Protein AF-0000000084339779 (afdb_homodimer)

Structure (mmCIF, N/CA/C/O backbone):
data_AF-0000000084339779-model_v1
#
loop_
_entity.id
_entity.type
_entity.pdbx_description
1 polymer 'NADPH:quinone reductase'
#
loop_
_atom_site.group_PDB
_atom_site.id
_atom_site.type_symbol
_atom_site.label_atom_id
_atom_site.label_alt_id
_atom_site.label_comp_id
_atom_site.label_asym_id
_atom_site.label_entity_id
_atom_site.label_seq_id
_atom_site.pdbx_PDB_ins_code
_atom_site.Cartn_x
_atom_site.Cartn_y
_atom_site.Cartn_z
_atom_site.occupancy
_atom_site.B_iso_or_equiv
_atom_site.auth_seq_id
_atom_site.auth_comp_id
_atom_site.auth_asym_id
_atom_site.auth_atom_id
_atom_site.pdbx_PDB_model_num
ATOM 1 N N . MET A 1 1 ? -22.578 12.133 -29.375 1 26.45 1 MET A N 1
ATOM 2 C CA . MET A 1 1 ? -22.453 10.891 -28.625 1 26.45 1 MET A CA 1
ATOM 3 C C . MET A 1 1 ? -22.828 11.086 -27.172 1 26.45 1 MET A C 1
ATOM 5 O O . MET A 1 1 ? -22.422 12.062 -26.531 1 26.45 1 MET A O 1
ATOM 9 N N . SER A 1 2 ? -23.781 10.805 -26.453 1 35.97 2 SER A N 1
ATOM 10 C CA . SER A 1 2 ? -24.531 11.031 -25.234 1 35.97 2 SER A CA 1
ATOM 11 C C . SER A 1 2 ? -23.625 11.078 -24.016 1 35.97 2 SER A C 1
ATOM 13 O O . SER A 1 2 ? -22.625 10.352 -23.953 1 35.97 2 SER A O 1
ATOM 15 N N . ASP A 1 3 ? -23.219 12.367 -23.078 1 49.94 3 ASP A N 1
ATOM 16 C CA . ASP A 1 3 ? -22.656 12.93 -21.859 1 49.94 3 ASP A CA 1
ATOM 17 C C . ASP A 1 3 ? -22.766 11.938 -20.703 1 49.94 3 ASP A C 1
ATOM 19 O O . ASP A 1 3 ? -22.719 12.328 -19.531 1 49.94 3 ASP A O 1
ATOM 23 N N . THR A 1 4 ? -23.297 10.727 -20.812 1 67.19 4 THR A N 1
ATOM 24 C CA . THR A 1 4 ? -23.953 9.836 -19.859 1 67.19 4 THR A CA 1
ATOM 25 C C . THR A 1 4 ? -22.953 9.203 -18.906 1 67.19 4 THR A C 1
ATOM 27 O O . THR A 1 4 ? -23.266 8.906 -17.766 1 67.19 4 THR A O 1
ATOM 30 N N . ASN A 1 5 ? -21.672 9.172 -19.219 1 92.19 5 ASN A N 1
ATOM 31 C CA . ASN A 1 5 ? -20.75 8.5 -18.312 1 92.19 5 ASN A CA 1
ATOM 32 C C . ASN A 1 5 ? -19.734 9.484 -17.719 1 92.19 5 ASN A C 1
ATOM 34 O O . ASN A 1 5 ? -18.531 9.227 -17.75 1 92.19 5 ASN A O 1
ATOM 38 N N . THR A 1 6 ? -20.266 10.711 -17.359 1 97.25 6 THR A N 1
ATOM 39 C CA . THR A 1 6 ? -19.391 11.719 -16.75 1 97.25 6 THR A CA 1
ATOM 40 C C . THR A 1 6 ? -19.812 11.992 -15.312 1 97.25 6 THR A C 1
ATOM 42 O O . THR A 1 6 ? -20.906 11.609 -14.891 1 97.25 6 THR A O 1
ATOM 45 N N . MET A 1 7 ? -18.922 12.602 -14.609 1 98 7 MET A N 1
ATOM 46 C CA . MET A 1 7 ? -19.156 12.977 -13.219 1 98 7 MET A CA 1
ATOM 47 C C . MET A 1 7 ? -18.797 14.445 -12.984 1 98 7 MET A C 1
ATOM 49 O O . MET A 1 7 ? -18.016 15.023 -13.75 1 98 7 MET A O 1
ATOM 53 N N . GLN A 1 8 ? -19.406 15.008 -11.945 1 97.88 8 GLN A N 1
ATOM 54 C CA . GLN A 1 8 ? -19.031 16.344 -11.484 1 97.88 8 GLN A CA 1
ATOM 55 C C . GLN A 1 8 ? -17.734 16.297 -10.664 1 97.88 8 GLN A C 1
ATOM 57 O O . GLN A 1 8 ? -17.547 15.383 -9.859 1 97.88 8 GLN A O 1
ATOM 62 N N . VAL A 1 9 ? -16.828 17.219 -10.961 1 98.5 9 VAL A N 1
ATOM 63 C CA . VAL A 1 9 ? -15.625 17.422 -10.172 1 98.5 9 VAL A CA 1
ATOM 64 C C . VAL A 1 9 ? -15.406 18.922 -9.953 1 98.5 9 VAL A C 1
ATOM 66 O O . VAL A 1 9 ? -16.078 19.75 -10.555 1 98.5 9 VAL A O 1
ATOM 69 N N . VAL A 1 10 ? -14.586 19.281 -9.031 1 98.75 10 VAL A N 1
ATOM 70 C CA . VAL A 1 10 ? -14 20.609 -8.945 1 98.75 10 VAL A CA 1
ATOM 71 C C . VAL A 1 10 ? -12.508 20.531 -9.266 1 98.75 10 VAL A C 1
ATOM 73 O O . VAL A 1 10 ? -11.781 19.734 -8.672 1 98.75 10 VAL A O 1
ATOM 76 N N . GLU A 1 11 ? -12.062 21.266 -10.25 1 98.38 11 GLU A N 1
ATOM 77 C CA . GLU A 1 11 ? -10.656 21.234 -10.641 1 98.38 11 GLU A CA 1
ATOM 78 C C . GLU A 1 11 ? -9.977 22.578 -10.391 1 98.38 11 GLU A C 1
ATOM 80 O O . GLU A 1 11 ? -10.617 23.625 -10.492 1 98.38 11 GLU A O 1
ATOM 85 N N . ALA A 1 12 ? -8.727 22.562 -9.914 1 98.69 12 ALA A N 1
ATOM 86 C CA . ALA A 1 12 ? -7.863 23.734 -10 1 98.69 12 ALA A CA 1
ATOM 87 C C . ALA A 1 12 ? -7.391 23.969 -11.43 1 98.69 12 ALA A C 1
ATOM 89 O O . ALA A 1 12 ? -6.551 23.219 -11.945 1 98.69 12 ALA A O 1
ATOM 90 N N . THR A 1 13 ? -7.812 25.031 -12.062 1 98.5 13 THR A N 1
ATOM 91 C CA . THR A 1 13 ? -7.613 25.234 -13.492 1 98.5 13 THR A CA 1
ATOM 92 C C . THR A 1 13 ? -6.203 25.75 -13.773 1 98.5 13 THR A C 1
ATOM 94 O O . THR A 1 13 ? -5.707 25.625 -14.898 1 98.5 13 THR A O 1
ATOM 97 N N . ARG A 1 14 ? -5.609 26.359 -12.836 1 98.44 14 ARG A N 1
ATOM 98 C CA . ARG A 1 14 ? -4.254 26.891 -12.844 1 98.44 14 ARG A CA 1
ATOM 99 C C . ARG A 1 14 ? -3.75 27.109 -11.422 1 98.44 14 ARG A C 1
ATOM 101 O O . ARG A 1 14 ? -4.508 26.969 -10.461 1 98.44 14 ARG A O 1
ATOM 108 N N . ILE A 1 15 ? -2.455 27.359 -11.32 1 98.5 15 ILE A N 1
ATOM 109 C CA . ILE A 1 15 ? -1.889 27.734 -10.031 1 98.5 15 ILE A CA 1
ATOM 110 C C . ILE A 1 15 ? -2.494 29.062 -9.562 1 98.5 15 ILE A C 1
ATOM 112 O O . ILE A 1 15 ? -2.582 30.016 -10.328 1 98.5 15 ILE A O 1
ATOM 116 N N . GLY A 1 16 ? -2.998 29.109 -8.367 1 98.38 16 GLY A N 1
ATOM 117 C CA . GLY A 1 16 ? -3.602 30.328 -7.867 1 98.38 16 GLY A CA 1
ATOM 118 C C . GLY A 1 16 ? -4.305 30.156 -6.535 1 98.38 16 GLY A C 1
ATOM 119 O O . GLY A 1 16 ? -4.035 29.188 -5.812 1 98.38 16 GLY A O 1
ATOM 120 N N . GLY A 1 17 ? -5.125 31.188 -6.191 1 98.31 17 GLY A N 1
ATOM 121 C CA . GLY A 1 17 ? -5.922 31.125 -4.977 1 98.31 17 GLY A CA 1
ATOM 122 C C . GLY A 1 17 ? -7.176 30.297 -5.121 1 98.31 17 GLY A C 1
ATOM 123 O O . GLY A 1 17 ? -7.32 29.547 -6.094 1 98.31 17 GLY A O 1
ATOM 124 N N . PRO A 1 18 ? -8.047 30.312 -4.105 1 98.56 18 PRO A N 1
ATOM 125 C CA . PRO A 1 18 ? -9.258 29.5 -4.125 1 98.56 18 PRO A CA 1
ATOM 126 C C . PRO A 1 18 ? -10.133 29.766 -5.348 1 98.56 18 PRO A C 1
ATOM 128 O O . PRO A 1 18 ? -10.922 28.906 -5.75 1 98.56 18 PRO A O 1
ATOM 131 N N . GLU A 1 19 ? -9.977 30.906 -5.984 1 98 19 GLU A N 1
ATOM 132 C CA . GLU A 1 19 ? -10.805 31.312 -7.113 1 98 19 GLU A CA 1
ATOM 133 C C . GLU A 1 19 ? -10.555 30.422 -8.328 1 98 19 GLU A C 1
ATOM 135 O O . GLU A 1 19 ? -11.359 30.391 -9.258 1 98 19 GLU A O 1
ATOM 140 N N . VAL A 1 20 ? -9.477 29.688 -8.375 1 98.69 20 VAL A N 1
ATOM 141 C CA . VAL A 1 20 ? -9.133 28.891 -9.547 1 98.69 20 VAL A CA 1
ATOM 142 C C . VAL A 1 20 ? -9.875 27.562 -9.508 1 98.69 20 VAL A C 1
ATOM 144 O O . VAL A 1 20 ? -9.836 26.797 -10.469 1 98.69 20 VAL A O 1
ATOM 147 N N . LEU A 1 21 ? -10.477 27.219 -8.305 1 98.81 21 LEU A N 1
ATOM 148 C CA . LEU A 1 21 ? -11.281 26.016 -8.172 1 98.81 21 LEU A CA 1
ATOM 149 C C . LEU A 1 21 ? -12.625 26.188 -8.875 1 98.81 21 LEU A C 1
ATOM 151 O O . LEU A 1 21 ? -13.453 27.016 -8.461 1 98.81 21 LEU A O 1
ATOM 155 N N . ARG A 1 22 ? -12.828 25.391 -9.93 1 98.56 22 ARG A N 1
ATOM 156 C CA . ARG A 1 22 ? -14.016 25.547 -10.766 1 98.56 22 ARG A CA 1
ATOM 157 C C . ARG A 1 22 ? -14.688 24.203 -11.031 1 98.56 22 ARG A C 1
ATOM 159 O O . ARG A 1 22 ? -14.008 23.188 -11.211 1 98.56 22 ARG A O 1
ATOM 166 N N . PRO A 1 23 ? -15.992 24.234 -11.062 1 98.19 23 PRO A N 1
ATOM 167 C CA . PRO A 1 23 ? -16.688 22.984 -11.445 1 98.19 23 PRO A CA 1
ATOM 168 C C . PRO A 1 23 ? -16.344 22.547 -12.867 1 98.19 23 PRO A C 1
ATOM 170 O O . PRO A 1 23 ? -16.141 23.391 -13.75 1 98.19 23 PRO A O 1
ATOM 173 N N . ALA A 1 24 ? -16.266 21.297 -13.039 1 97.94 24 ALA A N 1
ATOM 174 C CA . ALA A 1 24 ? -16.031 20.672 -14.344 1 97.94 24 ALA A CA 1
ATOM 175 C C . ALA A 1 24 ? -16.656 19.281 -14.406 1 97.94 24 ALA A C 1
ATOM 177 O O . ALA A 1 24 ? -17.219 18.797 -13.422 1 97.94 24 ALA A O 1
ATOM 178 N N . ARG A 1 25 ? -16.703 18.781 -15.578 1 97.38 25 ARG A N 1
ATOM 179 C CA . ARG A 1 25 ? -17.125 17.406 -15.781 1 97.38 25 ARG A CA 1
ATOM 180 C C . ARG A 1 25 ? -15.969 16.547 -16.312 1 97.38 25 ARG A C 1
ATOM 182 O O . ARG A 1 25 ? -15.195 17 -17.156 1 97.38 25 ARG A O 1
ATOM 189 N N . ARG A 1 26 ? -15.812 15.383 -15.805 1 97.38 26 ARG A N 1
ATOM 190 C CA . ARG A 1 26 ? -14.828 14.398 -16.25 1 97.38 26 ARG A CA 1
ATOM 191 C C . ARG A 1 26 ? -15.461 13.023 -16.422 1 97.38 26 ARG A C 1
ATOM 193 O O . ARG A 1 26 ? -16.516 12.75 -15.852 1 97.38 26 ARG A O 1
ATOM 200 N N . PRO A 1 27 ? -14.891 12.195 -17.297 1 97.31 27 PRO A N 1
ATOM 201 C CA . PRO A 1 27 ? -15.398 10.828 -17.375 1 97.31 27 PRO A CA 1
ATOM 202 C C . PRO A 1 27 ? -15.336 10.094 -16.031 1 97.31 27 PRO A C 1
ATOM 204 O O . PRO A 1 27 ? -14.383 10.289 -15.266 1 97.31 27 PRO A O 1
ATOM 207 N N . ILE A 1 28 ? -16.375 9.328 -15.719 1 98.38 28 ILE A N 1
ATOM 208 C CA . ILE A 1 28 ? -16.328 8.453 -14.547 1 98.38 28 ILE A CA 1
ATOM 209 C C . ILE A 1 28 ? -15.258 7.383 -14.75 1 98.38 28 ILE A C 1
ATOM 211 O O . ILE A 1 28 ? -15.273 6.664 -15.758 1 98.38 28 ILE A O 1
ATOM 215 N N . PRO A 1 29 ? -14.273 7.324 -13.852 1 97.62 29 PRO A N 1
ATOM 216 C CA . PRO A 1 29 ? -13.242 6.305 -14.047 1 97.62 29 PRO A CA 1
ATOM 217 C C . PRO A 1 29 ? -13.781 4.883 -13.898 1 97.62 29 PRO A C 1
ATOM 219 O O . PRO A 1 29 ? -14.75 4.66 -13.172 1 97.62 29 PRO A O 1
ATOM 222 N N . GLN A 1 30 ? -13.203 3.967 -14.609 1 97.62 30 GLN A N 1
ATOM 223 C CA . GLN A 1 30 ? -13.445 2.539 -14.438 1 97.62 30 GLN A CA 1
ATOM 224 C C . GLN A 1 30 ? -12.344 1.891 -13.602 1 97.62 30 GLN A C 1
ATOM 226 O O . GLN A 1 30 ? -11.156 2.131 -13.836 1 97.62 30 GLN A O 1
ATOM 231 N N . PRO A 1 31 ? -12.75 1.15 -12.648 1 98.38 31 PRO A N 1
ATOM 232 C CA . PRO A 1 31 ? -11.695 0.53 -11.844 1 98.38 31 PRO A CA 1
ATOM 233 C C . PRO A 1 31 ? -10.875 -0.497 -12.625 1 98.38 31 PRO A C 1
ATOM 235 O O . PRO A 1 31 ? -11.445 -1.387 -13.258 1 98.38 31 PRO A O 1
ATOM 238 N N . ALA A 1 32 ? -9.594 -0.352 -12.609 1 97.81 32 ALA A N 1
ATOM 239 C CA . ALA A 1 32 ? -8.664 -1.341 -13.148 1 97.81 32 ALA A CA 1
ATOM 240 C C . ALA A 1 32 ? -8.57 -2.562 -12.234 1 97.81 32 ALA A C 1
ATOM 242 O O . ALA A 1 32 ? -9.133 -2.568 -11.141 1 97.81 32 ALA A O 1
ATOM 243 N N . PRO A 1 33 ? -7.91 -3.682 -12.727 1 98 33 PRO A N 1
ATOM 244 C CA . PRO A 1 33 ? -7.676 -4.785 -11.789 1 98 33 PRO A CA 1
ATOM 245 C C . PRO A 1 33 ? -7.09 -4.316 -10.461 1 98 33 PRO A C 1
ATOM 247 O O . PRO A 1 33 ? -6.242 -3.424 -10.43 1 98 33 PRO A O 1
ATOM 250 N N . THR A 1 34 ? -7.602 -4.863 -9.328 1 98.38 34 THR A N 1
ATOM 251 C CA . THR A 1 34 ? -7.203 -4.645 -7.941 1 98.38 34 THR A CA 1
ATOM 252 C C . THR A 1 34 ? -7.738 -3.307 -7.43 1 98.38 34 THR A C 1
ATOM 254 O O . THR A 1 34 ? -7.57 -2.975 -6.254 1 98.38 34 THR A O 1
ATOM 257 N N . GLU A 1 35 ? -8.477 -2.557 -8.273 1 98.75 35 GLU A N 1
ATOM 258 C CA . GLU A 1 35 ? -9 -1.258 -7.863 1 98.75 35 GLU A CA 1
ATOM 259 C C . GLU A 1 35 ? -10.484 -1.339 -7.539 1 98.75 35 GLU A C 1
ATOM 261 O O . GLU A 1 35 ? -11.164 -2.289 -7.938 1 98.75 35 GLU A O 1
ATOM 266 N N . VAL A 1 36 ? -10.969 -0.378 -6.777 1 98.94 36 VAL A N 1
ATOM 267 C CA . VAL A 1 36 ? -12.398 -0.192 -6.52 1 98.94 36 VAL A CA 1
ATOM 268 C C . VAL A 1 36 ? -12.828 1.201 -6.973 1 98.94 36 VAL A C 1
ATOM 270 O O . VAL A 1 36 ? -12.031 2.145 -6.941 1 98.94 36 VAL A O 1
ATOM 273 N N . LEU A 1 37 ? -14.031 1.271 -7.43 1 98.88 37 LEU A N 1
ATOM 274 C CA . LEU A 1 37 ? -14.68 2.555 -7.684 1 98.88 37 LEU A CA 1
ATOM 275 C C . LEU A 1 37 ? -15.547 2.967 -6.504 1 98.88 37 LEU A C 1
ATOM 277 O O . LEU A 1 37 ? -16.438 2.221 -6.094 1 98.88 37 LEU A O 1
ATOM 281 N N . VAL A 1 38 ? -15.297 4.078 -5.984 1 98.94 38 VAL A N 1
ATOM 282 C CA . VAL A 1 38 ? -16.016 4.566 -4.809 1 98.94 38 VAL A CA 1
ATOM 283 C C . VAL A 1 38 ? -16.844 5.789 -5.18 1 98.94 38 VAL A C 1
ATOM 285 O O . VAL A 1 38 ? -16.328 6.738 -5.777 1 98.94 38 VAL A O 1
ATOM 288 N N . ARG A 1 39 ? -18.125 5.688 -4.992 1 98.94 39 ARG A N 1
ATOM 289 C CA . ARG A 1 39 ? -18.953 6.898 -4.992 1 98.94 39 ARG A CA 1
ATOM 290 C C . ARG A 1 39 ? -18.688 7.738 -3.748 1 98.94 39 ARG A C 1
ATOM 292 O O . ARG A 1 39 ? -19.047 7.352 -2.639 1 98.94 39 ARG A O 1
ATOM 299 N N . VAL A 1 40 ? -18.078 8.891 -3.945 1 98.94 40 VAL A N 1
ATOM 300 C CA . VAL A 1 40 ? -17.625 9.719 -2.838 1 98.94 40 VAL A CA 1
ATOM 301 C C . VAL A 1 40 ? -18.828 10.398 -2.174 1 98.94 40 VAL A C 1
ATOM 303 O O . VAL A 1 40 ? -19.641 11.023 -2.85 1 98.94 40 VAL A O 1
ATOM 306 N N . ARG A 1 41 ? -18.906 10.203 -0.888 1 98.94 41 ARG A N 1
ATOM 307 C CA . ARG A 1 41 ? -19.938 10.859 -0.103 1 98.94 41 ARG A CA 1
ATOM 308 C C . ARG A 1 41 ? -19.375 12.055 0.663 1 98.94 41 ARG A C 1
ATOM 310 O O . ARG A 1 41 ? -20.094 13.016 0.939 1 98.94 41 ARG A O 1
ATOM 317 N N . ALA A 1 42 ? -18.156 11.977 1.022 1 98.94 42 ALA A N 1
ATOM 318 C CA . ALA A 1 42 ? -17.453 13.047 1.727 1 98.94 42 ALA A CA 1
ATOM 319 C C . ALA A 1 42 ? -15.984 13.086 1.348 1 98.94 42 ALA A C 1
ATOM 321 O O . ALA A 1 42 ? -15.383 12.047 1.053 1 98.94 42 ALA A O 1
ATOM 322 N N . ALA A 1 43 ? -15.375 14.227 1.281 1 98.94 43 ALA A N 1
ATOM 323 C CA . ALA A 1 43 ? -13.953 14.461 1.046 1 98.94 43 ALA A CA 1
ATOM 324 C C . ALA A 1 43 ? -13.398 15.492 2.021 1 98.94 43 ALA A C 1
ATOM 326 O O . ALA A 1 43 ? -13.977 16.562 2.189 1 98.94 43 ALA A O 1
ATOM 327 N N . ALA A 1 44 ? -12.297 15.18 2.652 1 98.88 44 ALA A N 1
ATOM 328 C CA . ALA A 1 44 ? -11.734 16.125 3.613 1 98.88 44 ALA A CA 1
ATOM 329 C C . ALA A 1 44 ? -10.664 16.984 2.967 1 98.88 44 ALA A C 1
ATOM 331 O O . ALA A 1 44 ? -10.07 16.609 1.958 1 98.88 44 ALA A O 1
ATOM 332 N N . ILE A 1 45 ? -10.5 18.109 3.514 1 98.62 45 ILE A N 1
ATOM 333 C CA . ILE A 1 45 ? -9.547 19.094 3.021 1 98.62 45 ILE A CA 1
ATOM 334 C C . ILE A 1 45 ? -8.297 19.078 3.9 1 98.62 45 ILE A C 1
ATOM 336 O O . ILE A 1 45 ? -8.391 19.016 5.129 1 98.62 45 ILE A O 1
ATOM 340 N N . ASN A 1 46 ? -7.152 19.125 3.273 1 98.44 46 ASN A N 1
ATOM 341 C CA . ASN A 1 46 ? -5.863 19.156 3.953 1 98.44 46 ASN A CA 1
ATOM 342 C C . ASN A 1 46 ? -4.977 20.281 3.438 1 98.44 46 ASN A C 1
ATOM 344 O O . ASN A 1 46 ? -5.188 20.781 2.334 1 98.44 46 ASN A O 1
ATOM 348 N N . PRO A 1 47 ? -3.949 20.656 4.227 1 97.88 47 PRO A N 1
ATOM 349 C CA . PRO A 1 47 ? -3.018 21.688 3.77 1 97.88 47 PRO A CA 1
ATOM 350 C C . PRO A 1 47 ? -2.395 21.375 2.412 1 97.88 47 PRO A C 1
ATOM 352 O O . PRO A 1 47 ? -2.172 22.266 1.601 1 97.88 47 PRO A O 1
ATOM 355 N N . VAL A 1 48 ? -2.121 20.125 2.119 1 97.88 48 VAL A N 1
ATOM 356 C CA . VAL A 1 48 ? -1.495 19.734 0.861 1 97.88 48 VAL A CA 1
ATOM 357 C C . VAL A 1 48 ? -2.402 20.109 -0.308 1 97.88 48 VAL A C 1
ATOM 359 O O . VAL A 1 48 ? -1.923 20.359 -1.415 1 97.88 48 VAL A O 1
ATOM 362 N N . ASP A 1 49 ? -3.734 20.172 -0.086 1 98.44 49 ASP A N 1
ATOM 363 C CA . ASP A 1 49 ? -4.656 20.578 -1.142 1 98.44 49 ASP A CA 1
ATOM 364 C C . ASP A 1 49 ? -4.402 22.031 -1.572 1 98.44 49 ASP A C 1
ATOM 366 O O . ASP A 1 49 ? -4.156 22.297 -2.75 1 98.44 49 ASP A O 1
ATOM 370 N N . TRP A 1 50 ? -4.441 22.922 -0.6 1 98.19 50 TRP A N 1
ATOM 371 C CA . TRP A 1 50 ? -4.305 24.328 -0.994 1 98.19 50 TRP A CA 1
ATOM 372 C C . TRP A 1 50 ? -2.85 24.672 -1.299 1 98.19 50 TRP A C 1
ATOM 374 O O . TRP A 1 50 ? -2.568 25.547 -2.107 1 98.19 50 TRP A O 1
ATOM 384 N N . LYS A 1 51 ? -1.874 23.938 -0.657 1 97.62 51 LYS A N 1
ATOM 385 C CA . LYS A 1 51 ? -0.481 24.141 -1.049 1 97.62 51 LYS A CA 1
ATOM 386 C C . LYS A 1 51 ? -0.256 23.734 -2.502 1 97.62 51 LYS A C 1
ATOM 388 O O . LYS A 1 51 ? 0.405 24.453 -3.258 1 97.62 51 LYS A O 1
ATOM 393 N N . THR A 1 52 ? -0.795 22.594 -2.928 1 98.31 52 THR A N 1
ATOM 394 C CA . THR A 1 52 ? -0.679 22.125 -4.305 1 98.31 52 THR A CA 1
ATOM 395 C C . THR A 1 52 ? -1.369 23.094 -5.262 1 98.31 52 THR A C 1
ATOM 397 O O . THR A 1 52 ? -0.804 23.469 -6.293 1 98.31 52 THR A O 1
ATOM 400 N N . ARG A 1 53 ? -2.537 23.516 -4.895 1 98.38 53 ARG A N 1
ATOM 401 C CA . ARG A 1 53 ? -3.289 24.484 -5.684 1 98.38 53 ARG A CA 1
ATOM 402 C C . ARG A 1 53 ? -2.459 25.734 -5.945 1 98.38 53 ARG A C 1
ATOM 404 O O . ARG A 1 53 ? -2.486 26.297 -7.051 1 98.38 53 ARG A O 1
ATOM 411 N N . SER A 1 54 ? -1.725 26.156 -5.004 1 98.12 54 SER A N 1
ATOM 412 C CA . SER A 1 54 ? -0.971 27.406 -5.07 1 98.12 54 SER A CA 1
ATOM 413 C C . SER A 1 54 ? 0.404 27.188 -5.691 1 98.12 54 SER A C 1
ATOM 415 O O . SER A 1 54 ? 1.222 28.109 -5.738 1 98.12 54 SER A O 1
ATOM 417 N N . GLY A 1 55 ? 0.713 26.016 -6.078 1 97.81 55 GLY A N 1
ATOM 418 C CA . GLY A 1 55 ? 1.915 25.781 -6.863 1 97.81 55 GLY A CA 1
ATOM 419 C C . GLY A 1 55 ? 3.014 25.078 -6.078 1 97.81 55 GLY A C 1
ATOM 420 O O . GLY A 1 55 ? 4.09 24.812 -6.617 1 97.81 55 GLY A O 1
ATOM 421 N N . SER A 1 56 ? 2.805 24.812 -4.883 1 96.75 56 SER A N 1
ATOM 422 C CA . SER A 1 56 ? 3.736 24.062 -4.051 1 96.75 56 SER A CA 1
ATOM 423 C C . SER A 1 56 ? 3.201 22.656 -3.752 1 96.75 56 SER A C 1
ATOM 425 O O . SER A 1 56 ? 2.586 22.031 -4.613 1 96.75 56 SER A O 1
ATOM 427 N N . GLY A 1 57 ? 3.547 22.109 -2.566 1 95.69 57 GLY A N 1
ATOM 428 C CA . GLY A 1 57 ? 3.061 20.781 -2.248 1 95.69 57 GLY A CA 1
ATOM 429 C C . GLY A 1 57 ? 3.406 19.75 -3.309 1 95.69 57 GLY A C 1
ATOM 430 O O . GLY A 1 57 ? 4.578 19.562 -3.633 1 95.69 57 GLY A O 1
ATOM 431 N N . MET A 1 58 ? 2.305 19.234 -3.918 1 97.31 58 MET A N 1
ATOM 432 C CA . MET A 1 58 ? 2.516 18.141 -4.867 1 97.31 58 MET A CA 1
ATOM 433 C C . MET A 1 58 ? 2.377 18.641 -6.301 1 97.31 58 MET A C 1
ATOM 435 O O . MET A 1 58 ? 2.289 17.828 -7.234 1 97.31 58 MET A O 1
ATOM 439 N N . ALA A 1 59 ? 2.336 19.938 -6.523 1 97.56 59 ALA A N 1
ATOM 440 C CA . ALA A 1 59 ? 2.166 20.516 -7.863 1 97.56 59 ALA A CA 1
ATOM 441 C C . ALA A 1 59 ? 3.238 19.984 -8.82 1 97.56 59 ALA A C 1
ATOM 443 O O . ALA A 1 59 ? 2.951 19.688 -9.977 1 97.56 59 ALA A O 1
ATOM 444 N N . GLY A 1 60 ? 4.438 19.938 -8.297 1 96.19 60 GLY A N 1
ATOM 445 C CA . GLY A 1 60 ? 5.527 19.422 -9.117 1 96.19 60 GLY A CA 1
ATOM 446 C C . GLY A 1 60 ? 5.332 17.984 -9.531 1 96.19 60 GLY A C 1
ATOM 447 O O . GLY A 1 60 ? 5.738 17.578 -10.625 1 96.19 60 GLY A O 1
ATOM 448 N N . VAL A 1 61 ? 4.785 17.203 -8.711 1 96.94 61 VAL A N 1
ATOM 449 C CA . VAL A 1 61 ? 4.531 15.781 -8.969 1 96.94 61 VAL A CA 1
ATOM 450 C C . VAL A 1 61 ? 3.387 15.633 -9.969 1 96.94 61 VAL A C 1
ATOM 452 O O . VAL A 1 61 ? 3.424 14.766 -10.844 1 96.94 61 VAL A O 1
ATOM 455 N N . LEU A 1 62 ? 2.373 16.484 -9.852 1 97.19 62 LEU A N 1
ATOM 456 C CA . LEU A 1 62 ? 1.159 16.391 -10.648 1 97.19 62 LEU A CA 1
ATOM 457 C C . LEU A 1 62 ? 1.4 16.906 -12.07 1 97.19 62 LEU A C 1
ATOM 459 O O . LEU A 1 62 ? 0.652 16.562 -12.992 1 97.19 62 LEU A O 1
ATOM 463 N N . GLY A 1 63 ? 2.428 17.656 -12.289 1 96.75 63 GLY A N 1
ATOM 464 C CA . GLY A 1 63 ? 2.609 18.297 -13.586 1 96.75 63 GLY A CA 1
ATOM 465 C C . GLY A 1 63 ? 1.72 19.5 -13.781 1 96.75 63 GLY A C 1
ATOM 466 O O . GLY A 1 63 ? 1.305 20.141 -12.805 1 96.75 63 GLY A O 1
ATOM 467 N N . PRO A 1 64 ? 1.43 19.844 -14.938 1 97.06 64 PRO A N 1
ATOM 468 C CA . PRO A 1 64 ? 0.671 21.078 -15.195 1 97.06 64 PRO A CA 1
ATOM 469 C C . PRO A 1 64 ? -0.815 20.922 -14.875 1 97.06 64 PRO A C 1
ATOM 471 O O . PRO A 1 64 ? -1.381 19.844 -15.047 1 97.06 64 PRO A O 1
ATOM 474 N N . ALA A 1 65 ? -1.415 21.953 -14.391 1 97.25 65 ALA A N 1
ATOM 475 C CA . ALA A 1 65 ? -2.867 22.016 -14.234 1 97.25 65 ALA A CA 1
ATOM 476 C C . ALA A 1 65 ? -3.568 21.844 -15.578 1 97.25 65 ALA A C 1
ATOM 478 O O . ALA A 1 65 ? -2.955 22.031 -16.641 1 97.25 65 ALA A O 1
ATOM 479 N N . PRO A 1 66 ? -4.848 21.516 -15.562 1 98 66 PRO A N 1
ATOM 480 C CA . PRO A 1 66 ? -5.727 21.469 -14.383 1 98 66 PRO A CA 1
ATOM 481 C C . PRO A 1 66 ? -5.559 20.203 -13.562 1 98 66 PRO A C 1
ATOM 483 O O . PRO A 1 66 ? -5.156 19.156 -14.102 1 98 66 PRO A O 1
ATOM 486 N N . TRP A 1 67 ? -5.871 20.281 -12.234 1 98.06 67 TRP A N 1
ATOM 487 C CA . TRP A 1 67 ? -5.848 19.156 -11.297 1 98.06 67 TRP A CA 1
ATOM 488 C C . TRP A 1 67 ? -7.207 18.984 -10.625 1 98.06 67 TRP A C 1
ATOM 490 O O . TRP A 1 67 ? -7.883 19.969 -10.32 1 98.06 67 TRP A O 1
ATOM 500 N N . VAL A 1 68 ? -7.602 17.766 -10.406 1 98.56 68 VAL A N 1
ATOM 501 C CA . VAL A 1 68 ? -8.625 17.5 -9.406 1 98.56 68 VAL A CA 1
ATOM 502 C C . VAL A 1 68 ? -7.973 17.094 -8.086 1 98.56 68 VAL A C 1
ATOM 504 O O . VAL A 1 68 ? -7.469 15.977 -7.957 1 98.56 68 VAL A O 1
ATOM 507 N N . LEU A 1 69 ? -7.992 17.953 -7.129 1 98.44 69 LEU A N 1
ATOM 508 C CA . LEU A 1 69 ? -7.312 17.75 -5.855 1 98.44 69 LEU A CA 1
ATOM 509 C C . LEU A 1 69 ? -8.141 16.875 -4.922 1 98.44 69 LEU A C 1
ATOM 511 O O . LEU A 1 69 ? -9.047 16.172 -5.371 1 98.44 69 LEU A O 1
ATOM 515 N N . GLY A 1 70 ? -7.719 16.828 -3.68 1 98.56 70 GLY A N 1
ATOM 516 C CA . GLY A 1 70 ? -8.375 16.031 -2.662 1 98.56 70 GLY A CA 1
ATOM 517 C C . GLY A 1 70 ? -7.809 14.617 -2.566 1 98.56 70 GLY A C 1
ATOM 518 O O . GLY A 1 70 ? -7.824 13.867 -3.547 1 98.56 70 GLY A O 1
ATOM 519 N N . TRP A 1 71 ? -7.398 14.242 -1.389 1 98.81 71 TRP A N 1
ATOM 520 C CA . TRP A 1 71 ? -6.777 12.938 -1.224 1 98.81 71 TRP A CA 1
ATOM 521 C C . TRP A 1 71 ? -7.457 12.148 -0.109 1 98.81 71 TRP A C 1
ATOM 523 O O . TRP A 1 71 ? -7.105 10.992 0.15 1 98.81 71 TRP A O 1
ATOM 533 N N . ASP A 1 72 ? -8.438 12.727 0.543 1 98.75 72 ASP A N 1
ATOM 534 C CA . ASP A 1 72 ? -9.258 12.07 1.559 1 98.75 72 ASP A CA 1
ATOM 535 C C . ASP A 1 72 ? -10.672 11.812 1.044 1 98.75 72 ASP A C 1
ATOM 537 O O . ASP A 1 72 ? -11.406 12.758 0.743 1 98.75 72 ASP A O 1
ATOM 541 N N . VAL A 1 73 ? -11.031 10.562 1.079 1 98.94 73 VAL A N 1
ATOM 542 C CA . VAL A 1 73 ? -12.398 10.312 0.625 1 98.94 73 VAL A CA 1
ATOM 543 C C . VAL A 1 73 ? -13.055 9.258 1.516 1 98.94 73 VAL A C 1
ATOM 545 O O . VAL A 1 73 ? -12.367 8.422 2.111 1 98.94 73 VAL A O 1
ATOM 548 N N . ALA A 1 74 ? -14.328 9.32 1.674 1 98.94 74 ALA A N 1
ATOM 549 C CA . ALA A 1 74 ? -15.211 8.305 2.24 1 98.94 74 ALA A CA 1
ATOM 550 C C . ALA A 1 74 ? -16.469 8.141 1.393 1 98.94 74 ALA A C 1
ATOM 552 O O . ALA A 1 74 ? -17 9.125 0.874 1 98.94 74 ALA A O 1
ATOM 553 N N . GLY A 1 75 ? -16.875 6.984 1.245 1 98.88 75 GLY A N 1
ATOM 554 C CA . GLY A 1 75 ? -18.062 6.742 0.444 1 98.88 75 GLY A CA 1
ATOM 555 C C . GLY A 1 75 ? -18.406 5.27 0.322 1 98.88 75 GLY A C 1
ATOM 556 O O . GLY A 1 75 ? -18.234 4.504 1.272 1 98.88 75 GLY A O 1
ATOM 557 N N . GLU A 1 76 ? -19.016 4.992 -0.8 1 98.88 76 GLU A N 1
ATOM 558 C CA . GLU A 1 76 ? -19.516 3.645 -1.023 1 98.88 76 GLU A CA 1
ATOM 559 C C . GLU A 1 76 ? -18.906 3.018 -2.27 1 98.88 76 GLU A C 1
ATOM 561 O O . GLU A 1 76 ? -18.812 3.66 -3.318 1 98.88 76 GLU A O 1
ATOM 566 N N . VAL A 1 77 ? -18.438 1.748 -2.117 1 98.94 77 VAL A N 1
ATOM 567 C CA . VAL A 1 77 ? -17.953 1.014 -3.281 1 98.94 77 VAL A CA 1
ATOM 568 C C . VAL A 1 77 ? -19.109 0.743 -4.238 1 98.94 77 VAL A C 1
ATOM 570 O O . VAL A 1 77 ? -20.141 0.184 -3.842 1 98.94 77 VAL A O 1
ATOM 573 N N . VAL A 1 78 ? -18.938 1.117 -5.52 1 98.88 78 VAL A N 1
ATOM 574 C CA . VAL A 1 78 ? -20.047 0.941 -6.461 1 98.88 78 VAL A CA 1
ATOM 575 C C . VAL A 1 78 ? -19.609 0.022 -7.602 1 98.88 78 VAL A C 1
ATOM 577 O O . VAL A 1 78 ? -20.438 -0.455 -8.375 1 98.88 78 VAL A O 1
ATOM 580 N N . ALA A 1 79 ? -18.359 -0.256 -7.711 1 98.88 79 ALA A N 1
ATOM 581 C CA . ALA A 1 79 ? -17.812 -1.241 -8.641 1 98.88 79 ALA A CA 1
ATOM 582 C C . ALA A 1 79 ? -16.453 -1.758 -8.148 1 98.88 79 ALA A C 1
ATOM 584 O O . ALA A 1 79 ? -15.734 -1.052 -7.438 1 98.88 79 ALA A O 1
ATOM 585 N N . VAL A 1 80 ? -16.156 -2.969 -8.477 1 98.69 80 VAL A N 1
ATOM 586 C CA . VAL A 1 80 ? -14.867 -3.568 -8.117 1 98.69 80 VAL A CA 1
ATOM 587 C C . VAL A 1 80 ? -14.172 -4.094 -9.367 1 98.69 80 VAL A C 1
ATOM 589 O O . VAL A 1 80 ? -14.828 -4.621 -10.273 1 98.69 80 VAL A O 1
ATOM 592 N N . GLY A 1 81 ? -12.867 -3.82 -9.438 1 98.5 81 GLY A N 1
ATOM 593 C CA . GLY A 1 81 ? -12.078 -4.379 -10.523 1 98.5 81 GLY A CA 1
ATOM 594 C C . GLY A 1 81 ? -11.734 -5.844 -10.32 1 98.5 81 GLY A C 1
ATOM 595 O O . GLY A 1 81 ? -11.953 -6.391 -9.242 1 98.5 81 GLY A O 1
ATOM 596 N N . PHE A 1 82 ? -11.219 -6.426 -11.367 1 97.44 82 PHE A N 1
ATOM 597 C CA . PHE A 1 82 ? -10.828 -7.832 -11.328 1 97.44 82 PHE A CA 1
ATOM 598 C C . PHE A 1 82 ? -9.867 -8.102 -10.172 1 97.44 82 PHE A C 1
ATOM 600 O O . PHE A 1 82 ? -8.914 -7.352 -9.969 1 97.44 82 PHE A O 1
ATOM 607 N N . GLY A 1 83 ? -10.156 -9.133 -9.375 1 98 83 GLY A N 1
ATOM 608 C CA . GLY A 1 83 ? -9.211 -9.609 -8.375 1 98 83 GLY A CA 1
ATOM 609 C C . GLY A 1 83 ? -9.492 -9.07 -6.984 1 98 83 GLY A C 1
ATOM 610 O O . GLY A 1 83 ? -8.922 -9.555 -6.004 1 98 83 GLY A O 1
ATOM 611 N N . VAL A 1 84 ? -10.352 -8.047 -6.918 1 98.5 84 VAL A N 1
ATOM 612 C CA . VAL A 1 84 ? -10.617 -7.438 -5.621 1 98.5 84 VAL A CA 1
ATOM 613 C C . VAL A 1 84 ? -11.391 -8.414 -4.738 1 98.5 84 VAL A C 1
ATOM 615 O O . VAL A 1 84 ? -12.414 -8.969 -5.164 1 98.5 84 VAL A O 1
ATOM 618 N N . THR A 1 85 ? -10.891 -8.641 -3.551 1 97.62 85 THR A N 1
ATOM 619 C CA . THR A 1 85 ? -11.57 -9.531 -2.615 1 97.62 85 THR A CA 1
ATOM 620 C C . THR A 1 85 ? -11.836 -8.828 -1.291 1 97.62 85 THR A C 1
ATOM 622 O O . THR A 1 85 ? -12.617 -9.312 -0.468 1 97.62 85 THR A O 1
ATOM 625 N N . ARG A 1 86 ? -11.273 -7.684 -1.124 1 97.5 86 ARG A N 1
ATOM 626 C CA . ARG A 1 86 ? -11.336 -6.992 0.16 1 97.5 86 ARG A CA 1
ATOM 627 C C . ARG A 1 86 ? -12.68 -6.301 0.349 1 97.5 86 ARG A C 1
ATOM 629 O O . ARG A 1 86 ? -13.117 -6.082 1.479 1 97.5 86 ARG A O 1
ATOM 636 N N . PHE A 1 87 ? -13.266 -5.918 -0.754 1 98.56 87 PHE A N 1
ATOM 637 C CA . PHE A 1 87 ? -14.5 -5.137 -0.705 1 98.56 87 PHE A CA 1
ATOM 638 C C . PHE A 1 87 ? -15.516 -5.66 -1.715 1 98.56 87 PHE A C 1
ATOM 640 O O . PHE A 1 87 ? -15.148 -6.336 -2.678 1 98.56 87 PHE A O 1
ATOM 647 N N . ALA A 1 88 ? -16.75 -5.379 -1.468 1 98.31 88 ALA A N 1
ATOM 648 C CA . ALA A 1 88 ? -17.859 -5.641 -2.381 1 98.31 88 ALA A CA 1
ATOM 649 C C . ALA A 1 88 ? -18.672 -4.375 -2.623 1 98.31 88 ALA A C 1
ATOM 651 O O . ALA A 1 88 ? -18.578 -3.41 -1.858 1 98.31 88 ALA A O 1
ATOM 652 N N . VAL A 1 89 ? -19.391 -4.387 -3.732 1 98.75 89 VAL A N 1
ATOM 653 C CA . VAL A 1 89 ? -20.312 -3.289 -4.004 1 98.75 89 VAL A CA 1
ATOM 654 C C . VAL A 1 89 ? -21.25 -3.094 -2.814 1 98.75 89 VAL A C 1
ATOM 656 O O . VAL A 1 89 ? -21.797 -4.062 -2.275 1 98.75 89 VAL A O 1
ATOM 659 N N . GLY A 1 90 ? -21.359 -1.863 -2.346 1 98.81 90 GLY A N 1
ATOM 660 C CA . GLY A 1 90 ? -22.219 -1.555 -1.206 1 98.81 90 GLY A CA 1
ATOM 661 C C . GLY A 1 90 ? -21.422 -1.271 0.061 1 98.81 90 GLY A C 1
ATOM 662 O O . GLY A 1 90 ? -21.953 -0.662 0.997 1 98.81 90 GLY A O 1
ATOM 663 N N . ASP A 1 91 ? -20.203 -1.749 0.106 1 98.81 91 ASP A N 1
ATOM 664 C CA . ASP A 1 91 ? -19.359 -1.515 1.283 1 98.81 91 ASP A CA 1
ATOM 665 C C . ASP A 1 91 ? -19.062 -0.028 1.452 1 98.81 91 ASP A C 1
ATOM 667 O O . ASP A 1 91 ? -18.781 0.668 0.474 1 98.81 91 ASP A O 1
ATOM 671 N N . ARG A 1 92 ? -19.094 0.51 2.699 1 98.94 92 ARG A N 1
ATOM 672 C CA . ARG A 1 92 ? -18.641 1.855 3.033 1 98.94 92 ARG A CA 1
ATOM 673 C C . ARG A 1 92 ? -17.141 1.868 3.33 1 98.94 92 ARG A C 1
ATOM 675 O O . ARG A 1 92 ? -16.672 1.132 4.199 1 98.94 92 ARG A O 1
ATOM 682 N N . VAL A 1 93 ? -16.438 2.682 2.568 1 98.94 93 VAL A N 1
ATOM 683 C CA . VAL A 1 93 ? -14.984 2.67 2.721 1 98.94 93 VAL A CA 1
ATOM 684 C C . VAL A 1 93 ? -14.469 4.102 2.867 1 98.94 93 VAL A C 1
ATOM 686 O O . VAL A 1 93 ? -15.148 5.055 2.477 1 98.94 93 VAL A O 1
ATOM 689 N N . LEU A 1 94 ? -13.383 4.32 3.508 1 99 94 LEU A N 1
ATOM 690 C CA . LEU A 1 94 ? -12.57 5.535 3.541 1 99 94 LEU A CA 1
ATOM 691 C C . LEU A 1 94 ? -11.172 5.273 2.996 1 99 94 LEU A C 1
ATOM 693 O O . LEU A 1 94 ? -10.68 4.141 3.049 1 99 94 LEU A O 1
ATOM 697 N N . GLY A 1 95 ? -10.555 6.273 2.402 1 98.94 95 GLY A N 1
ATOM 698 C CA . GLY A 1 95 ? -9.227 6.023 1.863 1 98.94 95 GLY A CA 1
ATOM 699 C C . GLY A 1 95 ? -8.484 7.289 1.492 1 98.94 95 GLY A C 1
ATOM 700 O O . GLY A 1 95 ? -9.031 8.391 1.589 1 98.94 95 GLY A O 1
ATOM 701 N N . MET A 1 96 ? -7.203 7.156 1.199 1 98.94 96 MET A N 1
ATOM 702 C CA . MET A 1 96 ? -6.281 8.156 0.667 1 98.94 96 MET A CA 1
ATOM 703 C C . MET A 1 96 ? -5.723 7.711 -0.683 1 98.94 96 MET A C 1
ATOM 705 O O . MET A 1 96 ? -4.578 7.262 -0.77 1 98.94 96 MET A O 1
ATOM 709 N N . PRO A 1 97 ? -6.496 7.934 -1.728 1 98.69 97 PRO A N 1
ATOM 710 C CA . PRO A 1 97 ? -6.137 7.355 -3.023 1 98.69 97 PRO A CA 1
ATOM 711 C C . PRO A 1 97 ? -4.945 8.062 -3.672 1 98.69 97 PRO A C 1
ATOM 713 O O . PRO A 1 97 ? -4.867 9.289 -3.654 1 98.69 97 PRO A O 1
ATOM 716 N N . HIS A 1 98 ? -3.969 7.336 -4.203 1 98.12 98 HIS A N 1
ATOM 717 C CA . HIS A 1 98 ? -2.996 7.652 -5.242 1 98.12 98 HIS A CA 1
ATOM 718 C C . HIS A 1 98 ? -1.955 8.648 -4.742 1 98.12 98 HIS A C 1
ATOM 720 O O . HIS A 1 98 ? -0.989 8.945 -5.445 1 98.12 98 HIS A O 1
ATOM 726 N N . PHE A 1 99 ? -2.066 9.172 -3.447 1 98.56 99 PHE A N 1
ATOM 727 C CA . PHE A 1 99 ? -1.102 10.156 -2.967 1 98.56 99 PHE A CA 1
ATOM 728 C C . PHE A 1 99 ? 0.323 9.641 -3.145 1 98.56 99 PHE A C 1
ATOM 730 O O . PHE A 1 99 ? 0.62 8.492 -2.824 1 98.56 99 PHE A O 1
ATOM 737 N N . PRO A 1 100 ? 1.26 10.438 -3.678 1 97.62 100 PRO A N 1
ATOM 738 C CA . PRO A 1 100 ? 1.162 11.883 -3.893 1 97.62 100 PRO A CA 1
ATOM 739 C C . PRO A 1 100 ? 0.729 12.242 -5.312 1 97.62 100 PRO A C 1
ATOM 741 O O . PRO A 1 100 ? 0.795 13.406 -5.703 1 97.62 100 PRO A O 1
ATOM 744 N N . ARG A 1 101 ? 0.271 11.312 -6.152 1 97.31 101 ARG A N 1
ATOM 745 C CA . ARG A 1 101 ? -0.251 11.609 -7.48 1 97.31 101 ARG A CA 1
ATOM 746 C C . ARG A 1 101 ? -1.698 12.086 -7.406 1 97.31 101 ARG A C 1
ATOM 748 O O . ARG A 1 101 ? -2.268 12.188 -6.316 1 97.31 101 ARG A O 1
ATOM 755 N N . GLU A 1 102 ? -2.25 12.484 -8.523 1 96.88 102 GLU A N 1
ATOM 756 C CA . GLU A 1 102 ? -3.613 13.008 -8.547 1 96.88 102 GLU A CA 1
ATOM 757 C C . GLU A 1 102 ? -4.621 11.938 -8.133 1 96.88 102 GLU A C 1
ATOM 759 O O . GLU A 1 102 ? -4.652 10.852 -8.711 1 96.88 102 GLU A O 1
ATOM 764 N N . ALA A 1 103 ? -5.414 12.227 -7.129 1 93.75 103 ALA A N 1
ATOM 765 C CA . ALA A 1 103 ? -6.398 11.289 -6.598 1 93.75 103 ALA A CA 1
ATOM 766 C C . ALA A 1 103 ? -7.797 11.602 -7.121 1 93.75 103 ALA A C 1
ATOM 768 O O . ALA A 1 103 ? -8.57 10.688 -7.422 1 93.75 103 ALA A O 1
ATOM 769 N N . GLY A 1 104 ? -8.078 12.961 -7.117 1 97.31 104 GLY A N 1
ATOM 770 C CA . GLY A 1 104 ? -9.383 13.383 -7.602 1 97.31 104 GLY A CA 1
ATOM 771 C C . GLY A 1 104 ? -10.469 13.289 -6.547 1 97.31 104 GLY A C 1
ATOM 772 O O . GLY A 1 104 ? -11.625 13.008 -6.859 1 97.31 104 GLY A O 1
ATOM 773 N N . GLY A 1 105 ? -10.148 13.477 -5.348 1 98.38 105 GLY A N 1
ATOM 774 C CA . GLY A 1 105 ? -11.094 13.367 -4.254 1 98.38 105 GLY A CA 1
ATOM 775 C C . GLY A 1 105 ? -12.211 14.398 -4.32 1 98.38 105 GLY A C 1
ATOM 776 O O . GLY A 1 105 ? -13.273 14.203 -3.738 1 98.38 105 GLY A O 1
ATOM 777 N N . TYR A 1 106 ? -11.914 15.547 -4.98 1 98.75 106 TYR A N 1
ATOM 778 C CA . TYR A 1 106 ? -12.953 16.547 -5.215 1 98.75 106 TYR A CA 1
ATOM 779 C C . TYR A 1 106 ? -13.812 16.172 -6.41 1 98.75 106 TYR A C 1
ATOM 781 O O . TYR A 1 106 ? -13.984 16.969 -7.34 1 98.75 106 TYR A O 1
ATOM 789 N N . GLY A 1 107 ? -14.297 15.016 -6.465 1 98.62 107 GLY A N 1
ATOM 790 C CA . GLY A 1 107 ? -15.164 14.469 -7.504 1 98.62 107 GLY A CA 1
ATOM 791 C C . GLY A 1 107 ? -16.141 13.43 -6.98 1 98.62 107 GLY A C 1
ATOM 792 O O . GLY A 1 107 ? -15.969 12.914 -5.875 1 98.62 107 GLY A O 1
ATOM 793 N N . GLU A 1 108 ? -17.141 13.117 -7.77 1 98.75 108 GLU A N 1
ATOM 794 C CA . GLU A 1 108 ? -18.234 12.242 -7.344 1 98.75 108 GLU A CA 1
ATOM 795 C C . GLU A 1 108 ? -17.75 10.797 -7.219 1 98.75 108 GLU A C 1
ATOM 797 O O . GLU A 1 108 ? -18.359 10 -6.496 1 98.75 108 GLU A O 1
ATOM 802 N N . TYR A 1 109 ? -16.688 10.461 -7.996 1 98.81 109 TYR A N 1
ATOM 803 C CA . TYR A 1 109 ? -16.172 9.102 -7.98 1 98.81 109 TYR A CA 1
ATOM 804 C C . TYR A 1 109 ? -14.641 9.109 -7.973 1 98.81 109 TYR A C 1
ATOM 806 O O . TYR A 1 109 ? -14.016 9.977 -8.578 1 98.81 109 TYR A O 1
ATOM 814 N N . VAL A 1 110 ? -14.07 8.164 -7.328 1 98.81 110 VAL A N 1
ATOM 815 C CA . VAL A 1 110 ? -12.633 7.91 -7.402 1 98.81 110 VAL A CA 1
ATOM 816 C C . VAL A 1 110 ? -12.383 6.418 -7.602 1 98.81 110 VAL A C 1
ATOM 818 O O . VAL A 1 110 ? -13.078 5.582 -7.012 1 98.81 110 VAL A O 1
ATOM 821 N N . ALA A 1 111 ? -11.492 6.047 -8.453 1 98.81 111 ALA A N 1
ATOM 822 C CA . ALA A 1 111 ? -10.992 4.68 -8.586 1 98.81 111 ALA A CA 1
ATOM 823 C C . ALA A 1 111 ? -9.555 4.566 -8.102 1 98.81 111 ALA A C 1
ATOM 825 O O . ALA A 1 111 ? -8.703 5.375 -8.477 1 98.81 111 ALA A O 1
ATOM 826 N N . ALA A 1 112 ? -9.289 3.668 -7.238 1 98.81 112 ALA A N 1
ATOM 827 C CA . ALA A 1 112 ? -7.945 3.467 -6.699 1 98.81 112 ALA A CA 1
ATOM 828 C C . ALA A 1 112 ? -7.766 2.037 -6.191 1 98.81 112 ALA A C 1
ATOM 830 O O . ALA A 1 112 ? -8.742 1.302 -6.039 1 98.81 112 ALA A O 1
ATOM 831 N N . PRO A 1 113 ? -6.508 1.587 -5.988 1 98.75 113 PRO A N 1
ATOM 832 C CA . PRO A 1 113 ? -6.246 0.245 -5.465 1 98.75 113 PRO A CA 1
ATOM 833 C C . PRO A 1 113 ? -6.973 -0.027 -4.148 1 98.75 113 PRO A C 1
ATOM 835 O O . PRO A 1 113 ? -7.062 0.859 -3.297 1 98.75 113 PRO A O 1
ATOM 838 N N . SER A 1 114 ? -7.469 -1.246 -4.016 1 98.88 114 SER A N 1
ATOM 839 C CA . SER A 1 114 ? -8.266 -1.607 -2.846 1 98.88 114 SER A CA 1
ATOM 840 C C . SER A 1 114 ? -7.465 -1.433 -1.56 1 98.88 114 SER A C 1
ATOM 842 O O . SER A 1 114 ? -8.023 -1.078 -0.519 1 98.88 114 SER A O 1
ATOM 844 N N . LEU A 1 115 ? -6.094 -1.545 -1.654 1 98.75 115 LEU A N 1
ATOM 845 C CA . LEU A 1 115 ? -5.246 -1.477 -0.471 1 98.75 115 LEU A CA 1
ATOM 846 C C . LEU A 1 115 ? -4.914 -0.03 -0.121 1 98.75 115 LEU A C 1
ATOM 848 O O . LEU A 1 115 ? -4 0.23 0.667 1 98.75 115 LEU A O 1
ATOM 852 N N . GLN A 1 116 ? -5.684 0.881 -0.666 1 98.88 116 GLN A N 1
ATOM 853 C CA . GLN A 1 116 ? -5.582 2.277 -0.256 1 98.88 116 GLN A CA 1
ATOM 854 C C . GLN A 1 116 ? -6.844 2.729 0.476 1 98.88 116 GLN A C 1
ATOM 856 O O . GLN A 1 116 ? -7.043 3.926 0.696 1 98.88 116 GLN A O 1
ATOM 861 N N . PHE A 1 117 ? -7.664 1.731 0.795 1 98.94 117 PHE A N 1
ATOM 862 C CA . PHE A 1 117 ? -8.922 1.97 1.497 1 98.94 117 PHE A CA 1
ATOM 863 C C . PHE A 1 117 ? -9.039 1.062 2.715 1 98.94 117 PHE A C 1
ATOM 865 O O . PHE A 1 117 ? -8.273 0.107 2.861 1 98.94 117 PHE A O 1
ATOM 872 N N . ALA A 1 118 ? -9.953 1.374 3.562 1 98.94 118 ALA A N 1
ATOM 873 C CA . ALA A 1 118 ? -10.422 0.551 4.676 1 98.94 118 ALA A CA 1
ATOM 874 C C . ALA A 1 118 ? -11.93 0.672 4.855 1 98.94 118 ALA A C 1
ATOM 876 O O . ALA A 1 118 ? -12.539 1.654 4.422 1 98.94 118 ALA A O 1
ATOM 877 N N . ARG A 1 119 ? -12.539 -0.286 5.465 1 98.88 119 ARG A N 1
ATOM 878 C CA . ARG A 1 119 ? -13.977 -0.256 5.734 1 98.88 119 ARG A CA 1
ATOM 879 C C . ARG A 1 119 ? -14.305 0.733 6.848 1 98.88 119 ARG A C 1
ATOM 881 O O . ARG A 1 119 ? -13.586 0.812 7.848 1 98.88 119 ARG A O 1
ATOM 888 N N . ILE A 1 120 ? -15.297 1.486 6.637 1 98.88 120 ILE A N 1
ATOM 889 C CA . ILE A 1 120 ? -15.773 2.395 7.672 1 98.88 120 ILE A CA 1
ATOM 890 C C . ILE A 1 120 ? -16.516 1.604 8.742 1 98.88 120 ILE A C 1
ATOM 892 O O . ILE A 1 120 ? -17.438 0.837 8.43 1 98.88 120 ILE A O 1
ATOM 896 N N . PRO A 1 121 ? -16.141 1.799 10 1 98.38 121 PRO A N 1
ATOM 897 C CA . PRO A 1 121 ? -16.859 1.085 11.055 1 98.38 121 PRO A CA 1
ATOM 898 C C . PRO A 1 121 ? -18.328 1.489 11.148 1 98.38 121 PRO A C 1
ATOM 900 O O . PRO A 1 121 ? -18.688 2.602 10.75 1 98.38 121 PRO A O 1
ATOM 903 N N . ASP A 1 122 ? -19.094 0.56 11.734 1 96.75 122 ASP A N 1
ATOM 904 C CA . ASP A 1 122 ? -20.5 0.86 11.984 1 96.75 122 ASP A CA 1
ATOM 905 C C . ASP A 1 122 ? -20.641 2.076 12.898 1 96.75 122 ASP A C 1
ATOM 907 O O . ASP A 1 122 ? -19.875 2.238 13.852 1 96.75 122 ASP A O 1
ATOM 911 N N . GLY A 1 123 ? -21.516 2.9 12.562 1 96.44 123 GLY A N 1
ATOM 912 C CA . GLY A 1 123 ? -21.812 4.035 13.422 1 96.44 123 GLY A CA 1
ATOM 913 C C . GLY A 1 123 ? -20.984 5.27 13.094 1 96.44 123 GLY A C 1
ATOM 914 O O . GLY A 1 123 ? -21.266 6.355 13.609 1 96.44 123 GLY A O 1
ATOM 915 N N . VAL A 1 124 ? -19.984 5.129 12.289 1 98.06 124 VAL A N 1
ATOM 916 C CA . VAL A 1 124 ? -19.172 6.27 11.898 1 98.06 124 VAL A CA 1
ATOM 917 C C . VAL A 1 124 ? -19.734 6.898 10.633 1 98.06 124 VAL A C 1
ATOM 919 O O . VAL A 1 124 ? -19.953 6.207 9.633 1 98.06 124 VAL A O 1
ATOM 922 N N . ASP A 1 125 ? -19.984 8.148 10.695 1 98.06 125 ASP A N 1
ATOM 923 C CA . ASP A 1 125 ? -20.547 8.805 9.523 1 98.06 125 ASP A CA 1
ATOM 924 C C . ASP A 1 125 ? -19.453 9.102 8.492 1 98.06 125 ASP A C 1
ATOM 926 O O . ASP A 1 125 ? -18.266 9 8.789 1 98.06 125 ASP A O 1
ATOM 930 N N . ASP A 1 126 ? -19.875 9.445 7.285 1 98.69 126 ASP A N 1
ATOM 931 C CA . ASP A 1 126 ? -18.953 9.625 6.168 1 98.69 126 ASP A CA 1
ATOM 932 C C . ASP A 1 126 ? -18.047 10.828 6.387 1 98.69 126 ASP A C 1
ATOM 934 O O . ASP A 1 126 ? -16.891 10.836 5.965 1 98.69 126 ASP A O 1
ATOM 938 N N . ALA A 1 127 ? -18.547 11.891 6.984 1 98.81 127 ALA A N 1
ATOM 939 C CA . ALA A 1 127 ? -17.75 13.086 7.207 1 98.81 127 ALA A CA 1
ATOM 940 C C . ALA A 1 127 ? -16.578 12.797 8.133 1 98.81 127 ALA A C 1
ATOM 942 O O . ALA A 1 127 ? -15.43 13.125 7.82 1 98.81 127 ALA A O 1
ATOM 943 N N . ALA A 1 128 ? -16.891 12.156 9.25 1 98.75 128 ALA A N 1
ATOM 944 C CA . ALA A 1 128 ? -15.82 11.758 10.164 1 98.75 128 ALA A CA 1
ATOM 945 C C . ALA A 1 128 ? -14.852 10.789 9.484 1 98.75 128 ALA A C 1
ATOM 947 O O . ALA A 1 128 ? -13.633 10.922 9.641 1 98.75 128 ALA A O 1
ATOM 948 N N . ALA A 1 129 ? -15.383 9.859 8.742 1 98.94 129 ALA A N 1
ATOM 949 C CA . ALA A 1 129 ? -14.555 8.875 8.047 1 98.94 129 ALA A CA 1
ATOM 950 C C . ALA A 1 129 ? -13.602 9.555 7.074 1 98.94 129 ALA A C 1
ATOM 952 O O . ALA A 1 129 ? -12.406 9.25 7.055 1 98.94 129 ALA A O 1
ATOM 953 N N . ALA A 1 130 ? -14.07 10.492 6.316 1 98.94 130 ALA A N 1
ATOM 954 C CA . ALA A 1 130 ? -13.258 11.18 5.312 1 98.94 130 ALA A CA 1
ATOM 955 C C . ALA A 1 130 ? -12.133 11.977 5.969 1 98.94 130 ALA A C 1
ATOM 957 O O . ALA A 1 130 ? -11.086 12.195 5.367 1 98.94 130 ALA A O 1
ATOM 958 N N . GLY A 1 131 ? -12.383 12.398 7.172 1 98.88 131 GLY A N 1
ATOM 959 C CA . GLY A 1 131 ? -11.422 13.25 7.863 1 98.88 131 GLY A CA 1
ATOM 960 C C . GLY A 1 131 ? -10.234 12.492 8.414 1 98.88 131 GLY A C 1
ATOM 961 O O . GLY A 1 131 ? -9.281 13.094 8.914 1 98.88 131 GLY A O 1
ATOM 962 N N . LEU A 1 132 ? -10.133 11.211 8.227 1 98.94 132 LEU A N 1
ATOM 963 C CA . LEU A 1 132 ? -9.18 10.367 8.945 1 98.94 132 LEU A CA 1
ATOM 964 C C . LEU A 1 132 ? -7.961 10.07 8.078 1 98.94 132 LEU A C 1
ATOM 966 O O . LEU A 1 132 ? -6.824 10.18 8.531 1 98.94 132 LEU A O 1
ATOM 970 N N . PRO A 1 133 ? -8.07 9.68 6.785 1 98.94 133 PRO A N 1
ATOM 971 C CA . PRO A 1 133 ? -7.016 8.93 6.098 1 98.94 133 PRO A CA 1
ATOM 972 C C . PRO A 1 133 ? -5.691 9.688 6.047 1 98.94 133 PRO A C 1
ATOM 974 O O . PRO A 1 133 ? -4.699 9.242 6.629 1 98.94 133 PRO A O 1
ATOM 977 N N . LEU A 1 134 ? -5.66 10.836 5.441 1 98.88 134 LEU A N 1
ATOM 978 C CA . LEU A 1 134 ? -4.387 11.508 5.234 1 98.88 134 LEU A CA 1
ATOM 979 C C . LEU A 1 134 ? -3.791 11.969 6.562 1 98.88 134 LEU A C 1
ATOM 981 O O . LEU A 1 134 ? -2.631 11.688 6.859 1 98.88 134 LEU A O 1
ATOM 985 N N . ALA A 1 135 ? -4.535 12.672 7.371 1 98.88 135 ALA A N 1
ATOM 986 C CA . ALA A 1 135 ? -4.047 13.18 8.656 1 98.88 135 ALA A CA 1
ATOM 987 C C . ALA A 1 135 ? -3.695 12.039 9.602 1 98.88 135 ALA A C 1
ATOM 989 O O . ALA A 1 135 ? -2.654 12.07 10.258 1 98.88 135 ALA A O 1
ATOM 990 N N . GLY A 1 136 ? -4.578 11.062 9.68 1 98.94 136 GLY A N 1
ATOM 991 C CA . GLY A 1 136 ? -4.328 9.914 10.531 1 98.94 136 GLY A CA 1
ATOM 992 C C . GLY A 1 136 ? -3.09 9.133 10.133 1 98.94 136 GLY A C 1
ATOM 993 O O . GLY A 1 136 ? -2.271 8.773 10.984 1 98.94 136 GLY A O 1
ATOM 994 N N . LEU A 1 137 ? -2.967 8.844 8.836 1 98.94 137 LEU A N 1
ATOM 995 C CA . LEU A 1 137 ? -1.793 8.133 8.344 1 98.94 137 LEU A CA 1
ATOM 996 C C . LEU A 1 137 ? -0.528 8.961 8.547 1 98.94 137 LEU A C 1
ATOM 998 O O . LEU A 1 137 ? 0.544 8.406 8.805 1 98.94 137 LEU A O 1
ATOM 1002 N N . THR A 1 138 ? -0.63 10.273 8.352 1 98.88 138 THR A N 1
ATOM 1003 C CA . THR A 1 138 ? 0.515 11.133 8.633 1 98.88 138 THR A CA 1
ATOM 1004 C C . THR A 1 138 ? 0.998 10.945 10.07 1 98.88 138 THR A C 1
ATOM 1006 O O . THR A 1 138 ? 2.189 10.734 10.305 1 98.88 138 THR A O 1
ATOM 1009 N N . ALA A 1 139 ? 0.094 11.016 11.031 1 98.94 139 ALA A N 1
ATOM 1010 C CA . ALA A 1 139 ? 0.451 10.844 12.438 1 98.94 139 ALA A CA 1
ATOM 1011 C C . ALA A 1 139 ? 1.002 9.445 12.695 1 98.94 139 ALA A C 1
ATOM 1013 O O . ALA A 1 139 ? 2.066 9.289 13.297 1 98.94 139 ALA A O 1
ATOM 1014 N N . LEU A 1 140 ? 0.301 8.461 12.203 1 98.88 140 LEU A N 1
ATOM 1015 C CA . LEU A 1 140 ? 0.67 7.066 12.438 1 98.88 140 LEU A CA 1
ATOM 1016 C C . LEU A 1 140 ? 2.057 6.773 11.875 1 98.88 140 LEU A C 1
ATOM 1018 O O . LEU A 1 140 ? 2.912 6.227 12.57 1 98.88 140 LEU A O 1
ATOM 1022 N N . GLN A 1 141 ? 2.256 7.109 10.625 1 98.81 141 GLN A N 1
ATOM 1023 C CA . GLN A 1 141 ? 3.523 6.812 9.969 1 98.81 141 GLN A CA 1
ATOM 1024 C C . GLN A 1 141 ? 4.664 7.629 10.57 1 98.81 141 GLN A C 1
ATOM 1026 O O . GLN A 1 141 ? 5.801 7.16 10.641 1 98.81 141 GLN A O 1
ATOM 1031 N N . SER A 1 142 ? 4.398 8.844 11.008 1 98.81 142 SER A N 1
ATOM 1032 C CA . SER A 1 142 ? 5.398 9.656 11.688 1 98.81 142 SER A CA 1
ATOM 1033 C C . SER A 1 142 ? 5.855 9 12.984 1 98.81 142 SER A C 1
ATOM 1035 O O . SER A 1 142 ? 7.055 8.914 13.258 1 98.81 142 SER A O 1
ATOM 1037 N N . PHE A 1 143 ? 4.91 8.539 13.781 1 98.81 143 PHE A N 1
ATOM 1038 C CA . PHE A 1 143 ? 5.25 7.914 15.055 1 98.81 143 PHE A CA 1
ATOM 1039 C C . PHE A 1 143 ? 5.973 6.594 14.836 1 98.81 143 PHE A C 1
ATOM 1041 O O . PHE A 1 143 ? 6.875 6.238 15.602 1 98.81 143 PHE A O 1
ATOM 1048 N N . ARG A 1 144 ? 5.566 5.844 13.797 1 98.31 144 ARG A N 1
ATOM 1049 C CA . ARG A 1 144 ? 6.301 4.633 13.453 1 98.31 144 ARG A CA 1
ATOM 1050 C C . ARG A 1 144 ? 7.746 4.953 13.078 1 98.31 144 ARG A C 1
ATOM 1052 O O . ARG A 1 144 ? 8.672 4.305 13.57 1 98.31 144 ARG A O 1
ATOM 1059 N N . ALA A 1 145 ? 7.926 5.953 12.266 1 98.12 145 ALA A N 1
ATOM 1060 C CA . ALA A 1 145 ? 9.258 6.355 11.828 1 98.12 145 ALA A CA 1
ATOM 1061 C C . ALA A 1 145 ? 10.102 6.836 13 1 98.12 145 ALA A C 1
ATOM 1063 O O . ALA A 1 145 ? 11.312 6.605 13.039 1 98.12 145 ALA A O 1
ATOM 1064 N N . ALA A 1 146 ? 9.43 7.492 13.922 1 98.38 146 ALA A N 1
ATOM 1065 C CA . ALA A 1 146 ? 10.125 8.062 15.07 1 98.38 146 ALA A CA 1
ATOM 1066 C C . ALA A 1 146 ? 10.414 6.988 16.125 1 98.38 146 ALA A C 1
ATOM 1068 O O . ALA A 1 146 ? 11.211 7.203 17.031 1 98.38 146 ALA A O 1
ATOM 1069 N N . GLY A 1 147 ? 9.766 5.82 16.016 1 98.12 147 GLY A N 1
ATOM 1070 C CA . GLY A 1 147 ? 9.953 4.75 16.984 1 98.12 147 GLY A CA 1
ATOM 1071 C C . GLY A 1 147 ? 9.289 5.031 18.328 1 98.12 147 GLY A C 1
ATOM 1072 O O . GLY A 1 147 ? 9.906 4.84 19.375 1 98.12 147 GLY A O 1
ATOM 1073 N N . LEU A 1 148 ? 8.062 5.531 18.25 1 98.62 148 LEU A N 1
ATOM 1074 C CA . LEU A 1 148 ? 7.328 5.863 19.469 1 98.62 148 LEU A CA 1
ATOM 1075 C C . LEU A 1 148 ? 7.129 4.629 20.344 1 98.62 148 LEU A C 1
ATOM 1077 O O . LEU A 1 148 ? 6.676 3.59 19.859 1 98.62 148 LEU A O 1
ATOM 1081 N N . GLU A 1 149 ? 7.414 4.711 21.578 1 98.31 149 GLU A N 1
ATOM 1082 C CA . GLU A 1 149 ? 7.246 3.656 22.578 1 98.31 149 GLU A CA 1
ATOM 1083 C C . GLU A 1 149 ? 6.484 4.164 23.797 1 98.31 149 GLU A C 1
ATOM 1085 O O . GLU A 1 149 ? 6.406 5.371 24.031 1 98.31 149 GLU A O 1
ATOM 1090 N N . LYS A 1 150 ? 5.957 3.23 24.516 1 98.38 150 LYS A N 1
ATOM 1091 C CA . LYS A 1 150 ? 5.258 3.537 25.766 1 98.38 150 LYS A CA 1
ATOM 1092 C C . LYS A 1 150 ? 6.156 4.305 26.734 1 98.38 150 LYS A C 1
ATOM 1094 O O . LYS A 1 150 ? 7.344 3.99 26.859 1 98.38 150 LYS A O 1
ATOM 1099 N N . GLY A 1 151 ? 5.59 5.32 27.328 1 98.44 151 GLY A N 1
ATOM 1100 C CA . GLY A 1 151 ? 6.293 6.039 28.391 1 98.44 151 GLY A CA 1
ATOM 1101 C C . GLY A 1 151 ? 7.07 7.234 27.875 1 98.44 151 GLY A C 1
ATOM 1102 O O . GLY A 1 151 ? 7.496 8.086 28.656 1 98.44 151 GLY A O 1
ATOM 1103 N N . GLN A 1 152 ? 7.301 7.367 26.594 1 98.75 152 GLN A N 1
ATOM 1104 C CA . GLN A 1 152 ? 8.055 8.477 26.016 1 98.75 152 GLN A CA 1
ATOM 1105 C C . GLN A 1 152 ? 7.27 9.781 26.109 1 98.75 152 GLN A C 1
ATOM 1107 O O . GLN A 1 152 ? 6.039 9.773 26.109 1 98.75 152 GLN A O 1
ATOM 1112 N N . ARG A 1 153 ? 7.973 10.852 26.203 1 98.75 153 ARG A N 1
ATOM 1113 C CA . ARG A 1 153 ? 7.395 12.195 26.156 1 98.75 153 ARG A CA 1
ATOM 1114 C C . ARG A 1 153 ? 7.285 12.695 24.719 1 98.75 153 ARG A C 1
ATOM 1116 O O . ARG A 1 153 ? 8.281 12.758 24.016 1 98.75 153 ARG A O 1
ATOM 1123 N N . VAL A 1 154 ? 6.105 13.023 24.359 1 98.94 154 VAL A N 1
ATOM 1124 C CA . VAL A 1 154 ? 5.836 13.445 22.984 1 98.94 154 VAL A CA 1
ATOM 1125 C C . VAL A 1 154 ? 5.23 14.844 22.984 1 98.94 154 VAL A C 1
ATOM 1127 O O . VAL A 1 154 ? 4.242 15.102 23.672 1 98.94 154 VAL A O 1
ATOM 1130 N N . LEU A 1 155 ? 5.852 15.75 22.266 1 98.88 155 LEU A N 1
ATOM 1131 C CA . LEU A 1 155 ? 5.301 17.078 22.047 1 98.88 155 LEU A CA 1
ATOM 1132 C C . LEU A 1 155 ? 4.637 17.172 20.672 1 98.88 155 LEU A C 1
ATOM 1134 O O . LEU A 1 155 ? 5.285 16.938 19.641 1 98.88 155 LEU A O 1
ATOM 1138 N N . VAL A 1 156 ? 3.365 17.469 20.641 1 98.88 156 VAL A N 1
ATOM 1139 C CA . VAL A 1 156 ? 2.598 17.641 19.422 1 98.88 156 VAL A CA 1
ATOM 1140 C C . VAL A 1 156 ? 2.268 19.125 19.219 1 98.88 156 VAL A C 1
ATOM 1142 O O . VAL A 1 156 ? 1.475 19.688 19.984 1 98.88 156 VAL A O 1
ATOM 1145 N N . HIS A 1 157 ? 2.893 19.719 18.234 1 98.38 157 HIS A N 1
ATOM 1146 C CA . HIS A 1 157 ? 2.543 21.094 17.922 1 98.38 157 HIS A CA 1
ATOM 1147 C C . HIS A 1 157 ? 1.214 21.156 17.172 1 98.38 157 HIS A C 1
ATOM 1149 O O . HIS A 1 157 ? 0.86 20.234 16.438 1 98.38 157 HIS A O 1
ATOM 1155 N N . ALA A 1 158 ? 0.539 22.406 17.281 1 98 158 ALA A N 1
ATOM 1156 C CA . ALA A 1 158 ? -0.784 22.562 16.672 1 98 158 ALA A CA 1
ATOM 1157 C C . ALA A 1 158 ? -1.67 21.359 16.984 1 98 158 ALA A C 1
ATOM 1159 O O . ALA A 1 158 ? -2.254 20.766 16.078 1 98 158 ALA A O 1
ATOM 1160 N N . ALA A 1 159 ? -1.813 21.062 18.312 1 98.62 159 ALA A N 1
ATOM 1161 C CA . ALA A 1 159 ? -2.393 19.812 18.797 1 98.62 159 ALA A CA 1
ATOM 1162 C C . ALA A 1 159 ? -3.885 19.75 18.484 1 98.62 159 ALA A C 1
ATOM 1164 O O . ALA A 1 159 ? -4.477 18.656 18.484 1 98.62 159 ALA A O 1
ATOM 1165 N N . ALA A 1 160 ? -4.484 20.859 18.219 1 98.5 160 ALA A N 1
ATOM 1166 C CA . ALA A 1 160 ? -5.918 20.891 17.953 1 98.5 160 ALA A CA 1
ATOM 1167 C C . ALA A 1 160 ? -6.191 20.797 16.453 1 98.5 160 ALA A C 1
ATOM 1169 O O . ALA A 1 160 ? -7.344 20.688 16.031 1 98.5 160 ALA A O 1
ATOM 1170 N N . GLY A 1 161 ? -5.156 20.844 15.641 1 98.19 161 GLY A N 1
ATOM 1171 C CA . GLY A 1 161 ? -5.316 20.891 14.195 1 98.19 161 GLY A CA 1
ATOM 1172 C C . GLY A 1 161 ? -5.633 19.547 13.586 1 98.19 161 GLY A C 1
ATOM 1173 O O . GLY A 1 161 ? -5.996 18.609 14.297 1 98.19 161 GLY A O 1
ATOM 1174 N N . GLY A 1 162 ? -5.547 19.469 12.25 1 98.19 162 GLY A N 1
ATOM 1175 C CA . GLY A 1 162 ? -5.914 18.281 11.5 1 98.19 162 GLY A CA 1
ATOM 1176 C C . GLY A 1 162 ? -5.105 17.062 11.891 1 98.19 162 GLY A C 1
ATOM 1177 O O . GLY A 1 162 ? -5.656 16.078 12.375 1 98.19 162 GLY A O 1
ATOM 1178 N N . VAL A 1 163 ? -3.799 17.141 11.719 1 98.75 163 VAL A N 1
ATOM 1179 C CA . VAL A 1 163 ? -2.91 16.047 12.086 1 98.75 163 VAL A CA 1
ATOM 1180 C C . VAL A 1 163 ? -2.768 15.977 13.609 1 98.75 163 VAL A C 1
ATOM 1182 O O . VAL A 1 163 ? -2.779 14.891 14.195 1 98.75 163 VAL A O 1
ATOM 1185 N N . GLY A 1 164 ? -2.73 17.141 14.273 1 98.81 164 GLY A N 1
ATOM 1186 C CA . GLY A 1 164 ? -2.455 17.234 15.695 1 98.81 164 GLY A CA 1
ATOM 1187 C C . GLY A 1 164 ? -3.482 16.516 16.547 1 98.81 164 GLY A C 1
ATOM 1188 O O . GLY A 1 164 ? -3.123 15.766 17.469 1 98.81 164 GLY A O 1
ATOM 1189 N N . HIS A 1 165 ? -4.762 16.734 16.266 1 98.88 165 HIS A N 1
ATOM 1190 C CA . HIS A 1 165 ? -5.785 16.156 17.141 1 98.88 165 HIS A CA 1
ATOM 1191 C C . HIS A 1 165 ? -5.793 14.641 17.062 1 98.88 165 HIS A C 1
ATOM 1193 O O . HIS A 1 165 ? -6.168 13.969 18.016 1 98.88 165 HIS A O 1
ATOM 1199 N N . LEU A 1 166 ? -5.383 14.109 15.938 1 98.94 166 LEU A N 1
ATOM 1200 C CA . LEU A 1 166 ? -5.262 12.664 15.805 1 98.94 166 LEU A CA 1
ATOM 1201 C C . LEU A 1 166 ? -3.965 12.172 16.438 1 98.94 166 LEU A C 1
ATOM 1203 O O . LEU A 1 166 ? -3.945 11.117 17.078 1 98.94 166 LEU A O 1
ATOM 1207 N N . ALA A 1 167 ? -2.896 12.922 16.281 1 98.94 167 ALA A N 1
ATOM 1208 C CA . ALA A 1 167 ? -1.593 12.555 16.828 1 98.94 167 ALA A CA 1
ATOM 1209 C C . ALA A 1 167 ? -1.646 12.461 18.344 1 98.94 167 ALA A C 1
ATOM 1211 O O . ALA A 1 167 ? -1.066 11.547 18.938 1 98.94 167 ALA A O 1
ATOM 1212 N N . VAL A 1 168 ? -2.336 13.406 19 1 98.94 168 VAL A N 1
ATOM 1213 C CA . VAL A 1 168 ? -2.482 13.391 20.453 1 98.94 168 VAL A CA 1
ATOM 1214 C C . VAL A 1 168 ? -3.123 12.07 20.875 1 98.94 168 VAL A C 1
ATOM 1216 O O . VAL A 1 168 ? -2.611 11.391 21.766 1 98.94 168 VAL A O 1
ATOM 1219 N N . GLN A 1 169 ? -4.172 11.711 20.234 1 98.94 169 GLN A N 1
ATOM 1220 C CA . GLN A 1 169 ? -4.914 10.508 20.594 1 98.94 169 GLN A CA 1
ATOM 1221 C C . GLN A 1 169 ? -4.082 9.258 20.344 1 98.94 169 GLN A C 1
ATOM 1223 O O . GLN A 1 169 ? -4.055 8.352 21.188 1 98.94 169 GLN A O 1
ATOM 1228 N N . LEU A 1 170 ? -3.377 9.188 19.203 1 98.94 170 LEU A N 1
ATOM 1229 C CA . LEU A 1 170 ? -2.576 8.016 18.844 1 98.94 170 LEU A CA 1
ATOM 1230 C C . LEU A 1 170 ? -1.406 7.852 19.812 1 98.94 170 LEU A C 1
ATOM 1232 O O . LEU A 1 170 ? -1.095 6.734 20.234 1 98.94 170 LEU A O 1
ATOM 1236 N N . ALA A 1 171 ? -0.737 8.969 20.094 1 98.88 171 ALA A N 1
ATOM 1237 C CA . ALA A 1 171 ? 0.367 8.914 21.047 1 98.88 171 ALA A CA 1
ATOM 1238 C C . ALA A 1 171 ? -0.115 8.453 22.422 1 98.88 171 ALA A C 1
ATOM 1240 O O . ALA A 1 171 ? 0.542 7.641 23.078 1 98.88 171 ALA A O 1
ATOM 1241 N N . LYS A 1 172 ? -1.268 8.992 22.828 1 98.69 172 LYS A N 1
ATOM 1242 C CA . LYS A 1 172 ? -1.836 8.602 24.125 1 98.69 172 LYS A CA 1
ATOM 1243 C C . LYS A 1 172 ? -2.188 7.117 24.141 1 98.69 172 LYS A C 1
ATOM 1245 O O . LYS A 1 172 ? -1.892 6.414 25.094 1 98.69 172 LYS A O 1
ATOM 1250 N N . ALA A 1 173 ? -2.807 6.648 23.094 1 98.19 173 ALA A N 1
ATOM 1251 C CA . ALA A 1 173 ? -3.188 5.246 22.969 1 98.19 173 ALA A CA 1
ATOM 1252 C C . ALA A 1 173 ? -1.967 4.336 23.062 1 98.19 173 ALA A C 1
ATOM 1254 O O . ALA A 1 173 ? -2.07 3.189 23.516 1 98.19 173 ALA A O 1
ATOM 1255 N N . ARG A 1 174 ? -0.799 4.82 22.656 1 97.75 174 ARG A N 1
ATOM 1256 C CA . ARG A 1 174 ? 0.442 4.055 22.703 1 97.75 174 ARG A CA 1
ATOM 1257 C C . ARG A 1 174 ? 1.079 4.129 24.094 1 97.75 174 ARG A C 1
ATOM 1259 O O . ARG A 1 174 ? 2.09 3.473 24.344 1 97.75 174 ARG A O 1
ATOM 1266 N N . GLY A 1 175 ? 0.556 4.98 24.938 1 98.5 175 GLY A N 1
ATOM 1267 C CA . GLY A 1 175 ? 1.018 5.051 26.312 1 98.5 175 GLY A CA 1
ATOM 1268 C C . GLY A 1 175 ? 2.039 6.148 26.547 1 98.5 175 GLY A C 1
ATOM 1269 O O . GLY A 1 175 ? 2.77 6.121 27.531 1 98.5 175 GLY A O 1
ATOM 1270 N N . ALA A 1 176 ? 2.113 7.082 25.672 1 98.75 176 ALA A N 1
ATOM 1271 C CA . ALA A 1 176 ? 3.07 8.18 25.797 1 98.75 176 ALA A CA 1
ATOM 1272 C C . ALA A 1 176 ? 2.561 9.242 26.766 1 98.75 176 ALA A C 1
ATOM 1274 O O . ALA A 1 176 ? 1.37 9.273 27.094 1 98.75 176 ALA A O 1
ATOM 1275 N N . TYR A 1 177 ? 3.5 10 27.391 1 98.81 177 TYR A N 1
ATOM 1276 C CA . TYR A 1 177 ? 3.172 11.281 28.016 1 98.81 177 TYR A CA 1
ATOM 1277 C C . TYR A 1 177 ? 3.072 12.383 26.969 1 98.81 177 TYR A C 1
ATOM 1279 O O . TYR A 1 177 ? 4.082 12.797 26.391 1 98.81 177 TYR A O 1
ATOM 1287 N N . VAL A 1 178 ? 1.876 12.914 26.734 1 98.94 178 VAL A N 1
ATOM 1288 C CA . VAL A 1 178 ? 1.628 13.758 25.562 1 98.94 178 VAL A CA 1
ATOM 1289 C C . VAL A 1 178 ? 1.503 15.219 26 1 98.94 178 VAL A C 1
ATOM 1291 O O . VAL A 1 178 ? 0.69 15.547 26.859 1 98.94 178 VAL A O 1
ATOM 1294 N N . ILE A 1 179 ? 2.307 16.047 25.406 1 98.88 179 ILE A N 1
ATOM 1295 C CA . ILE A 1 179 ? 2.252 17.5 25.562 1 98.88 179 ILE A CA 1
ATOM 1296 C C . ILE A 1 179 ? 1.74 18.125 24.266 1 98.88 179 ILE A C 1
ATOM 1298 O O . ILE A 1 179 ? 2.299 17.891 23.188 1 98.88 179 ILE A O 1
ATOM 1302 N N . GLY A 1 180 ? 0.658 18.859 24.328 1 98.62 180 GLY A N 1
ATOM 1303 C CA . GLY A 1 180 ? 0.126 19.531 23.172 1 98.62 180 GLY A CA 1
ATOM 1304 C C . GLY A 1 180 ? 0.233 21.047 23.25 1 98.62 180 GLY A C 1
ATOM 1305 O O . GLY A 1 180 ? 0.028 21.625 24.328 1 98.62 180 GLY A O 1
ATOM 1306 N N . THR A 1 181 ? 0.656 21.656 22.172 1 98.38 181 THR A N 1
ATOM 1307 C CA . THR A 1 181 ? 0.553 23.109 22.141 1 98.38 181 THR A CA 1
ATOM 1308 C C . THR A 1 181 ? -0.711 23.531 21.391 1 98.38 181 THR A C 1
ATOM 1310 O O . THR A 1 181 ? -1.086 22.938 20.391 1 98.38 181 THR A O 1
ATOM 1313 N N . ALA A 1 182 ? -1.398 24.5 21.891 1 97.5 182 ALA A N 1
ATOM 1314 C CA . ALA A 1 182 ? -2.602 25.078 21.297 1 97.5 182 ALA A CA 1
ATOM 1315 C C . ALA A 1 182 ? -2.918 26.438 21.938 1 97.5 182 ALA A C 1
ATOM 1317 O O . ALA A 1 182 ? -2.365 26.781 22.984 1 97.5 182 ALA A O 1
ATOM 1318 N N . SER A 1 183 ? -3.746 27.219 21.234 1 96.38 183 SER A N 1
ATOM 1319 C CA . SER A 1 183 ? -4.246 28.438 21.875 1 96.38 183 SER A CA 1
ATOM 1320 C C . SER A 1 183 ? -5.113 28.109 23.094 1 96.38 183 SER A C 1
ATOM 1322 O O . SER A 1 183 ? -5.691 27.016 23.172 1 96.38 183 SER A O 1
ATOM 1324 N N . ALA A 1 184 ? -5.203 29.047 23.953 1 96.12 184 ALA A N 1
ATOM 1325 C CA . ALA A 1 184 ? -5.914 28.828 25.219 1 96.12 184 ALA A CA 1
ATOM 1326 C C . ALA A 1 184 ? -7.344 28.359 24.969 1 96.12 184 ALA A C 1
ATOM 1328 O O . ALA A 1 184 ? -7.859 27.5 25.688 1 96.12 184 ALA A O 1
ATOM 1329 N N . ALA A 1 185 ? -7.988 28.875 23.969 1 96.69 185 ALA A N 1
ATOM 1330 C CA . ALA A 1 185 ? -9.383 28.578 23.672 1 96.69 185 ALA A CA 1
ATOM 1331 C C . ALA A 1 185 ? -9.562 27.109 23.297 1 96.69 185 ALA A C 1
ATOM 1333 O O . ALA A 1 185 ? -10.672 26.578 23.344 1 96.69 185 ALA A O 1
ATOM 1334 N N . LYS A 1 186 ? -8.445 26.406 22.953 1 97.94 186 LYS A N 1
ATOM 1335 C CA . LYS A 1 186 ? -8.539 25.031 22.469 1 97.94 186 LYS A CA 1
ATOM 1336 C C . LYS A 1 186 ? -7.961 24.062 23.484 1 97.94 186 LYS A C 1
ATOM 1338 O O . LYS A 1 186 ? -7.844 22.859 23.203 1 97.94 186 LYS A O 1
ATOM 1343 N N . HIS A 1 187 ? -7.586 24.547 24.688 1 98.19 187 HIS A N 1
ATOM 1344 C CA . HIS A 1 187 ? -6.926 23.719 25.688 1 98.19 187 HIS A CA 1
ATOM 1345 C C . HIS A 1 187 ? -7.84 22.578 26.141 1 98.19 187 HIS A C 1
ATOM 1347 O O . HIS A 1 187 ? -7.418 21.422 26.203 1 98.19 187 HIS A O 1
ATOM 1353 N N . ALA A 1 188 ? -9.062 22.891 26.422 1 98.38 188 ALA A N 1
ATOM 1354 C CA . ALA A 1 188 ? -9.992 21.875 26.891 1 98.38 188 ALA A CA 1
ATOM 1355 C C . ALA A 1 188 ? -10.172 20.766 25.859 1 98.38 188 ALA A C 1
ATOM 1357 O O . ALA A 1 188 ? -10.234 19.594 26.203 1 98.38 188 ALA A O 1
ATOM 1358 N N . PHE A 1 189 ? -10.258 21.219 24.609 1 98.5 189 PHE A N 1
ATOM 1359 C CA . PHE A 1 189 ? -10.398 20.266 23.516 1 98.5 189 PHE A CA 1
ATOM 1360 C C . PHE A 1 189 ? -9.203 19.312 23.469 1 98.5 189 PHE A C 1
ATOM 1362 O O . PHE A 1 189 ? -9.375 18.094 23.422 1 98.5 189 PHE A O 1
ATOM 1369 N N . VAL A 1 190 ? -7.992 19.812 23.578 1 98.81 190 VAL A N 1
ATOM 1370 C CA . VAL A 1 190 ? -6.766 19.031 23.484 1 98.81 190 VAL A CA 1
ATOM 1371 C C . VAL A 1 190 ? -6.652 18.109 24.703 1 98.81 190 VAL A C 1
ATOM 1373 O O . VAL A 1 190 ? -6.215 16.969 24.578 1 98.81 190 VAL A O 1
ATOM 1376 N N . GLU A 1 191 ? -7.082 18.625 25.875 1 98.69 191 GLU A N 1
ATOM 1377 C CA . GLU A 1 191 ? -7.102 17.797 27.078 1 98.69 191 GLU A CA 1
ATOM 1378 C C . GLU A 1 191 ? -8.07 16.625 26.938 1 98.69 191 GLU A C 1
ATOM 1380 O O . GLU A 1 191 ? -7.766 15.5 27.344 1 98.69 191 GLU A O 1
ATOM 1385 N N . GLU A 1 192 ? -9.18 16.922 26.312 1 98.44 192 GLU A N 1
ATOM 1386 C CA . GLU A 1 192 ? -10.188 15.891 26.094 1 98.44 192 GLU A CA 1
ATOM 1387 C C . GLU A 1 192 ? -9.672 14.805 25.156 1 98.44 192 GLU A C 1
ATOM 1389 O O . GLU A 1 192 ? -10.086 13.648 25.25 1 98.44 192 GLU A O 1
ATOM 1394 N N . LEU A 1 193 ? -8.789 15.18 24.297 1 98.69 193 LEU A N 1
ATOM 1395 C CA . LEU A 1 193 ? -8.203 14.219 23.359 1 98.69 193 LEU A CA 1
ATOM 1396 C C . LEU A 1 193 ? -7.25 13.266 24.094 1 98.69 193 LEU A C 1
ATOM 1398 O O . LEU A 1 193 ? -6.879 12.227 23.547 1 98.69 193 LEU A O 1
ATOM 1402 N N . GLY A 1 194 ? -6.742 13.656 25.266 1 98.56 194 GLY A N 1
ATOM 1403 C CA . GLY A 1 194 ? -5.902 12.773 26.047 1 98.56 194 GLY A CA 1
ATOM 1404 C C . GLY A 1 194 ? -4.555 13.375 26.391 1 98.56 194 GLY A C 1
ATOM 1405 O O . GLY A 1 194 ? -3.721 12.727 27.031 1 98.56 194 GLY A O 1
ATOM 1406 N N . ALA A 1 195 ? -4.309 14.617 26.031 1 98.81 195 ALA A N 1
ATOM 1407 C CA . ALA A 1 195 ? -3.035 15.258 26.359 1 98.81 195 ALA A CA 1
ATOM 1408 C C . ALA A 1 195 ? -2.828 15.328 27.875 1 98.81 195 ALA A C 1
ATOM 1410 O O . ALA A 1 195 ? -3.766 15.617 28.625 1 98.81 195 ALA A O 1
ATOM 1411 N N . ASP A 1 196 ? -1.643 15.055 28.312 1 98.56 196 ASP A N 1
ATOM 1412 C CA . ASP A 1 196 ? -1.301 15.125 29.734 1 98.56 196 ASP A CA 1
ATOM 1413 C C . ASP A 1 196 ? -0.994 16.562 30.141 1 98.56 196 ASP A C 1
ATOM 1415 O O . ASP A 1 196 ? -1.158 16.922 31.312 1 98.56 196 ASP A O 1
ATOM 1419 N N . GLU A 1 197 ? -0.477 17.281 29.25 1 97.94 197 GLU A N 1
ATOM 1420 C CA . GLU A 1 197 ? -0.116 18.688 29.422 1 97.94 197 GLU A CA 1
ATOM 1421 C C . GLU A 1 197 ? -0.462 19.484 28.172 1 97.94 197 GLU A C 1
ATOM 1423 O O . GLU A 1 197 ? -0.267 19.016 27.047 1 97.94 197 GLU A O 1
ATOM 1428 N N . VAL A 1 198 ? -1.031 20.672 28.359 1 98.31 198 VAL A N 1
ATOM 1429 C CA . VAL A 1 198 ? -1.32 21.562 27.234 1 98.31 198 VAL A CA 1
ATOM 1430 C C . VAL A 1 198 ? -0.663 22.922 27.469 1 98.31 198 VAL A C 1
ATOM 1432 O O . VAL A 1 198 ? -0.813 23.516 28.547 1 98.31 198 VAL A O 1
ATOM 1435 N N . ILE A 1 199 ? 0.038 23.344 26.5 1 97.5 199 ILE A N 1
ATOM 1436 C CA . ILE A 1 199 ? 0.803 24.578 26.594 1 97.5 199 ILE A CA 1
ATOM 1437 C C . ILE A 1 199 ? 0.188 25.641 25.688 1 97.5 199 ILE A C 1
ATOM 1439 O O . ILE A 1 199 ? -0.084 25.375 24.516 1 97.5 199 ILE A O 1
ATOM 1443 N N . ASP A 1 200 ? -0.048 26.797 26.234 1 95.44 200 ASP A N 1
ATOM 1444 C CA . ASP A 1 200 ? -0.429 27.953 25.422 1 95.44 200 ASP A CA 1
ATOM 1445 C C . ASP A 1 200 ? 0.8 28.625 24.828 1 95.44 200 ASP A C 1
ATOM 1447 O O . ASP A 1 200 ? 1.444 29.453 25.484 1 95.44 200 ASP A O 1
ATOM 1451 N N . TYR A 1 201 ? 1.01 28.359 23.594 1 88.25 201 TYR A N 1
ATOM 1452 C CA . TYR A 1 201 ? 2.219 28.828 22.938 1 88.25 201 TYR A CA 1
ATOM 1453 C C . TYR A 1 201 ? 2.205 30.344 22.766 1 88.25 201 TYR A C 1
ATOM 1455 O O . TYR A 1 201 ? 3.238 30.953 22.484 1 88.25 201 TYR A O 1
ATOM 1463 N N . ARG A 1 202 ? 1.045 31 22.953 1 88.81 202 ARG A N 1
ATOM 1464 C CA . ARG A 1 202 ? 0.904 32.438 22.812 1 88.81 202 ARG A CA 1
ATOM 1465 C C . ARG A 1 202 ? 1.294 33.156 24.094 1 88.81 202 ARG A C 1
ATOM 1467 O O . ARG A 1 202 ? 1.708 34.312 24.062 1 88.81 202 ARG A O 1
ATOM 1474 N N . GLU A 1 203 ? 1.063 32.531 25.188 1 89.06 203 GLU A N 1
ATOM 1475 C CA . GLU A 1 203 ? 1.347 33.125 26.484 1 89.06 203 GLU A CA 1
ATOM 1476 C C . GLU A 1 203 ? 2.842 33.125 26.781 1 89.06 203 GLU A C 1
ATOM 1478 O O . GLU A 1 203 ? 3.398 34.125 27.234 1 89.06 203 GLU A O 1
ATOM 1483 N N . ARG A 1 204 ? 3.49 31.953 26.688 1 91.56 204 ARG A N 1
ATOM 1484 C CA . ARG A 1 204 ? 4.926 31.766 26.875 1 91.56 204 ARG A CA 1
ATOM 1485 C C . ARG A 1 204 ? 5.504 30.828 25.828 1 91.56 204 ARG A C 1
ATOM 1487 O O . ARG A 1 204 ? 4.852 29.875 25.422 1 91.56 204 ARG A O 1
ATOM 1494 N N . PRO A 1 205 ? 6.758 31.219 25.453 1 94.56 205 PRO A N 1
ATOM 1495 C CA . PRO A 1 205 ? 7.395 30.297 24.516 1 94.56 205 PRO A CA 1
ATOM 1496 C C . PRO A 1 205 ? 7.43 28.859 25.031 1 94.56 205 PRO A C 1
ATOM 1498 O O . PRO A 1 205 ? 7.77 28.625 26.188 1 94.56 205 PRO A O 1
ATOM 1501 N N . PHE A 1 206 ? 7.035 27.906 24.109 1 96.06 206 PHE A N 1
ATOM 1502 C CA . PHE A 1 206 ? 6.91 26.531 24.562 1 96.06 206 PHE A CA 1
ATOM 1503 C C . PHE A 1 206 ? 8.266 25.969 24.969 1 96.06 206 PHE A C 1
ATOM 1505 O O . PHE A 1 206 ? 8.344 25.094 25.844 1 96.06 206 PHE A O 1
ATOM 1512 N N . GLU A 1 207 ? 9.336 26.469 24.297 1 94.75 207 GLU A N 1
ATOM 1513 C CA . GLU A 1 207 ? 10.664 25.938 24.578 1 94.75 207 GLU A CA 1
ATOM 1514 C C . GLU A 1 207 ? 11.141 26.344 25.969 1 94.75 207 GLU A C 1
ATOM 1516 O O . GLU A 1 207 ? 12.133 25.797 26.469 1 94.75 207 GLU A O 1
ATOM 1521 N N . GLU A 1 208 ? 10.508 27.25 26.625 1 95.19 208 GLU A N 1
ATOM 1522 C CA . GLU A 1 208 ? 10.781 27.609 28 1 95.19 208 GLU A CA 1
ATOM 1523 C C . GLU A 1 208 ? 9.969 26.75 28.969 1 95.19 208 GLU A C 1
ATOM 1525 O O . GLU A 1 208 ? 10.219 26.75 30.172 1 95.19 208 GLU A O 1
ATOM 1530 N N . GLN A 1 209 ? 9.031 26.062 28.484 1 94.44 209 GLN A N 1
ATOM 1531 C CA . GLN A 1 209 ? 8.07 25.344 29.328 1 94.44 209 GLN A CA 1
ATOM 1532 C C . GLN A 1 209 ? 8.297 23.828 29.25 1 94.44 209 GLN A C 1
ATOM 1534 O O . GLN A 1 209 ? 7.875 23.094 30.141 1 94.44 209 GLN A O 1
ATOM 1539 N N . VAL A 1 210 ? 8.844 23.375 28.188 1 95.56 210 VAL A N 1
ATOM 1540 C CA . VAL A 1 210 ? 9.008 21.953 27.953 1 95.56 210 VAL A CA 1
ATOM 1541 C C . VAL A 1 210 ? 10.477 21.641 27.672 1 95.56 210 VAL A C 1
ATOM 1543 O O . VAL A 1 210 ? 11.164 22.406 27 1 95.56 210 VAL A O 1
ATOM 1546 N N . ARG A 1 211 ? 10.992 20.531 28.203 1 95.31 211 ARG A N 1
ATOM 1547 C CA . ARG A 1 211 ? 12.352 20.047 27.969 1 95.31 211 ARG A CA 1
ATOM 1548 C C . ARG A 1 211 ? 12.391 18.531 27.969 1 95.31 211 ARG A C 1
ATOM 1550 O O . ARG A 1 211 ? 11.422 17.875 28.359 1 95.31 211 ARG A O 1
ATOM 1557 N N . ASP A 1 212 ? 13.461 18.016 27.469 1 96.75 212 ASP A N 1
ATOM 1558 C CA . ASP A 1 212 ? 13.789 16.594 27.516 1 96.75 212 ASP A CA 1
ATOM 1559 C C . ASP A 1 212 ? 12.688 15.75 26.875 1 96.75 212 ASP A C 1
ATOM 1561 O O . ASP A 1 212 ? 12.242 14.758 27.453 1 96.75 212 ASP A O 1
ATOM 1565 N N . VAL A 1 213 ? 12.195 16.219 25.781 1 98.19 213 VAL A N 1
ATOM 1566 C CA . VAL A 1 213 ? 11.172 15.516 25.016 1 98.19 213 VAL A CA 1
ATOM 1567 C C . VAL A 1 213 ? 11.812 14.422 24.156 1 98.19 213 VAL A C 1
ATOM 1569 O O . VAL A 1 213 ? 12.906 14.617 23.625 1 98.19 213 VAL A O 1
ATOM 1572 N N . ASP A 1 214 ? 11.156 13.258 24.078 1 98.56 214 ASP A N 1
ATOM 1573 C CA . ASP A 1 214 ? 11.68 12.164 23.266 1 98.56 214 ASP A CA 1
ATOM 1574 C C . ASP A 1 214 ? 11.375 12.383 21.797 1 98.56 214 ASP A C 1
ATOM 1576 O O . ASP A 1 214 ? 12.227 12.141 20.938 1 98.56 214 ASP A O 1
ATOM 1580 N N . ILE A 1 215 ? 10.164 12.773 21.438 1 98.81 215 ILE A N 1
ATOM 1581 C CA . ILE A 1 215 ? 9.711 12.969 20.062 1 98.81 215 ILE A CA 1
ATOM 1582 C C . ILE A 1 215 ? 8.922 14.273 19.969 1 98.81 215 ILE A C 1
ATOM 1584 O O . ILE A 1 215 ? 8.031 14.531 20.781 1 98.81 215 ILE A O 1
ATOM 1588 N N . VAL A 1 216 ? 9.281 15.133 19.047 1 98.44 216 VAL A N 1
ATOM 1589 C CA . VAL A 1 216 ? 8.477 16.297 18.688 1 98.44 216 VAL A CA 1
ATOM 1590 C C . VAL A 1 216 ? 7.828 16.062 17.312 1 98.44 216 VAL A C 1
ATOM 1592 O O . VAL A 1 216 ? 8.508 15.703 16.359 1 98.44 216 VAL A O 1
ATOM 1595 N N . LEU A 1 217 ? 6.539 16.141 17.266 1 98.75 217 LEU A N 1
ATOM 1596 C CA . LEU A 1 217 ? 5.816 16.219 15.992 1 98.75 217 LEU A CA 1
ATOM 1597 C C . LEU A 1 217 ? 5.5 17.656 15.633 1 98.75 217 LEU A C 1
ATOM 1599 O O . LEU A 1 217 ? 4.598 18.266 16.203 1 98.75 217 LEU A O 1
ATOM 1603 N N . ASP A 1 218 ? 6.199 18.141 14.672 1 98 218 ASP A N 1
ATOM 1604 C CA . ASP A 1 218 ? 6.059 19.531 14.25 1 98 218 ASP A CA 1
ATOM 1605 C C . ASP A 1 218 ? 5.227 19.641 12.977 1 98 218 ASP A C 1
ATOM 1607 O O . ASP A 1 218 ? 5.691 19.281 11.898 1 98 218 ASP A O 1
ATOM 1611 N N . THR A 1 219 ? 4.039 20.203 13.086 1 96.56 219 THR A N 1
ATOM 1612 C CA . THR A 1 219 ? 3.168 20.422 11.938 1 96.56 219 THR A CA 1
ATOM 1613 C C . THR A 1 219 ? 3.125 21.891 11.555 1 96.56 219 THR A C 1
ATOM 1615 O O . THR A 1 219 ? 2.301 22.312 10.734 1 96.56 219 THR A O 1
ATOM 1618 N N . ILE A 1 220 ? 3.965 22.719 12.141 1 95.44 220 ILE A N 1
ATOM 1619 C CA . ILE A 1 220 ? 3.947 24.156 11.945 1 95.44 220 ILE A CA 1
ATOM 1620 C C . ILE A 1 220 ? 5.078 24.562 11 1 95.44 220 ILE A C 1
ATOM 1622 O O . ILE A 1 220 ? 4.855 25.281 10.023 1 95.44 220 ILE A O 1
ATOM 1626 N N . GLY A 1 221 ? 6.27 24.156 11.258 1 94.56 221 GLY A N 1
ATOM 1627 C CA . GLY A 1 221 ? 7.41 24.469 10.414 1 94.56 221 GLY A CA 1
ATOM 1628 C C . GLY A 1 221 ? 8.039 25.828 10.719 1 94.56 221 GLY A C 1
ATOM 1629 O O . GLY A 1 221 ? 7.855 26.359 11.812 1 94.56 221 GLY A O 1
ATOM 1630 N N . GLY A 1 222 ? 8.875 26.281 9.734 1 93.19 222 GLY A N 1
ATOM 1631 C CA . GLY A 1 222 ? 9.555 27.562 9.906 1 93.19 222 GLY A CA 1
ATOM 1632 C C . GLY A 1 222 ? 10.453 27.594 11.125 1 93.19 222 GLY A C 1
ATOM 1633 O O . GLY A 1 222 ? 11.203 26.656 11.383 1 93.19 222 GLY A O 1
ATOM 1634 N N . THR A 1 223 ? 10.367 28.672 11.875 1 92.81 223 THR A N 1
ATOM 1635 C CA . THR A 1 223 ? 11.219 28.859 13.039 1 92.81 223 THR A CA 1
ATOM 1636 C C . THR A 1 223 ? 10.789 27.938 14.18 1 92.81 223 THR A C 1
ATOM 1638 O O . THR A 1 223 ? 11.578 27.641 15.078 1 92.81 223 THR A O 1
ATOM 1641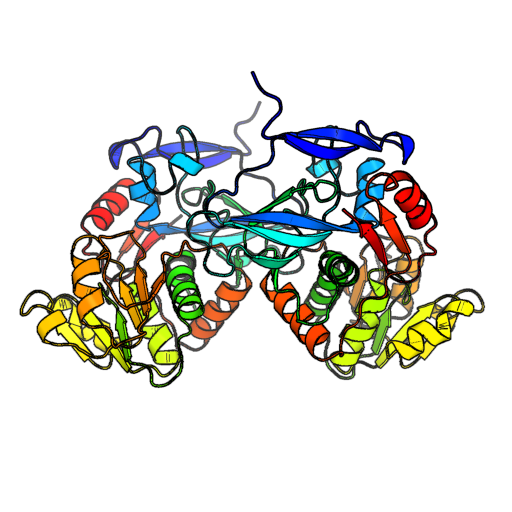 N N . ASN A 1 224 ? 9.555 27.531 14.094 1 94.44 224 ASN A N 1
ATOM 1642 C CA . ASN A 1 224 ? 9.062 26.609 15.102 1 94.44 224 ASN A CA 1
ATOM 1643 C C . ASN A 1 224 ? 9.883 25.312 15.117 1 94.44 224 ASN A C 1
ATOM 1645 O O . ASN A 1 224 ? 10.141 24.75 16.188 1 94.44 224 ASN A O 1
ATOM 1649 N N . THR A 1 225 ? 10.266 24.906 13.945 1 94.44 225 THR A N 1
ATOM 1650 C CA . THR A 1 225 ? 11.062 23.688 13.812 1 94.44 225 THR A CA 1
ATOM 1651 C C . THR A 1 225 ? 12.391 23.828 14.547 1 94.44 225 THR A C 1
ATOM 1653 O O . THR A 1 225 ? 12.789 22.953 15.305 1 94.44 225 THR A O 1
ATOM 1656 N N . ARG A 1 226 ? 13.016 24.938 14.375 1 92.75 226 ARG A N 1
ATOM 1657 C CA . ARG A 1 226 ? 14.289 25.203 15.031 1 92.75 226 ARG A CA 1
ATOM 1658 C C . ARG A 1 226 ? 14.125 25.219 16.547 1 92.75 226 ARG A C 1
ATOM 1660 O O . ARG A 1 226 ? 14.938 24.641 17.266 1 92.75 226 ARG A O 1
ATOM 1667 N N . ARG A 1 227 ? 13.156 25.875 17 1 93.81 227 ARG A N 1
ATOM 1668 C CA . ARG A 1 227 ? 12.883 25.969 18.438 1 93.81 227 ARG A CA 1
ATOM 1669 C C . ARG A 1 227 ? 12.555 24.594 19.016 1 93.81 227 ARG A C 1
ATOM 1671 O O . ARG A 1 227 ? 12.906 24.297 20.156 1 93.81 227 ARG A O 1
ATOM 1678 N N . SER A 1 228 ? 11.898 23.766 18.234 1 95.31 228 SER A N 1
ATOM 1679 C CA . SER A 1 228 ? 11.516 22.422 18.656 1 95.31 228 SER A CA 1
ATOM 1680 C C . SER A 1 228 ? 12.742 21.547 18.906 1 95.31 228 SER A C 1
ATOM 1682 O O . SER A 1 228 ? 12.734 20.688 19.781 1 95.31 228 SER A O 1
ATOM 1684 N N . ALA A 1 229 ? 13.797 21.797 18.156 1 93.81 229 ALA A N 1
ATOM 1685 C CA . ALA A 1 229 ? 15.031 21.031 18.312 1 93.81 229 ALA A CA 1
ATOM 1686 C C . ALA A 1 229 ? 15.641 21.266 19.688 1 93.81 229 ALA A C 1
ATOM 1688 O O . ALA A 1 229 ? 16.312 20.375 20.234 1 93.81 229 ALA A O 1
ATOM 1689 N N . ARG A 1 230 ? 15.359 22.359 20.312 1 92.38 230 ARG A N 1
ATOM 1690 C CA . ARG A 1 230 ? 15.984 22.766 21.562 1 92.38 230 ARG A CA 1
ATOM 1691 C C . ARG A 1 230 ? 15.336 22.062 22.75 1 92.38 230 ARG A C 1
ATOM 1693 O O . ARG A 1 230 ? 15.914 22 23.828 1 92.38 230 ARG A O 1
ATOM 1700 N N . VAL A 1 231 ? 14.195 21.578 22.547 1 95.5 231 VAL A N 1
ATOM 1701 C CA . VAL A 1 231 ? 13.484 21 23.688 1 95.5 231 VAL A CA 1
ATOM 1702 C C . VAL A 1 231 ? 13.695 19.5 23.734 1 95.5 231 VAL A C 1
ATOM 1704 O O . VAL A 1 231 ? 13.328 18.844 24.703 1 95.5 231 VAL A O 1
ATOM 1707 N N . LEU A 1 232 ? 14.266 18.969 22.688 1 96.5 232 LEU A N 1
ATOM 1708 C CA . LEU A 1 232 ? 14.5 17.531 22.609 1 96.5 232 LEU A CA 1
ATOM 1709 C C . LEU A 1 232 ? 15.664 17.109 23.5 1 96.5 232 LEU A C 1
ATOM 1711 O O . LEU A 1 232 ? 16.656 17.844 23.625 1 96.5 232 LEU A O 1
ATOM 1715 N N . ARG A 1 233 ? 15.578 15.961 24.125 1 95.62 233 ARG A N 1
ATOM 1716 C CA . ARG A 1 233 ? 16.734 15.359 24.766 1 95.62 233 ARG A CA 1
ATOM 1717 C C . ARG A 1 233 ? 17.781 14.945 23.734 1 95.62 233 ARG A C 1
ATOM 1719 O O . ARG A 1 233 ? 17.484 14.82 22.547 1 95.62 233 ARG A O 1
ATOM 1726 N N . PRO A 1 234 ? 19.016 14.742 24.312 1 93.31 234 PRO A N 1
ATOM 1727 C CA . PRO A 1 234 ? 20 14.164 23.391 1 93.31 234 PRO A CA 1
ATOM 1728 C C . PRO A 1 234 ? 19.531 12.852 22.766 1 93.31 234 PRO A C 1
ATOM 1730 O O . PRO A 1 234 ? 19.078 11.953 23.484 1 93.31 234 PRO A O 1
ATOM 1733 N N . GLY A 1 235 ? 19.516 12.836 21.469 1 93.12 235 GLY A N 1
ATOM 1734 C CA . GLY A 1 235 ? 19.094 11.641 20.766 1 93.12 235 GLY A CA 1
ATOM 1735 C C . GLY A 1 235 ? 17.609 11.617 20.453 1 93.12 235 GLY A C 1
ATOM 1736 O O . GLY A 1 235 ? 17.109 10.68 19.828 1 93.12 235 GLY A O 1
ATOM 1737 N N . GLY A 1 236 ? 16.891 12.648 20.922 1 96.75 236 GLY A N 1
ATOM 1738 C CA . GLY A 1 236 ? 15.477 12.758 20.594 1 96.75 236 GLY A CA 1
ATOM 1739 C C . GLY A 1 236 ? 15.211 12.906 19.109 1 96.75 236 GLY A C 1
ATOM 1740 O O . GLY A 1 236 ? 16.141 13.055 18.312 1 96.75 236 GLY A O 1
ATOM 1741 N N . VAL A 1 237 ? 13.961 12.75 18.734 1 97.62 237 VAL A N 1
ATOM 1742 C CA . VAL A 1 237 ? 13.594 12.758 17.312 1 97.62 237 VAL A CA 1
ATOM 1743 C C . VAL A 1 237 ? 12.672 13.938 17.031 1 97.62 237 VAL A C 1
ATOM 1745 O O . VAL A 1 237 ? 11.688 14.164 17.734 1 97.62 237 VAL A O 1
ATOM 1748 N N . LEU A 1 238 ? 13.023 14.734 16.031 1 97.44 238 LEU A N 1
ATOM 1749 C CA . LEU A 1 238 ? 12.18 15.797 15.508 1 97.44 238 LEU A CA 1
ATOM 1750 C C . LEU A 1 238 ? 11.516 15.367 14.203 1 97.44 238 LEU A C 1
ATOM 1752 O O . LEU A 1 238 ? 12.195 15.18 13.188 1 97.44 238 LEU A O 1
ATOM 1756 N N . VAL A 1 239 ? 10.211 15.164 14.242 1 98.06 239 VAL A N 1
ATOM 1757 C CA . VAL A 1 239 ? 9.445 14.93 13.023 1 98.06 239 VAL A CA 1
ATOM 1758 C C . VAL A 1 239 ? 9 16.266 12.43 1 98.06 239 VAL A C 1
ATOM 1760 O O . VAL A 1 239 ? 8.109 16.922 12.977 1 98.06 239 VAL A O 1
ATOM 1763 N N . ASP A 1 240 ? 9.57 16.609 11.328 1 97.12 240 ASP A N 1
ATOM 1764 C CA . ASP A 1 240 ? 9.32 17.875 10.641 1 97.12 240 ASP A CA 1
ATOM 1765 C C . ASP A 1 240 ? 8.453 17.672 9.406 1 97.12 240 ASP A C 1
ATOM 1767 O O . ASP A 1 240 ? 8.961 17.359 8.328 1 97.12 240 ASP A O 1
ATOM 1771 N N . ILE A 1 241 ? 7.121 17.922 9.531 1 96.12 241 ILE A N 1
ATOM 1772 C CA . ILE A 1 241 ? 6.156 17.609 8.484 1 96.12 241 ILE A CA 1
ATOM 1773 C C . ILE A 1 241 ? 6.219 18.672 7.387 1 96.12 241 ILE A C 1
ATOM 1775 O O . ILE A 1 241 ? 6.246 18.344 6.199 1 96.12 241 ILE A O 1
ATOM 1779 N N . PRO A 1 242 ? 6.316 19.969 7.691 1 92.31 242 PRO A N 1
ATOM 1780 C CA . PRO A 1 242 ? 6.219 20.984 6.641 1 92.31 242 PRO A CA 1
ATOM 1781 C C . PRO A 1 242 ? 7.57 21.312 6.012 1 92.31 242 PRO A C 1
ATOM 1783 O O . PRO A 1 242 ? 7.625 21.969 4.969 1 92.31 242 PRO A O 1
ATOM 1786 N N . GLY A 1 243 ? 8.688 20.844 6.605 1 88.5 243 GLY A N 1
ATOM 1787 C CA . GLY A 1 243 ? 10 21.219 6.102 1 88.5 243 GLY A CA 1
ATOM 1788 C C . GLY A 1 243 ? 10.469 22.562 6.605 1 88.5 243 GLY A C 1
ATOM 1789 O O . GLY A 1 243 ? 10.82 23.438 5.812 1 88.5 243 GLY A O 1
ATOM 1790 N N . GLY A 1 244 ? 10.547 22.656 7.855 1 88.56 244 GLY A N 1
ATOM 1791 C CA . GLY A 1 244 ? 10.961 23.906 8.484 1 88.56 244 GLY A CA 1
ATOM 1792 C C . GLY A 1 244 ? 12.469 24.031 8.602 1 88.56 244 GLY A C 1
ATOM 1793 O O . GLY A 1 244 ? 13.219 23.328 7.926 1 88.56 244 GLY A O 1
ATOM 1794 N N . ASP A 1 245 ? 12.906 25.047 9.297 1 86.19 245 ASP A N 1
ATOM 1795 C CA . ASP A 1 245 ? 14.312 25.391 9.484 1 86.19 245 ASP A CA 1
ATOM 1796 C C . ASP A 1 245 ? 14.938 24.531 10.586 1 86.19 245 ASP A C 1
ATOM 1798 O O . ASP A 1 245 ? 14.523 24.609 11.75 1 86.19 245 ASP A O 1
ATOM 1802 N N . VAL A 1 246 ? 15.797 23.578 10.195 1 84.5 246 VAL A N 1
ATOM 1803 C CA . VAL A 1 246 ? 16.5 22.781 11.195 1 84.5 246 VAL A CA 1
ATOM 1804 C C . VAL A 1 246 ? 17.938 23.25 11.305 1 84.5 246 VAL A C 1
ATOM 1806 O O . VAL A 1 246 ? 18.641 23.391 10.297 1 84.5 246 VAL A O 1
ATOM 1809 N N . PRO A 1 247 ? 18.359 23.5 12.57 1 78.81 247 PRO A N 1
ATOM 1810 C CA . PRO A 1 247 ? 19.75 23.938 12.711 1 78.81 247 PRO A CA 1
ATOM 1811 C C . PRO A 1 247 ? 20.75 22.859 12.297 1 78.81 247 PRO A C 1
ATOM 1813 O O . PRO A 1 247 ? 20.5 21.672 12.523 1 78.81 247 PRO A O 1
ATOM 1816 N N . ASP A 1 248 ? 21.781 23.281 11.695 1 72.19 248 ASP A N 1
ATOM 1817 C CA . ASP A 1 248 ? 22.828 22.375 11.203 1 72.19 248 ASP A CA 1
ATOM 1818 C C . ASP A 1 248 ? 23.469 21.609 12.352 1 72.19 248 ASP A C 1
ATOM 1820 O O . ASP A 1 248 ? 23.891 20.469 12.18 1 72.19 248 ASP A O 1
ATOM 1824 N N . ASP A 1 249 ? 23.484 22.219 13.5 1 68.94 249 ASP A N 1
ATOM 1825 C CA . ASP A 1 249 ? 24.25 21.656 14.617 1 68.94 249 ASP A CA 1
ATOM 1826 C C . ASP A 1 249 ? 23.328 20.938 15.602 1 68.94 249 ASP A C 1
ATOM 1828 O O . ASP A 1 249 ? 23.734 20.609 16.719 1 68.94 249 ASP A O 1
ATOM 1832 N N . ALA A 1 250 ? 22.234 20.656 15.172 1 71.44 250 ALA A N 1
ATOM 1833 C CA . ALA A 1 250 ? 21.312 20.016 16.109 1 71.44 250 ALA A CA 1
ATOM 1834 C C . ALA A 1 250 ? 21.719 18.562 16.344 1 71.44 250 ALA A C 1
ATOM 1836 O O . ALA A 1 250 ? 21.969 17.812 15.398 1 71.44 250 ALA A O 1
ATOM 1837 N N . ALA A 1 251 ? 21.969 18.156 17.609 1 82.81 251 ALA A N 1
ATOM 1838 C CA . ALA A 1 251 ? 22.312 16.797 18.031 1 82.81 251 ALA A CA 1
ATOM 1839 C C . ALA A 1 251 ? 21.062 15.93 18.156 1 82.81 251 ALA A C 1
ATOM 1841 O O . ALA A 1 251 ? 20.953 15.133 19.078 1 82.81 251 ALA A O 1
ATOM 1842 N N . VAL A 1 252 ? 20.109 16.297 17.297 1 89.06 252 VAL A N 1
ATOM 1843 C CA . VAL A 1 252 ? 18.875 15.516 17.328 1 89.06 252 VAL A CA 1
ATOM 1844 C C . VAL A 1 252 ? 18.656 14.836 15.969 1 89.06 252 VAL A C 1
ATOM 1846 O O . VAL A 1 252 ? 19.266 15.227 14.969 1 89.06 252 VAL A O 1
ATOM 1849 N N . ARG A 1 253 ? 17.922 13.758 15.969 1 93.19 253 ARG A N 1
ATOM 1850 C CA . ARG A 1 253 ? 17.531 13.078 14.734 1 93.19 253 ARG A CA 1
ATOM 1851 C C . ARG A 1 253 ? 16.328 13.766 14.102 1 93.19 253 ARG A C 1
ATOM 1853 O O . ARG A 1 253 ? 15.273 13.891 14.727 1 93.19 253 ARG A O 1
ATOM 1860 N N . VAL A 1 254 ? 16.469 14.219 12.852 1 95.44 254 VAL A N 1
ATOM 1861 C CA . VAL A 1 254 ? 15.375 14.891 12.148 1 95.44 254 VAL A CA 1
ATOM 1862 C C . VAL A 1 254 ? 14.82 13.977 11.062 1 95.44 254 VAL A C 1
ATOM 1864 O O . VAL A 1 254 ? 15.57 13.43 10.258 1 95.44 254 VAL A O 1
ATOM 1867 N N . ILE A 1 255 ? 13.547 13.773 11.086 1 95.62 255 ILE A N 1
ATOM 1868 C CA . ILE A 1 255 ? 12.891 13.047 10.008 1 95.62 255 ILE A CA 1
ATOM 1869 C C . ILE A 1 255 ? 11.859 13.945 9.328 1 95.62 255 ILE A C 1
ATOM 1871 O O . ILE A 1 255 ? 11.188 14.734 9.992 1 95.62 255 ILE A O 1
ATOM 1875 N N . ARG A 1 256 ? 11.734 13.867 8.008 1 96.81 256 ARG A N 1
ATOM 1876 C CA . ARG A 1 256 ? 10.781 14.609 7.195 1 96.81 256 ARG A CA 1
ATOM 1877 C C . ARG A 1 256 ? 9.922 13.664 6.355 1 96.81 256 ARG A C 1
ATOM 1879 O O . ARG A 1 256 ? 10.125 13.547 5.148 1 96.81 256 ARG A O 1
ATOM 1886 N N . PRO A 1 257 ? 8.938 13.086 7.027 1 98.06 257 PRO A N 1
ATOM 1887 C CA . PRO A 1 257 ? 8.141 12.07 6.34 1 98.06 257 PRO A CA 1
ATOM 1888 C C . PRO A 1 257 ? 7.109 12.68 5.391 1 98.06 257 PRO A C 1
ATOM 1890 O O . PRO A 1 257 ? 6.625 13.789 5.625 1 98.06 257 PRO A O 1
ATOM 1893 N N . LEU A 1 258 ? 6.867 12.023 4.301 1 98.5 258 LEU A N 1
ATOM 1894 C CA . LEU A 1 258 ? 5.684 12.227 3.469 1 98.5 258 LEU A CA 1
ATOM 1895 C C . LEU A 1 258 ? 4.777 11 3.516 1 98.5 258 LEU A C 1
ATOM 1897 O O . LEU A 1 258 ? 5.223 9.875 3.27 1 98.5 258 LEU A O 1
ATOM 1901 N N . VAL A 1 259 ? 3.584 11.227 3.855 1 98.62 259 VAL A N 1
ATOM 1902 C CA . VAL A 1 259 ? 2.623 10.156 4.078 1 98.62 259 VAL A CA 1
ATOM 1903 C C . VAL A 1 259 ? 2.43 9.359 2.787 1 98.62 259 VAL A C 1
ATOM 1905 O O . VAL A 1 259 ? 2.494 9.914 1.69 1 98.62 259 VAL A O 1
ATOM 1908 N N . GLU A 1 260 ? 2.217 8.039 2.928 1 98.62 260 GLU A N 1
ATOM 1909 C CA . GLU A 1 260 ? 1.922 7.117 1.834 1 98.62 260 GLU A CA 1
ATOM 1910 C C . GLU A 1 260 ? 0.577 6.426 2.039 1 98.62 260 GLU A C 1
ATOM 1912 O O . GLU A 1 260 ? 0.221 6.07 3.166 1 98.62 260 GLU A O 1
ATOM 1917 N N . PRO A 1 261 ? -0.183 6.25 0.834 1 98.69 261 PRO A N 1
ATOM 1918 C CA . PRO A 1 261 ? -1.369 5.402 0.973 1 98.69 261 PRO A CA 1
ATOM 1919 C C . PRO A 1 261 ? -1.052 4.039 1.587 1 98.69 261 PRO A C 1
ATOM 1921 O O . PRO A 1 261 ? -0.072 3.396 1.201 1 98.69 261 PRO A O 1
ATOM 1924 N N . ASP A 1 262 ? -1.825 3.672 2.564 1 98.56 262 ASP A N 1
ATOM 1925 C CA . ASP A 1 262 ? -1.486 2.527 3.404 1 98.56 262 ASP A CA 1
ATOM 1926 C C . ASP A 1 262 ? -2.744 1.86 3.957 1 98.56 262 ASP A C 1
ATOM 1928 O O . ASP A 1 262 ? -3.236 2.238 5.023 1 98.56 262 ASP A O 1
ATOM 1932 N N . GLY A 1 263 ? -3.207 0.818 3.221 1 98.62 263 GLY A N 1
ATOM 1933 C CA . GLY A 1 263 ? -4.418 0.129 3.637 1 98.62 263 GLY A CA 1
ATOM 1934 C C . GLY A 1 263 ? -4.305 -0.496 5.016 1 98.62 263 GLY A C 1
ATOM 1935 O O . GLY A 1 263 ? -5.242 -0.426 5.812 1 98.62 263 GLY A O 1
ATOM 1936 N N . ALA A 1 264 ? -3.199 -1.141 5.332 1 98.44 264 ALA A N 1
ATOM 1937 C CA . ALA A 1 264 ? -2.992 -1.756 6.641 1 98.44 264 ALA A CA 1
ATOM 1938 C C . ALA A 1 264 ? -2.992 -0.705 7.746 1 98.44 264 ALA A C 1
ATOM 1940 O O . ALA A 1 264 ? -3.551 -0.928 8.828 1 98.44 264 ALA A O 1
ATOM 1941 N N . GLY A 1 265 ? -2.299 0.421 7.492 1 98.81 265 GLY A N 1
ATOM 1942 C CA . GLY A 1 265 ? -2.354 1.524 8.438 1 98.81 265 GLY A CA 1
ATOM 1943 C C . GLY A 1 265 ? -3.762 2.037 8.672 1 98.81 265 GLY A C 1
ATOM 1944 O O . GLY A 1 265 ? -4.137 2.33 9.812 1 98.81 265 GLY A O 1
ATOM 1945 N N . LEU A 1 266 ? -4.543 2.156 7.594 1 98.94 266 LEU A N 1
ATOM 1946 C CA . LEU A 1 266 ? -5.93 2.592 7.727 1 98.94 266 LEU A CA 1
ATOM 1947 C C . LEU A 1 266 ? -6.742 1.584 8.531 1 98.94 266 LEU A C 1
ATOM 1949 O O . LEU A 1 266 ? -7.609 1.968 9.312 1 98.94 266 LEU A O 1
ATOM 1953 N N . ASP A 1 267 ? -6.492 0.298 8.32 1 98.75 267 ASP A N 1
ATOM 1954 C CA . ASP A 1 267 ? -7.176 -0.725 9.102 1 98.75 267 ASP A CA 1
ATOM 1955 C C . ASP A 1 267 ? -6.906 -0.549 10.594 1 98.75 267 ASP A C 1
ATOM 1957 O O . ASP A 1 267 ? -7.809 -0.703 11.414 1 98.75 267 ASP A O 1
ATOM 1961 N N . GLU A 1 268 ? -5.66 -0.258 10.906 1 98.75 268 GLU A N 1
ATOM 1962 C CA . GLU A 1 268 ? -5.301 -0 12.297 1 98.75 268 GLU A CA 1
ATOM 1963 C C . GLU A 1 268 ? -6.059 1.206 12.844 1 98.75 268 GLU A C 1
ATOM 1965 O O . GLU A 1 268 ? -6.598 1.155 13.953 1 98.75 268 GLU A O 1
ATOM 1970 N N . LEU A 1 269 ? -6.117 2.246 12.102 1 98.94 269 LEU A N 1
ATOM 1971 C CA . LEU A 1 269 ? -6.773 3.477 12.531 1 98.94 269 LEU A CA 1
ATOM 1972 C C . LEU A 1 269 ? -8.273 3.264 12.695 1 98.94 269 LEU A C 1
ATOM 1974 O O . LEU A 1 269 ? -8.875 3.734 13.664 1 98.94 269 LEU A O 1
ATOM 1978 N N . VAL A 1 270 ? -8.906 2.566 11.758 1 98.69 270 VAL A N 1
ATOM 1979 C CA . VAL A 1 270 ? -10.352 2.369 11.805 1 98.69 270 VAL A CA 1
ATOM 1980 C C . VAL A 1 270 ? -10.703 1.437 12.969 1 98.69 270 VAL A C 1
ATOM 1982 O O . VAL A 1 270 ? -11.781 1.557 13.562 1 98.69 270 VAL A O 1
ATOM 1985 N N . ALA A 1 271 ? -9.844 0.524 13.297 1 98.5 271 ALA A N 1
ATOM 1986 C CA . ALA A 1 271 ? -10.07 -0.315 14.469 1 98.5 271 ALA A CA 1
ATOM 1987 C C . ALA A 1 271 ? -10.148 0.528 15.734 1 98.5 271 ALA A C 1
ATOM 1989 O O . ALA A 1 271 ? -11 0.284 16.594 1 98.5 271 ALA A O 1
ATOM 1990 N N . LEU A 1 272 ? -9.258 1.473 15.867 1 98.44 272 LEU A N 1
ATOM 1991 C CA . LEU A 1 272 ? -9.289 2.391 17 1 98.44 272 LEU A CA 1
ATOM 1992 C C . LEU A 1 272 ? -10.555 3.236 16.984 1 98.44 272 LEU A C 1
ATOM 1994 O O . LEU A 1 272 ? -11.133 3.525 18.031 1 98.44 272 LEU A O 1
ATOM 1998 N N . MET A 1 273 ? -10.953 3.652 15.773 1 98.06 273 MET A N 1
ATOM 1999 C CA . MET A 1 273 ? -12.195 4.402 15.648 1 98.06 273 MET A CA 1
ATOM 2000 C C . MET A 1 273 ? -13.383 3.576 16.125 1 98.06 273 MET A C 1
ATOM 2002 O O . MET A 1 273 ? -14.273 4.09 16.812 1 98.06 273 MET A O 1
ATOM 2006 N N . ALA A 1 274 ? -13.391 2.324 15.805 1 97.75 274 ALA A N 1
ATOM 2007 C CA . ALA A 1 274 ? -14.492 1.421 16.125 1 97.75 274 ALA A CA 1
ATOM 2008 C C . ALA A 1 274 ? -14.648 1.27 17.641 1 97.75 274 ALA A C 1
ATOM 2010 O O . ALA A 1 274 ? -15.766 1.128 18.141 1 97.75 274 ALA A O 1
ATOM 2011 N N . THR A 1 275 ? -13.57 1.318 18.359 1 96.5 275 THR A N 1
ATOM 2012 C CA . THR A 1 275 ? -13.602 1.141 19.812 1 96.5 275 THR A CA 1
ATOM 2013 C C . THR A 1 275 ? -13.758 2.484 20.516 1 96.5 275 THR A C 1
ATOM 2015 O O . THR A 1 275 ? -13.906 2.535 21.734 1 96.5 275 THR A O 1
ATOM 2018 N N . GLY A 1 276 ? -13.68 3.572 19.781 1 95.44 276 GLY A N 1
ATOM 2019 C CA . GLY A 1 276 ? -13.82 4.898 20.359 1 95.44 276 GLY A CA 1
ATOM 2020 C C . GLY A 1 276 ? -12.508 5.473 20.875 1 95.44 276 GLY A C 1
ATOM 2021 O O . GLY A 1 276 ? -12.477 6.59 21.391 1 95.44 276 GLY A O 1
ATOM 2022 N N . GLU A 1 277 ? -11.422 4.82 20.625 1 97.19 277 GLU A N 1
ATOM 2023 C CA . GLU A 1 277 ? -10.109 5.262 21.094 1 97.19 277 GLU A CA 1
ATOM 2024 C C . GLU A 1 277 ? -9.531 6.328 20.172 1 97.19 277 GLU A C 1
ATOM 2026 O O . GLU A 1 277 ? -8.555 7 20.516 1 97.19 277 GLU A O 1
ATOM 2031 N N . LEU A 1 278 ? -10.117 6.449 19.047 1 98.69 278 LEU A N 1
ATOM 2032 C CA . LEU A 1 278 ? -9.75 7.48 18.078 1 98.69 278 LEU A CA 1
ATOM 2033 C C . LEU A 1 278 ? -10.992 8.148 17.5 1 98.69 278 LEU A C 1
ATOM 2035 O O . LEU A 1 278 ? -11.883 7.469 16.984 1 98.69 278 LEU A O 1
ATOM 2039 N N . ARG A 1 279 ? -11.008 9.398 17.609 1 98.31 279 ARG A N 1
ATOM 2040 C CA . ARG A 1 279 ? -12.141 10.18 17.109 1 98.31 279 ARG A CA 1
ATOM 2041 C C . ARG A 1 279 ? -11.672 11.312 16.203 1 98.31 279 ARG A C 1
ATOM 2043 O O . ARG A 1 279 ? -10.656 11.961 16.484 1 98.31 279 ARG A O 1
ATOM 2050 N N . VAL A 1 280 ? -12.43 11.516 15.156 1 98.88 280 VAL A N 1
ATOM 2051 C CA . VAL A 1 280 ? -12.188 12.641 14.258 1 98.88 280 VAL A CA 1
ATOM 2052 C C . VAL A 1 280 ? -13.133 13.789 14.602 1 98.88 280 VAL A C 1
ATOM 2054 O O . VAL A 1 280 ? -14.352 13.602 14.672 1 98.88 280 VAL A O 1
ATOM 2057 N N . HIS A 1 281 ? -12.57 14.891 14.859 1 98.88 281 HIS A N 1
ATOM 2058 C CA . HIS A 1 281 ? -13.383 16.094 15.047 1 98.88 281 HIS A CA 1
ATOM 2059 C C . HIS A 1 281 ? -13.578 16.828 13.727 1 98.88 281 HIS A C 1
ATOM 2061 O O . HIS A 1 281 ? -12.602 17.266 13.102 1 98.88 281 HIS A O 1
ATOM 2067 N N . VAL A 1 282 ? -14.789 16.953 13.312 1 98.88 282 VAL A N 1
ATOM 2068 C CA . VAL A 1 282 ? -15.133 17.688 12.102 1 98.88 282 VAL A CA 1
ATOM 2069 C C . VAL A 1 282 ? -15.578 19.109 12.469 1 98.88 282 VAL A C 1
ATOM 2071 O O . VAL A 1 282 ? -16.625 19.281 13.086 1 98.88 282 VAL A O 1
ATOM 2074 N N . ALA A 1 283 ? -14.781 20.047 12.062 1 98.69 283 ALA A N 1
ATOM 2075 C CA . ALA A 1 283 ? -15.055 21.453 12.383 1 98.69 283 ALA A CA 1
ATOM 2076 C C . ALA A 1 283 ? -16.25 21.969 11.602 1 98.69 283 ALA A C 1
ATOM 2078 O O . ALA A 1 283 ? -17.094 22.688 12.148 1 98.69 283 ALA A O 1
ATOM 2079 N N . GLU A 1 284 ? -16.297 21.625 10.359 1 98.44 284 GLU A N 1
ATOM 2080 C CA . GLU A 1 284 ? -17.344 22.109 9.469 1 98.44 284 GLU A CA 1
ATOM 2081 C C . GLU A 1 284 ? -17.5 21.203 8.25 1 98.44 284 GLU A C 1
ATOM 2083 O O . GLU A 1 284 ? -16.516 20.656 7.742 1 98.44 284 GLU A O 1
ATOM 2088 N N . THR A 1 285 ? -18.734 21 7.863 1 98.81 285 THR A N 1
ATOM 2089 C CA . THR A 1 285 ? -19.031 20.375 6.578 1 98.81 285 THR A CA 1
ATOM 2090 C C . THR A 1 285 ? -19.672 21.391 5.625 1 98.81 285 THR A C 1
ATOM 2092 O O . THR A 1 285 ? -20.281 22.359 6.066 1 98.81 285 THR A O 1
ATOM 2095 N N . ALA A 1 286 ? -19.453 21.266 4.43 1 98.81 286 ALA A N 1
ATOM 2096 C CA . ALA A 1 286 ? -20.094 22.062 3.377 1 98.81 286 ALA A CA 1
ATOM 2097 C C . ALA A 1 286 ? -20.203 21.266 2.08 1 98.81 286 ALA A C 1
ATOM 2099 O O . ALA A 1 286 ? -19.453 20.297 1.874 1 98.81 286 ALA A O 1
ATOM 2100 N N . PRO A 1 287 ? -21.109 21.625 1.186 1 98.69 287 PRO A N 1
ATOM 2101 C CA . PRO A 1 287 ? -21.188 20.922 -0.104 1 98.69 287 PRO A CA 1
ATOM 2102 C C . PRO A 1 287 ? -19.938 21.156 -0.967 1 98.69 287 PRO A C 1
ATOM 2104 O O . PRO A 1 287 ? -19.234 22.141 -0.786 1 98.69 287 PRO A O 1
ATOM 2107 N N . LEU A 1 288 ? -19.703 20.266 -1.858 1 98.31 288 LEU A N 1
ATOM 2108 C CA . LEU A 1 288 ? -18.562 20.312 -2.764 1 98.31 288 LEU A CA 1
ATOM 2109 C C . LEU A 1 288 ? -18.484 21.656 -3.461 1 98.31 288 LEU A C 1
ATOM 2111 O O . LEU A 1 288 ? -17.375 22.172 -3.713 1 98.31 288 LEU A O 1
ATOM 2115 N N . ALA A 1 289 ? -19.578 22.25 -3.734 1 97.62 289 ALA A N 1
ATOM 2116 C CA . ALA A 1 289 ? -19.641 23.531 -4.434 1 97.62 289 ALA A CA 1
ATOM 2117 C C . ALA A 1 289 ? -18.953 24.641 -3.631 1 97.62 289 ALA A C 1
ATOM 2119 O O . ALA A 1 289 ? -18.578 25.672 -4.18 1 97.62 289 ALA A O 1
ATOM 2120 N N . GLU A 1 290 ? -18.781 24.406 -2.338 1 98.44 290 GLU A N 1
ATOM 2121 C CA . GLU A 1 290 ? -18.188 25.406 -1.456 1 98.44 290 GLU A CA 1
ATOM 2122 C C . GLU A 1 290 ? -16.734 25.094 -1.155 1 98.44 290 GLU A C 1
ATOM 2124 O O . GLU A 1 290 ? -16.172 25.578 -0.169 1 98.44 290 GLU A O 1
ATOM 2129 N N . VAL A 1 291 ? -16.094 24.297 -1.979 1 98.69 291 VAL A N 1
ATOM 2130 C CA . VAL A 1 291 ? -14.719 23.859 -1.722 1 98.69 291 VAL A CA 1
ATOM 2131 C C . VAL A 1 291 ? -13.797 25.078 -1.649 1 98.69 291 VAL A C 1
ATOM 2133 O O . VAL A 1 291 ? -12.859 25.109 -0.845 1 98.69 291 VAL A O 1
ATOM 2136 N N . ALA A 1 292 ? -14.016 26.078 -2.465 1 98.69 292 ALA A N 1
ATOM 2137 C CA . ALA A 1 292 ? -13.188 27.281 -2.438 1 98.69 292 ALA A CA 1
ATOM 2138 C C . ALA A 1 292 ? -13.258 27.969 -1.075 1 98.69 292 ALA A C 1
ATOM 2140 O O . ALA A 1 292 ? -12.234 28.375 -0.525 1 98.69 292 ALA A O 1
ATOM 2141 N N . ARG A 1 293 ? -14.406 28.062 -0.596 1 98.56 293 ARG A N 1
ATOM 2142 C CA . ARG A 1 293 ? -14.602 28.672 0.712 1 98.56 293 ARG A CA 1
ATOM 2143 C C . ARG A 1 293 ? -13.883 27.891 1.803 1 98.56 293 ARG A C 1
ATOM 2145 O O . ARG A 1 293 ? -13.266 28.469 2.691 1 98.56 293 ARG A O 1
ATOM 2152 N N . LEU A 1 294 ? -13.969 26.609 1.773 1 98.56 294 LEU A N 1
ATOM 2153 C CA . LEU A 1 294 ? -13.328 25.781 2.793 1 98.56 294 LEU A CA 1
ATOM 2154 C C . LEU A 1 294 ? -11.812 25.859 2.668 1 98.56 294 LEU A C 1
ATOM 2156 O O . LEU A 1 294 ? -11.094 25.781 3.672 1 98.56 294 LEU A O 1
ATOM 2160 N N . HIS A 1 295 ? -11.32 25.953 1.368 1 98.69 295 HIS A N 1
ATOM 2161 C CA . HIS A 1 295 ? -9.891 26.219 1.205 1 98.69 295 HIS A CA 1
ATOM 2162 C C . HIS A 1 295 ? -9.484 27.5 1.9 1 98.69 295 HIS A C 1
ATOM 2164 O O . HIS A 1 295 ? -8.469 27.547 2.605 1 98.69 295 HIS A O 1
ATOM 2170 N N . GLU A 1 296 ? -10.258 28.562 1.712 1 98.25 296 GLU A N 1
ATOM 2171 C CA . GLU A 1 296 ? -9.977 29.844 2.346 1 98.25 296 GLU A CA 1
ATOM 2172 C C . GLU A 1 296 ? -9.953 29.719 3.867 1 98.25 296 GLU A C 1
ATOM 2174 O O . GLU A 1 296 ? -9.055 30.25 4.523 1 98.25 296 GLU A O 1
ATOM 2179 N N . LEU A 1 297 ? -10.938 29.031 4.344 1 97.94 297 LEU A N 1
ATOM 2180 C CA . LEU A 1 297 ? -11.023 28.812 5.785 1 97.94 297 LEU A CA 1
ATOM 2181 C C . LEU A 1 297 ? -9.805 28.047 6.293 1 97.94 297 LEU A C 1
ATOM 2183 O O . LEU A 1 297 ? -9.195 28.438 7.293 1 97.94 297 LEU A O 1
ATOM 2187 N N . GLY A 1 298 ? -9.422 26.984 5.664 1 97.56 298 GLY A N 1
ATOM 2188 C CA . GLY A 1 298 ? -8.273 26.172 6.047 1 97.56 298 GLY A CA 1
ATOM 2189 C C . GLY A 1 298 ? -6.965 26.938 6.02 1 97.56 298 GLY A C 1
ATOM 2190 O O . GLY A 1 298 ? -6.113 26.75 6.891 1 97.56 298 GLY A O 1
ATOM 2191 N N . GLU A 1 299 ? -6.832 27.812 5.082 1 96.75 299 GLU A N 1
ATOM 2192 C CA . GLU A 1 299 ? -5.602 28.562 4.879 1 96.75 299 GLU A CA 1
ATOM 2193 C C . GLU A 1 299 ? -5.348 29.531 6.039 1 96.75 299 GLU A C 1
ATOM 2195 O O . GLU A 1 299 ? -4.227 30 6.219 1 96.75 299 GLU A O 1
ATOM 2200 N N . GLN A 1 300 ? -6.371 29.75 6.766 1 95.06 300 GLN A N 1
ATOM 2201 C CA . GLN A 1 300 ? -6.223 30.641 7.906 1 95.06 300 GLN A CA 1
ATOM 2202 C C . GLN A 1 300 ? -5.434 29.984 9.031 1 95.06 300 GLN A C 1
ATOM 2204 O O . GLN A 1 300 ? -4.953 30.656 9.945 1 95.06 300 GLN A O 1
ATOM 2209 N N . GLY A 1 301 ? -5.383 28.656 9.023 1 93.12 301 GLY A N 1
ATOM 2210 C CA . GLY A 1 301 ? -4.586 27.922 9.992 1 93.12 301 GLY A CA 1
ATOM 2211 C C . GLY A 1 301 ? -5.203 27.922 11.383 1 93.12 301 GLY A C 1
ATOM 2212 O O . GLY A 1 301 ? -4.488 27.828 12.383 1 93.12 301 GLY A O 1
ATOM 2213 N N . ARG A 1 302 ? -6.527 28 11.445 1 92.19 302 ARG A N 1
ATOM 2214 C CA . ARG A 1 302 ? -7.18 28.125 12.742 1 92.19 302 ARG A CA 1
ATOM 2215 C C . ARG A 1 302 ? -8.195 27.016 12.969 1 92.19 302 ARG A C 1
ATOM 2217 O O . ARG A 1 302 ? -8.867 26.984 14 1 92.19 302 ARG A O 1
ATOM 2224 N N . THR A 1 303 ? -8.297 26.156 12.07 1 95.62 303 THR A N 1
ATOM 2225 C CA . THR A 1 303 ? -9.336 25.141 12.117 1 95.62 303 THR A CA 1
ATOM 2226 C C . THR A 1 303 ? -9.055 24.141 13.227 1 95.62 303 THR A C 1
ATOM 2228 O O . THR A 1 303 ? -7.918 23.703 13.406 1 95.62 303 THR A O 1
ATOM 2231 N N . THR A 1 304 ? -10.055 23.859 14.062 1 98.19 304 THR A N 1
ATOM 2232 C CA . THR A 1 304 ? -10 22.766 15.023 1 98.19 304 THR A CA 1
ATOM 2233 C C . THR A 1 304 ? -10.461 21.453 14.375 1 98.19 304 THR A C 1
ATOM 2235 O O . THR A 1 304 ? -11.648 21.297 14.094 1 98.19 304 THR A O 1
ATOM 2238 N N . GLY A 1 305 ? -9.555 20.578 14.195 1 98.44 305 GLY A N 1
ATOM 2239 C CA . GLY A 1 305 ? -9.883 19.312 13.539 1 98.44 305 GLY A CA 1
ATOM 2240 C C . GLY A 1 305 ? -9.906 19.422 12.023 1 98.44 305 GLY A C 1
ATOM 2241 O O . GLY A 1 305 ? -8.945 19.891 11.422 1 98.44 305 GLY A O 1
ATOM 2242 N N . LYS A 1 306 ? -10.977 18.906 11.422 1 98.88 306 LYS A N 1
ATOM 2243 C CA . LYS A 1 306 ? -11 18.703 9.977 1 98.88 306 LYS A CA 1
ATOM 2244 C C . LYS A 1 306 ? -12.117 19.516 9.328 1 98.88 306 LYS A C 1
ATOM 2246 O O . LYS A 1 306 ? -13.164 19.734 9.938 1 98.88 306 LYS A O 1
ATOM 2251 N N . LEU A 1 307 ? -11.898 19.953 8.102 1 98.88 307 LEU A N 1
ATOM 2252 C CA . LEU A 1 307 ? -12.914 20.484 7.199 1 98.88 307 LEU A CA 1
ATOM 2253 C C . LEU A 1 307 ? -13.305 19.453 6.152 1 98.88 307 LEU A C 1
ATOM 2255 O O . LEU A 1 307 ? -12.438 18.797 5.559 1 98.88 307 LEU A O 1
ATOM 2259 N N . VAL A 1 308 ? -14.617 19.266 5.977 1 98.94 308 VAL A N 1
ATOM 2260 C CA . VAL A 1 308 ? -15.062 18.141 5.145 1 98.94 308 VAL A CA 1
ATOM 2261 C C . VAL A 1 308 ? -16.109 18.625 4.141 1 98.94 308 VAL A C 1
ATOM 2263 O O . VAL A 1 308 ? -17 19.406 4.492 1 98.94 308 VAL A O 1
ATOM 2266 N N . LEU A 1 309 ? -15.922 18.203 2.918 1 98.94 309 LEU A N 1
ATOM 2267 C CA . LEU A 1 309 ? -16.906 18.406 1.857 1 98.94 309 LEU A CA 1
ATOM 2268 C C . LEU A 1 309 ? -17.891 17.25 1.805 1 98.94 309 LEU A C 1
ATOM 2270 O O . LEU A 1 309 ? -17.516 16.094 1.978 1 98.94 309 LEU A O 1
ATOM 2274 N N . THR A 1 310 ? -19.125 17.594 1.585 1 98.62 310 THR A N 1
ATOM 2275 C CA . THR A 1 310 ? -20.141 16.578 1.389 1 98.62 310 THR A CA 1
ATOM 2276 C C . THR A 1 310 ? -20.578 16.516 -0.072 1 98.62 310 THR A C 1
ATOM 2278 O O . THR A 1 310 ? -20.688 17.547 -0.732 1 98.62 310 THR A O 1
ATOM 2281 N N . LEU A 1 311 ? -20.797 15.328 -0.546 1 97.62 311 LEU A N 1
ATOM 2282 C CA . LEU A 1 311 ? -21.266 15.102 -1.911 1 97.62 311 LEU A CA 1
ATOM 2283 C C . LEU A 1 311 ? -22.578 14.336 -1.916 1 97.62 311 LEU A C 1
ATOM 2285 O O . LEU A 1 311 ? -22.828 13.508 -1.04 1 97.62 311 LEU A O 1
ATOM 2289 N N . MET B 1 1 ? 25.016 13.828 -26.891 1 26.64 1 MET B N 1
ATOM 2290 C CA . MET B 1 1 ? 24.781 14.086 -25.469 1 26.64 1 MET B CA 1
ATOM 2291 C C . MET B 1 1 ? 25.062 12.836 -24.641 1 26.64 1 MET B C 1
ATOM 2293 O O . MET B 1 1 ? 24.641 11.734 -25 1 26.64 1 MET B O 1
ATOM 2297 N N . SER B 1 2 ? 25.922 12.461 -23.891 1 36.41 2 SER B N 1
ATOM 2298 C CA . SER B 1 2 ? 26.594 11.359 -23.219 1 36.41 2 SER B CA 1
ATOM 2299 C C . SER B 1 2 ? 25.594 10.43 -22.531 1 36.41 2 SER B C 1
ATOM 2301 O O . SER B 1 2 ? 24.578 10.883 -22.016 1 36.41 2 SER B O 1
ATOM 2303 N N . ASP B 1 3 ? 25.156 8.914 -22.969 1 50.12 3 ASP B N 1
ATOM 2304 C CA . ASP B 1 3 ? 24.5 7.645 -22.656 1 50.12 3 ASP B CA 1
ATOM 2305 C C . ASP B 1 3 ? 24.484 7.387 -21.156 1 50.12 3 ASP B C 1
ATOM 2307 O O . ASP B 1 3 ? 24.422 6.234 -20.719 1 50.12 3 ASP B O 1
ATOM 2311 N N . THR B 1 4 ? 24.984 8.258 -20.266 1 67.5 4 THR B N 1
ATOM 2312 C CA . THR B 1 4 ? 25.547 8.07 -18.938 1 67.5 4 THR B CA 1
ATOM 2313 C C . THR B 1 4 ? 24.453 7.766 -17.906 1 67.5 4 THR B C 1
ATOM 2315 O O . THR B 1 4 ? 24.688 7.059 -16.938 1 67.5 4 THR B O 1
ATOM 2318 N N . ASN B 1 5 ? 23.188 8.039 -18.188 1 92.19 5 ASN B N 1
ATOM 2319 C CA . ASN B 1 5 ? 22.188 7.781 -17.156 1 92.19 5 ASN B CA 1
ATOM 2320 C C . ASN B 1 5 ? 21.172 6.742 -17.609 1 92.19 5 ASN B C 1
ATOM 2322 O O . ASN B 1 5 ? 19.969 6.969 -17.516 1 92.19 5 ASN B O 1
ATOM 2326 N N . THR B 1 6 ? 21.703 5.668 -18.297 1 97.25 6 THR B N 1
ATOM 2327 C CA . THR B 1 6 ? 20.844 4.594 -18.75 1 97.25 6 THR B CA 1
ATOM 2328 C C . THR B 1 6 ? 21.172 3.285 -18.031 1 97.25 6 THR B C 1
ATOM 2330 O O . THR B 1 6 ? 22.234 3.17 -17.406 1 97.25 6 THR B O 1
ATOM 2333 N N . MET B 1 7 ? 20.266 2.375 -18.125 1 98.06 7 MET B N 1
ATOM 2334 C CA . MET B 1 7 ? 20.438 1.049 -17.531 1 98.06 7 MET B CA 1
ATOM 2335 C C . MET B 1 7 ? 20.109 -0.04 -18.547 1 98.06 7 MET B C 1
ATOM 2337 O O . MET B 1 7 ? 19.375 0.207 -19.516 1 98.06 7 MET B O 1
ATOM 2341 N N . GLN B 1 8 ? 20.672 -1.214 -18.297 1 97.88 8 GLN B N 1
ATOM 2342 C CA . GLN B 1 8 ? 20.312 -2.398 -19.062 1 97.88 8 GLN B CA 1
ATOM 2343 C C . GLN B 1 8 ? 18.969 -2.971 -18.594 1 97.88 8 GLN B C 1
ATOM 2345 O O . GLN B 1 8 ? 18.703 -3.023 -17.391 1 97.88 8 GLN B O 1
ATOM 2350 N N . VAL B 1 9 ? 18.109 -3.305 -19.547 1 98.5 9 VAL B N 1
ATOM 2351 C CA . VAL B 1 9 ? 16.859 -4.02 -19.281 1 98.5 9 VAL B CA 1
ATOM 2352 C C . VAL B 1 9 ? 16.656 -5.121 -20.312 1 98.5 9 VAL B C 1
ATOM 2354 O O . VAL B 1 9 ? 17.391 -5.191 -21.312 1 98.5 9 VAL B O 1
ATOM 2357 N N . VAL B 1 10 ? 15.812 -6.035 -20.062 1 98.75 10 VAL B N 1
ATOM 2358 C CA . VAL B 1 10 ? 15.258 -6.926 -21.078 1 98.75 10 VAL B CA 1
ATOM 2359 C C . VAL B 1 10 ? 13.789 -6.59 -21.312 1 98.75 10 VAL B C 1
ATOM 2361 O O . VAL B 1 10 ? 13 -6.531 -20.359 1 98.75 10 VAL B O 1
ATOM 2364 N N . GLU B 1 11 ? 13.414 -6.27 -22.531 1 98.38 11 GLU B N 1
ATOM 2365 C CA . GLU B 1 11 ? 12.031 -5.902 -22.828 1 98.38 11 GLU B CA 1
ATOM 2366 C C . GLU B 1 11 ? 11.383 -6.922 -23.75 1 98.38 11 GLU B C 1
ATOM 2368 O O . GLU B 1 11 ? 12.055 -7.52 -24.594 1 98.38 11 GLU B O 1
ATOM 2373 N N . ALA B 1 12 ? 10.102 -7.242 -23.516 1 98.69 12 ALA B N 1
ATOM 2374 C CA . ALA B 1 12 ? 9.281 -7.898 -24.516 1 98.69 12 ALA B CA 1
ATOM 2375 C C . ALA B 1 12 ? 8.891 -6.922 -25.625 1 98.69 12 ALA B C 1
ATOM 2377 O O . ALA B 1 12 ? 8.062 -6.031 -25.422 1 98.69 12 ALA B O 1
ATOM 2378 N N . THR B 1 13 ? 9.367 -7.121 -26.828 1 98.5 13 THR B N 1
ATOM 2379 C CA . THR B 1 13 ? 9.258 -6.125 -27.891 1 98.5 13 THR B CA 1
ATOM 2380 C C . THR B 1 13 ? 7.879 -6.188 -28.547 1 98.5 13 THR B C 1
ATOM 2382 O O . THR B 1 13 ? 7.449 -5.227 -29.188 1 98.5 13 THR B O 1
ATOM 2385 N N . ARG B 1 14 ? 7.25 -7.285 -28.469 1 98.38 14 ARG B N 1
ATOM 2386 C CA . ARG B 1 14 ? 5.91 -7.582 -28.969 1 98.38 14 ARG B CA 1
ATOM 2387 C C . ARG B 1 14 ? 5.332 -8.812 -28.266 1 98.38 14 ARG B C 1
ATOM 2389 O O . ARG B 1 14 ? 6.031 -9.492 -27.516 1 98.38 14 ARG B O 1
ATOM 2396 N N . ILE B 1 15 ? 4.047 -9.016 -28.484 1 98.5 15 ILE B N 1
ATOM 2397 C CA . ILE B 1 15 ? 3.418 -10.234 -27.984 1 98.5 15 ILE B CA 1
ATOM 2398 C C . ILE B 1 15 ? 4.031 -11.445 -28.688 1 98.5 15 ILE B C 1
ATOM 2400 O O . ILE B 1 15 ? 4.18 -11.453 -29.906 1 98.5 15 ILE B O 1
ATOM 2404 N N . GLY B 1 16 ? 4.469 -12.414 -27.938 1 98.38 16 GLY B N 1
ATOM 2405 C CA . GLY B 1 16 ? 5.074 -13.594 -28.547 1 98.38 16 GLY B CA 1
ATOM 2406 C C . GLY B 1 16 ? 5.699 -14.531 -27.531 1 98.38 16 GLY B C 1
ATOM 2407 O O . GLY B 1 16 ? 5.367 -14.477 -26.344 1 98.38 16 GLY B O 1
ATOM 2408 N N . GLY B 1 17 ? 6.535 -15.469 -28.094 1 98.25 17 GLY B N 1
ATOM 2409 C CA . GLY B 1 17 ? 7.258 -16.406 -27.234 1 98.25 17 GLY B CA 1
ATOM 2410 C C . GLY B 1 17 ? 8.5 -15.797 -26.609 1 98.25 17 GLY B C 1
ATOM 2411 O O . GLY B 1 17 ? 8.68 -14.57 -26.625 1 98.25 17 GLY B O 1
ATOM 2412 N N . PRO B 1 18 ? 9.312 -16.625 -25.938 1 98.62 18 PRO B N 1
ATOM 2413 C CA . PRO B 1 18 ? 10.508 -16.125 -25.25 1 98.62 18 PRO B CA 1
ATOM 2414 C C . PRO B 1 18 ? 11.453 -15.367 -26.188 1 98.62 18 PRO B C 1
ATOM 2416 O O . PRO B 1 18 ? 12.242 -14.539 -25.719 1 98.62 18 PRO B O 1
ATOM 2419 N N . GLU B 1 19 ? 11.359 -15.586 -27.469 1 98 19 GLU B N 1
ATOM 2420 C CA . GLU B 1 19 ? 12.258 -14.977 -28.453 1 98 19 GLU B CA 1
ATOM 2421 C C . GLU B 1 19 ? 12.047 -13.469 -28.531 1 98 19 GLU B C 1
ATOM 2423 O O . GLU B 1 19 ? 12.898 -12.742 -29.047 1 98 19 GLU B O 1
ATOM 2428 N N . VAL B 1 20 ? 10.961 -12.938 -28.047 1 98.69 20 VAL B N 1
ATOM 2429 C CA . VAL B 1 20 ? 10.656 -11.516 -28.188 1 98.69 20 VAL B CA 1
ATOM 2430 C C . VAL B 1 20 ? 11.359 -10.734 -27.078 1 98.69 20 VAL B C 1
ATOM 2432 O O . VAL B 1 20 ? 11.359 -9.5 -27.078 1 98.69 20 VAL B O 1
ATOM 2435 N N . LEU B 1 21 ? 11.883 -11.477 -26.031 1 98.81 21 LEU B N 1
ATOM 2436 C CA . LEU B 1 21 ? 12.656 -10.852 -24.969 1 98.81 21 LEU B CA 1
ATOM 2437 C C . LEU B 1 21 ? 14.039 -10.445 -25.469 1 98.81 21 LEU B C 1
ATOM 2439 O O . LEU B 1 21 ? 14.859 -11.305 -25.797 1 98.81 21 LEU B O 1
ATOM 2443 N N . ARG B 1 22 ? 14.289 -9.125 -25.5 1 98.56 22 ARG B N 1
ATOM 2444 C CA . ARG B 1 22 ? 15.523 -8.609 -26.078 1 98.56 22 ARG B CA 1
ATOM 2445 C C . ARG B 1 22 ? 16.172 -7.574 -25.156 1 98.56 22 ARG B C 1
ATOM 2447 O O . ARG B 1 22 ? 15.469 -6.781 -24.516 1 98.56 22 ARG B O 1
ATOM 2454 N N . PRO B 1 23 ? 17.469 -7.602 -25.125 1 98.12 23 PRO B N 1
ATOM 2455 C CA . PRO B 1 23 ? 18.141 -6.547 -24.359 1 98.12 23 PRO B CA 1
ATOM 2456 C C . PRO B 1 23 ? 17.875 -5.152 -24.922 1 98.12 23 PRO B C 1
ATOM 2458 O O . PRO B 1 23 ? 17.75 -4.984 -26.141 1 98.12 23 PRO B O 1
ATOM 2461 N N . ALA B 1 24 ? 17.766 -4.23 -24.047 1 97.94 24 ALA B N 1
ATOM 2462 C CA . ALA B 1 24 ? 17.578 -2.822 -24.391 1 97.94 24 ALA B CA 1
ATOM 2463 C C . ALA B 1 24 ? 18.172 -1.912 -23.328 1 97.94 24 ALA B C 1
ATOM 2465 O O . ALA B 1 24 ? 18.672 -2.391 -22.297 1 97.94 24 ALA B O 1
ATOM 2466 N N . ARG B 1 25 ? 18.281 -0.69 -23.656 1 97.25 25 ARG B N 1
ATOM 2467 C CA . ARG B 1 25 ? 18.672 0.321 -22.688 1 97.25 25 ARG B CA 1
ATOM 2468 C C . ARG B 1 25 ? 17.531 1.3 -22.422 1 97.25 25 ARG B C 1
ATOM 2470 O O . ARG B 1 25 ? 16.812 1.686 -23.344 1 97.25 25 ARG B O 1
ATOM 2477 N N . ARG B 1 26 ? 17.312 1.646 -21.203 1 97.44 26 ARG B N 1
ATOM 2478 C CA . ARG B 1 26 ? 16.328 2.627 -20.766 1 97.44 26 ARG B CA 1
ATOM 2479 C C . ARG B 1 26 ? 16.922 3.609 -19.781 1 97.44 26 ARG B C 1
ATOM 2481 O O . ARG B 1 26 ? 17.953 3.314 -19.156 1 97.44 26 ARG B O 1
ATOM 2488 N N . PRO B 1 27 ? 16.391 4.836 -19.719 1 97.31 27 PRO B N 1
ATOM 2489 C CA . PRO B 1 27 ? 16.859 5.746 -18.672 1 97.31 27 PRO B CA 1
ATOM 2490 C C . PRO B 1 27 ? 16.703 5.164 -17.266 1 97.31 27 PRO B C 1
ATOM 2492 O O . PRO B 1 27 ? 15.719 4.477 -16.984 1 97.31 27 PRO B O 1
ATOM 2495 N N . ILE B 1 28 ? 17.703 5.375 -16.422 1 98.38 28 ILE B N 1
ATOM 2496 C CA . ILE B 1 28 ? 17.562 5.012 -15.016 1 98.38 28 ILE B CA 1
ATOM 2497 C C . ILE B 1 28 ? 16.484 5.879 -14.367 1 98.38 28 ILE B C 1
ATOM 2499 O O . ILE B 1 28 ? 16.531 7.109 -14.438 1 98.38 28 ILE B O 1
ATOM 2503 N N . PRO B 1 29 ? 15.445 5.234 -13.812 1 97.62 29 PRO B N 1
ATOM 2504 C CA . PRO B 1 29 ? 14.398 6.062 -13.195 1 97.62 29 PRO B CA 1
ATOM 2505 C C . PRO B 1 29 ? 14.898 6.824 -11.969 1 97.62 29 PRO B C 1
ATOM 2507 O O . PRO B 1 29 ? 15.812 6.367 -11.281 1 97.62 29 PRO B O 1
ATOM 2510 N N . GLN B 1 30 ? 14.336 7.969 -11.734 1 97.62 30 GLN B N 1
ATOM 2511 C CA . GLN B 1 30 ? 14.523 8.727 -10.5 1 97.62 30 GLN B CA 1
ATOM 2512 C C . GLN B 1 30 ? 13.359 8.508 -9.539 1 97.62 30 GLN B C 1
ATOM 2514 O O . GLN B 1 30 ? 12.195 8.57 -9.938 1 97.62 30 GLN B O 1
ATOM 2519 N N . PRO B 1 31 ? 13.688 8.219 -8.344 1 98.38 31 PRO B N 1
ATOM 2520 C CA . PRO B 1 31 ? 12.57 8.008 -7.418 1 98.38 31 PRO B CA 1
ATOM 2521 C C . PRO B 1 31 ? 11.773 9.281 -7.156 1 98.38 31 PRO B C 1
ATOM 2523 O O . PRO B 1 31 ? 12.359 10.32 -6.828 1 98.38 31 PRO B O 1
ATOM 2526 N N . ALA B 1 32 ? 10.5 9.211 -7.328 1 97.81 32 ALA B N 1
ATOM 2527 C CA . ALA B 1 32 ? 9.57 10.273 -6.949 1 97.81 32 ALA B CA 1
ATOM 2528 C C . ALA B 1 32 ? 9.398 10.336 -5.434 1 97.81 32 ALA B C 1
ATOM 2530 O O . ALA B 1 32 ? 9.898 9.469 -4.711 1 97.81 32 ALA B O 1
ATOM 2531 N N . PRO B 1 33 ? 8.742 11.43 -4.914 1 98 33 PRO B N 1
ATOM 2532 C CA . PRO B 1 33 ? 8.422 11.406 -3.484 1 98 33 PRO B CA 1
ATOM 2533 C C . PRO B 1 33 ? 7.773 10.094 -3.047 1 98 33 PRO B C 1
ATOM 2535 O O . PRO B 1 33 ? 6.949 9.539 -3.773 1 98 33 PRO B O 1
ATOM 2538 N N . THR B 1 34 ? 8.203 9.547 -1.881 1 98.38 34 THR B N 1
ATOM 2539 C CA . THR B 1 34 ? 7.734 8.336 -1.205 1 98.38 34 THR B CA 1
ATOM 2540 C C . THR B 1 34 ? 8.273 7.086 -1.895 1 98.38 34 THR B C 1
ATOM 2542 O O . THR B 1 34 ? 8.047 5.969 -1.428 1 98.38 34 THR B O 1
ATOM 2545 N N . GLU B 1 35 ? 9.078 7.246 -2.965 1 98.75 35 GLU B N 1
ATOM 2546 C CA . GLU B 1 35 ? 9.617 6.098 -3.689 1 98.75 35 GLU B CA 1
ATOM 2547 C C . GLU B 1 35 ? 11.078 5.855 -3.34 1 98.75 35 GLU B C 1
ATOM 2549 O O . GLU B 1 35 ? 11.75 6.746 -2.812 1 98.75 35 GLU B O 1
AT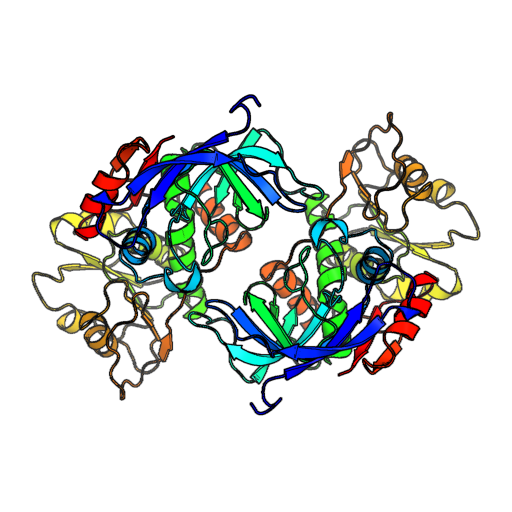OM 2554 N N . VAL B 1 36 ? 11.539 4.645 -3.586 1 98.94 36 VAL B N 1
ATOM 2555 C CA . VAL B 1 36 ? 12.945 4.293 -3.488 1 98.94 36 VAL B CA 1
ATOM 2556 C C . VAL B 1 36 ? 13.445 3.758 -4.832 1 98.94 36 VAL B C 1
ATOM 2558 O O . VAL B 1 36 ? 12.672 3.164 -5.59 1 98.94 36 VAL B O 1
ATOM 2561 N N . LEU B 1 37 ? 14.68 4.043 -5.098 1 98.88 37 LEU B N 1
ATOM 2562 C CA . LEU B 1 37 ? 15.375 3.416 -6.219 1 98.88 37 LEU B CA 1
ATOM 2563 C C . LEU B 1 37 ? 16.188 2.213 -5.75 1 98.88 37 LEU B C 1
ATOM 2565 O O . LEU B 1 37 ? 17.047 2.34 -4.871 1 98.88 37 LEU B O 1
ATOM 2569 N N . VAL B 1 38 ? 15.93 1.114 -6.301 1 98.94 38 VAL B N 1
ATOM 2570 C CA . VAL B 1 38 ? 16.594 -0.127 -5.906 1 98.94 38 VAL B CA 1
ATOM 2571 C C . VAL B 1 38 ? 17.484 -0.626 -7.047 1 98.94 38 VAL B C 1
ATOM 2573 O O . VAL B 1 38 ? 17.031 -0.74 -8.188 1 98.94 38 VAL B O 1
ATOM 2576 N N . ARG B 1 39 ? 18.75 -0.744 -6.77 1 98.94 39 ARG B N 1
ATOM 2577 C CA . ARG B 1 39 ? 19.594 -1.523 -7.664 1 98.94 39 ARG B CA 1
ATOM 2578 C C . ARG B 1 39 ? 19.281 -3.012 -7.555 1 98.94 39 ARG B C 1
ATOM 2580 O O . ARG B 1 39 ? 19.594 -3.641 -6.539 1 98.94 39 ARG B O 1
ATOM 2587 N N . VAL B 1 40 ? 18.719 -3.562 -8.609 1 98.94 40 VAL B N 1
ATOM 2588 C CA . VAL B 1 40 ? 18.234 -4.934 -8.594 1 98.94 40 VAL B CA 1
ATOM 2589 C C . VAL B 1 40 ? 19.406 -5.91 -8.633 1 98.94 40 VAL B C 1
ATOM 2591 O O . VAL B 1 40 ? 20.281 -5.797 -9.492 1 98.94 40 VAL B O 1
ATOM 2594 N N . ARG B 1 41 ? 19.406 -6.785 -7.668 1 98.94 41 ARG B N 1
ATOM 2595 C CA . ARG B 1 41 ? 20.422 -7.84 -7.633 1 98.94 41 ARG B CA 1
ATOM 2596 C C . ARG B 1 41 ? 19.844 -9.172 -8.109 1 98.94 41 ARG B C 1
ATOM 2598 O O . ARG B 1 41 ? 20.562 -10.008 -8.648 1 98.94 41 ARG B O 1
ATOM 2605 N N . ALA B 1 42 ? 18.609 -9.367 -7.898 1 98.94 42 ALA B N 1
ATOM 2606 C CA . ALA B 1 42 ? 17.906 -10.57 -8.336 1 98.94 42 ALA B CA 1
ATOM 2607 C C . ALA B 1 42 ? 16.453 -10.258 -8.68 1 98.94 42 ALA B C 1
ATOM 2609 O O . ALA B 1 42 ? 15.844 -9.359 -8.086 1 98.94 42 ALA B O 1
ATOM 2610 N N . ALA B 1 43 ? 15.875 -10.898 -9.641 1 98.94 43 ALA B N 1
ATOM 2611 C CA . ALA B 1 43 ? 14.477 -10.828 -10.047 1 98.94 43 ALA B CA 1
ATOM 2612 C C . ALA B 1 43 ? 13.898 -12.219 -10.273 1 98.94 43 ALA B C 1
ATOM 2614 O O . ALA B 1 43 ? 14.5 -13.047 -10.969 1 98.94 43 ALA B O 1
ATOM 2615 N N . ALA B 1 44 ? 12.75 -12.484 -9.711 1 98.88 44 ALA B N 1
ATOM 2616 C CA . ALA B 1 44 ? 12.164 -13.812 -9.875 1 98.88 44 ALA B CA 1
ATOM 2617 C C . ALA B 1 44 ? 11.148 -13.828 -11.016 1 98.88 44 ALA B C 1
ATOM 2619 O O . ALA B 1 44 ? 10.609 -12.781 -11.383 1 98.88 44 ALA B O 1
ATOM 2620 N N . ILE B 1 45 ? 10.984 -14.953 -11.547 1 98.62 45 ILE B N 1
ATOM 2621 C CA . ILE B 1 45 ? 10.086 -15.164 -12.68 1 98.62 45 ILE B CA 1
ATOM 2622 C C . ILE B 1 45 ? 8.797 -15.812 -12.195 1 98.62 45 ILE B C 1
ATOM 2624 O O . ILE B 1 45 ? 8.82 -16.719 -11.359 1 98.62 45 ILE B O 1
ATOM 2628 N N . ASN B 1 46 ? 7.691 -15.32 -12.672 1 98.44 46 ASN B N 1
ATOM 2629 C CA . ASN B 1 46 ? 6.363 -15.828 -12.336 1 98.44 46 ASN B CA 1
ATOM 2630 C C . ASN B 1 46 ? 5.535 -16.109 -13.586 1 98.44 46 ASN B C 1
ATOM 2632 O O . ASN B 1 46 ? 5.824 -15.57 -14.664 1 98.44 46 ASN B O 1
ATOM 2636 N N . PRO B 1 47 ? 4.48 -16.938 -13.453 1 97.88 47 PRO B N 1
ATOM 2637 C CA . PRO B 1 47 ? 3.604 -17.203 -14.594 1 97.88 47 PRO B CA 1
ATOM 2638 C C . PRO B 1 47 ? 3.051 -15.93 -15.227 1 97.88 47 PRO B C 1
ATOM 2640 O O . PRO B 1 47 ? 2.896 -15.852 -16.453 1 97.88 47 PRO B O 1
ATOM 2643 N N . VAL B 1 48 ? 2.758 -14.914 -14.453 1 97.88 48 VAL B N 1
ATOM 2644 C CA . VAL B 1 48 ? 2.195 -13.672 -14.969 1 97.88 48 VAL B CA 1
ATOM 2645 C C . VAL B 1 48 ? 3.176 -13.023 -15.945 1 97.88 48 VAL B C 1
ATOM 2647 O O . VAL B 1 48 ? 2.768 -12.312 -16.859 1 97.88 48 VAL B O 1
ATOM 2650 N N . ASP B 1 49 ? 4.492 -13.266 -15.789 1 98.44 49 ASP B N 1
ATOM 2651 C CA . ASP B 1 49 ? 5.484 -12.727 -16.703 1 98.44 49 ASP B CA 1
ATOM 2652 C C . ASP B 1 49 ? 5.289 -13.289 -18.109 1 98.44 49 ASP B C 1
ATOM 2654 O O . ASP B 1 49 ? 5.113 -12.531 -19.078 1 98.44 49 ASP B O 1
ATOM 2658 N N . TRP B 1 50 ? 5.297 -14.609 -18.203 1 98.19 50 TRP B N 1
ATOM 2659 C CA . TRP B 1 50 ? 5.219 -15.172 -19.547 1 98.19 50 TRP B CA 1
ATOM 2660 C C . TRP B 1 50 ? 3.791 -15.109 -20.094 1 98.19 50 TRP B C 1
ATOM 2662 O O . TRP B 1 50 ? 3.578 -15.031 -21.297 1 98.19 50 TRP B O 1
ATOM 2672 N N . LYS B 1 51 ? 2.762 -15.133 -19.172 1 97.62 51 LYS B N 1
ATOM 2673 C CA . LYS B 1 51 ? 1.398 -14.914 -19.656 1 97.62 51 LYS B CA 1
ATOM 2674 C C . LYS B 1 51 ? 1.247 -13.523 -20.25 1 97.62 51 LYS B C 1
ATOM 2676 O O . LYS B 1 51 ? 0.649 -13.367 -21.328 1 97.62 51 LYS B O 1
ATOM 2681 N N . THR B 1 52 ? 1.788 -12.492 -19.609 1 98.31 52 THR B N 1
ATOM 2682 C CA . THR B 1 52 ? 1.739 -11.125 -20.125 1 98.31 52 THR B CA 1
ATOM 2683 C C . THR B 1 52 ? 2.508 -11.008 -21.422 1 98.31 52 THR B C 1
ATOM 2685 O O . THR B 1 52 ? 2.014 -10.414 -22.391 1 98.31 52 THR B O 1
ATOM 2688 N N . ARG B 1 53 ? 3.662 -11.586 -21.453 1 98.38 53 ARG B N 1
ATOM 2689 C CA . ARG B 1 53 ? 4.484 -11.602 -22.672 1 98.38 53 ARG B CA 1
ATOM 2690 C C . ARG B 1 53 ? 3.703 -12.164 -23.859 1 98.38 53 ARG B C 1
ATOM 2692 O O . ARG B 1 53 ? 3.809 -11.648 -24.969 1 98.38 53 ARG B O 1
ATOM 2699 N N . SER B 1 54 ? 2.926 -13.141 -23.625 1 98.12 54 SER B N 1
ATOM 2700 C CA . SER B 1 54 ? 2.209 -13.852 -24.672 1 98.12 54 SER B CA 1
ATOM 2701 C C . SER B 1 54 ? 0.865 -13.195 -24.969 1 98.12 54 SER B C 1
ATOM 2703 O O . SER B 1 54 ? 0.074 -13.711 -25.766 1 98.12 54 SER B O 1
ATOM 2705 N N . GLY B 1 55 ? 0.55 -12.141 -24.312 1 97.81 55 GLY B N 1
ATOM 2706 C CA . GLY B 1 55 ? -0.611 -11.352 -24.688 1 97.81 55 GLY B CA 1
ATOM 2707 C C . GLY B 1 55 ? -1.771 -11.492 -23.719 1 97.81 55 GLY B C 1
ATOM 2708 O O . GLY B 1 55 ? -2.816 -10.867 -23.906 1 97.81 55 GLY B O 1
ATOM 2709 N N . SER B 1 56 ? -1.646 -12.266 -22.75 1 96.75 56 SER B N 1
ATOM 2710 C CA . SER B 1 56 ? -2.643 -12.406 -21.688 1 96.75 56 SER B CA 1
ATOM 2711 C C . SER B 1 56 ? -2.162 -11.781 -20.391 1 96.75 56 SER B C 1
ATOM 2713 O O . SER B 1 56 ? -1.517 -10.734 -20.391 1 96.75 56 SER B O 1
ATOM 2715 N N . GLY B 1 57 ? -2.572 -12.352 -19.25 1 95.69 57 GLY B N 1
ATOM 2716 C CA . GLY B 1 57 ? -2.141 -11.781 -17.984 1 95.69 57 GLY B CA 1
ATOM 2717 C C . GLY B 1 57 ? -2.457 -10.297 -17.859 1 95.69 57 GLY B C 1
ATOM 2718 O O . GLY B 1 57 ? -3.615 -9.898 -17.984 1 95.69 57 GLY B O 1
ATOM 2719 N N . MET B 1 58 ? -1.343 -9.516 -17.781 1 97.31 58 MET B N 1
ATOM 2720 C CA . MET B 1 58 ? -1.534 -8.094 -17.547 1 97.31 58 MET B CA 1
ATOM 2721 C C . MET B 1 58 ? -1.299 -7.289 -18.812 1 97.31 58 MET B C 1
ATOM 2723 O O . MET B 1 58 ? -1.188 -6.062 -18.766 1 97.31 58 MET B O 1
ATOM 2727 N N . ALA B 1 59 ? -1.206 -7.941 -19.969 1 97.62 59 ALA B N 1
ATOM 2728 C CA . ALA B 1 59 ? -0.945 -7.258 -21.234 1 97.62 59 ALA B CA 1
ATOM 2729 C C . ALA B 1 59 ? -1.976 -6.164 -21.5 1 97.62 59 ALA B C 1
ATOM 2731 O O . ALA B 1 59 ? -1.633 -5.078 -21.969 1 97.62 59 ALA B O 1
ATOM 2732 N N . GLY B 1 60 ? -3.205 -6.504 -21.203 1 96.25 60 GLY B N 1
ATOM 2733 C CA . GLY B 1 60 ? -4.258 -5.516 -21.375 1 96.25 60 GLY B CA 1
ATOM 2734 C C . GLY B 1 60 ? -4.086 -4.289 -20.5 1 96.25 60 GLY B C 1
ATOM 2735 O O . GLY B 1 60 ? -4.445 -3.18 -20.906 1 96.25 60 GLY B O 1
ATOM 2736 N N . VAL B 1 61 ? -3.605 -4.449 -19.344 1 96.94 61 VAL B N 1
ATOM 2737 C CA . VAL B 1 61 ? -3.381 -3.369 -18.391 1 96.94 61 VAL B CA 1
ATOM 2738 C C . VAL B 1 61 ? -2.184 -2.529 -18.828 1 96.94 61 VAL B C 1
ATOM 2740 O O . VAL B 1 61 ? -2.195 -1.304 -18.703 1 96.94 61 VAL B O 1
ATOM 2743 N N . LEU B 1 62 ? -1.155 -3.18 -19.375 1 97.19 62 LEU B N 1
ATOM 2744 C CA . LEU B 1 62 ? 0.1 -2.527 -19.734 1 97.19 62 LEU B CA 1
ATOM 2745 C C . LEU B 1 62 ? -0.045 -1.737 -21.031 1 97.19 62 LEU B C 1
ATOM 2747 O O . LEU B 1 62 ? 0.75 -0.835 -21.297 1 97.19 62 LEU B O 1
ATOM 2751 N N . GLY B 1 63 ? -1.034 -2.004 -21.797 1 96.75 63 GLY B N 1
ATOM 2752 C CA . GLY B 1 63 ? -1.121 -1.396 -23.125 1 96.75 63 GLY B CA 1
ATOM 2753 C C . GLY B 1 63 ? -0.187 -2.031 -24.125 1 96.75 63 GLY B C 1
ATOM 2754 O O . GLY B 1 63 ? 0.194 -3.195 -23.984 1 96.75 63 GLY B O 1
ATOM 2755 N N . PRO B 1 64 ? 0.175 -1.351 -25.109 1 97.06 64 PRO B N 1
ATOM 2756 C CA . PRO B 1 64 ? 0.98 -1.949 -26.188 1 97.06 64 PRO B CA 1
ATOM 2757 C C . PRO B 1 64 ? 2.441 -2.143 -25.781 1 97.06 64 PRO B C 1
ATOM 2759 O O . PRO B 1 64 ? 2.986 -1.343 -25.016 1 97.06 64 PRO B O 1
ATOM 2762 N N . ALA B 1 65 ? 3.049 -3.189 -26.25 1 97.19 65 ALA B N 1
ATOM 2763 C CA . ALA B 1 65 ? 4.488 -3.383 -26.109 1 97.19 65 ALA B CA 1
ATOM 2764 C C . ALA B 1 65 ? 5.262 -2.254 -26.781 1 97.19 65 ALA B C 1
ATOM 2766 O O . ALA B 1 65 ? 4.715 -1.538 -27.625 1 97.19 65 ALA B O 1
ATOM 2767 N N . PRO B 1 66 ? 6.527 -2.088 -26.453 1 98.06 66 PRO B N 1
ATOM 2768 C CA . PRO B 1 66 ? 7.336 -3.002 -25.641 1 98.06 66 PRO B CA 1
ATOM 2769 C C . PRO B 1 66 ? 7.086 -2.834 -24.141 1 98.06 66 PRO B C 1
ATOM 2771 O O . PRO B 1 66 ? 6.691 -1.754 -23.688 1 98.06 66 PRO B O 1
ATOM 2774 N N . TRP B 1 67 ? 7.324 -3.934 -23.344 1 98.06 67 TRP B N 1
ATOM 2775 C CA . TRP B 1 67 ? 7.219 -3.959 -21.891 1 98.06 67 TRP B CA 1
ATOM 2776 C C . TRP B 1 67 ? 8.531 -4.414 -21.266 1 98.06 67 TRP B C 1
ATOM 2778 O O . TRP B 1 67 ? 9.219 -5.285 -21.797 1 98.06 67 TRP B O 1
ATOM 2788 N N . VAL B 1 68 ? 8.875 -3.828 -20.156 1 98.56 68 VAL B N 1
ATOM 2789 C CA . VAL B 1 68 ? 9.844 -4.473 -19.266 1 98.56 68 VAL B CA 1
ATOM 2790 C C . VAL B 1 68 ? 9.102 -5.223 -18.156 1 98.56 68 VAL B C 1
ATOM 2792 O O . VAL B 1 68 ? 8.555 -4.609 -17.234 1 98.56 68 VAL B O 1
ATOM 2795 N N . LEU B 1 69 ? 9.086 -6.504 -18.219 1 98.44 69 LEU B N 1
ATOM 2796 C CA . LEU B 1 69 ? 8.336 -7.359 -17.312 1 98.44 69 LEU B CA 1
ATOM 2797 C C . LEU B 1 69 ? 9.086 -7.555 -16 1 98.44 69 LEU B C 1
ATOM 2799 O O . LEU B 1 69 ? 10 -6.789 -15.688 1 98.44 69 LEU B O 1
ATOM 2803 N N . GLY B 1 70 ? 8.586 -8.484 -15.211 1 98.56 70 GLY B N 1
ATOM 2804 C CA . GLY B 1 70 ? 9.164 -8.781 -13.906 1 98.56 70 GLY B CA 1
ATOM 2805 C C . GLY B 1 70 ? 8.555 -7.961 -12.789 1 98.56 70 GLY B C 1
ATOM 2806 O O . GLY B 1 70 ? 8.609 -6.73 -12.812 1 98.56 70 GLY B O 1
ATOM 2807 N N . TRP B 1 71 ? 8.062 -8.625 -11.789 1 98.81 71 TRP B N 1
ATOM 2808 C CA . TRP B 1 71 ? 7.398 -7.918 -10.703 1 98.81 71 TRP B CA 1
ATOM 2809 C C . TRP B 1 71 ? 7.992 -8.312 -9.352 1 98.81 71 TRP B C 1
ATOM 2811 O O . TRP B 1 71 ? 7.59 -7.781 -8.312 1 98.81 71 TRP B O 1
ATOM 2821 N N . ASP B 1 72 ? 8.961 -9.195 -9.328 1 98.75 72 ASP B N 1
ATOM 2822 C CA . ASP B 1 72 ? 9.703 -9.594 -8.141 1 98.75 72 ASP B CA 1
ATOM 2823 C C . ASP B 1 72 ? 11.141 -9.07 -8.188 1 98.75 72 ASP B C 1
ATOM 2825 O O . ASP B 1 72 ? 11.914 -9.453 -9.07 1 98.75 72 ASP B O 1
ATOM 2829 N N . VAL B 1 73 ? 11.469 -8.32 -7.164 1 98.94 73 VAL B N 1
ATOM 2830 C CA . VAL B 1 73 ? 12.844 -7.844 -7.18 1 98.94 73 VAL B CA 1
ATOM 2831 C C . VAL B 1 73 ? 13.422 -7.895 -5.766 1 98.94 73 VAL B C 1
ATOM 2833 O O . VAL B 1 73 ? 12.68 -7.824 -4.785 1 98.94 73 VAL B O 1
ATOM 2836 N N . ALA B 1 74 ? 14.68 -8.094 -5.637 1 98.94 74 ALA B N 1
ATOM 2837 C CA . ALA B 1 74 ? 15.5 -7.926 -4.441 1 98.94 74 ALA B CA 1
ATOM 2838 C C . ALA B 1 74 ? 16.797 -7.203 -4.773 1 98.94 74 ALA B C 1
ATOM 2840 O O . ALA B 1 74 ? 17.406 -7.434 -5.828 1 98.94 74 ALA B O 1
ATOM 2841 N N . GLY B 1 75 ? 17.172 -6.367 -3.943 1 98.88 75 GLY B N 1
ATOM 2842 C CA . GLY B 1 75 ? 18.406 -5.629 -4.184 1 98.88 75 GLY B CA 1
ATOM 2843 C C . GLY B 1 75 ? 18.719 -4.613 -3.1 1 98.88 75 GLY B C 1
ATOM 2844 O O . GLY B 1 75 ? 18.453 -4.863 -1.92 1 98.88 75 GLY B O 1
ATOM 2845 N N . GLU B 1 76 ? 19.375 -3.594 -3.553 1 98.88 76 GLU B N 1
ATOM 2846 C CA . GLU B 1 76 ? 19.859 -2.584 -2.617 1 98.88 76 GLU B CA 1
ATOM 2847 C C . GLU B 1 76 ? 19.281 -1.207 -2.945 1 98.88 76 GLU B C 1
ATOM 2849 O O . GLU B 1 76 ? 19.281 -0.793 -4.105 1 98.88 76 GLU B O 1
ATOM 2854 N N . VAL B 1 77 ? 18.781 -0.513 -1.889 1 98.94 77 VAL B N 1
ATOM 2855 C CA . VAL B 1 77 ? 18.344 0.867 -2.074 1 98.94 77 VAL B CA 1
ATOM 2856 C C . VAL B 1 77 ? 19.547 1.751 -2.395 1 98.94 77 VAL B C 1
ATOM 2858 O O . VAL B 1 77 ? 20.531 1.77 -1.65 1 98.94 77 VAL B O 1
ATOM 2861 N N . VAL B 1 78 ? 19.469 2.514 -3.494 1 98.88 78 VAL B N 1
ATOM 2862 C CA . VAL B 1 78 ? 20.609 3.322 -3.883 1 98.88 78 VAL B CA 1
ATOM 2863 C C . VAL B 1 78 ? 20.219 4.801 -3.904 1 98.88 78 VAL B C 1
ATOM 2865 O O . VAL B 1 78 ? 21.094 5.676 -3.965 1 98.88 78 VAL B O 1
ATOM 2868 N N . ALA B 1 79 ? 18.969 5.09 -3.838 1 98.88 79 ALA B N 1
ATOM 2869 C CA . ALA B 1 79 ? 18.438 6.441 -3.684 1 98.88 79 ALA B CA 1
ATOM 2870 C C . ALA B 1 79 ? 17.047 6.422 -3.055 1 98.88 79 ALA B C 1
ATOM 2872 O O . ALA B 1 79 ? 16.312 5.449 -3.199 1 98.88 79 ALA B O 1
ATOM 2873 N N . VAL B 1 80 ? 16.734 7.453 -2.338 1 98.69 80 VAL B N 1
ATOM 2874 C CA . VAL B 1 80 ? 15.422 7.586 -1.719 1 98.69 80 VAL B CA 1
ATOM 2875 C C . VAL B 1 80 ? 14.781 8.906 -2.137 1 98.69 80 VAL B C 1
ATOM 2877 O O . VAL B 1 80 ? 15.469 9.922 -2.26 1 98.69 80 VAL B O 1
ATOM 2880 N N . GLY B 1 81 ? 13.492 8.836 -2.463 1 98.56 81 GLY B N 1
ATOM 2881 C CA . GLY B 1 81 ? 12.75 10.047 -2.756 1 98.56 81 GLY B CA 1
ATOM 2882 C C . GLY B 1 81 ? 12.359 10.82 -1.513 1 98.56 81 GLY B C 1
ATOM 2883 O O . GLY B 1 81 ? 12.5 10.328 -0.394 1 98.56 81 GLY B O 1
ATOM 2884 N N . PHE B 1 82 ? 11.883 12.023 -1.743 1 97.44 82 PHE B N 1
ATOM 2885 C CA . PHE B 1 82 ? 11.453 12.883 -0.65 1 97.44 82 PHE B CA 1
ATOM 2886 C C . PHE B 1 82 ? 10.422 12.18 0.225 1 97.44 82 PHE B C 1
ATOM 2888 O O . PHE B 1 82 ? 9.477 11.578 -0.285 1 97.44 82 PHE B O 1
ATOM 2895 N N . GLY B 1 83 ? 10.633 12.188 1.548 1 98 83 GLY B N 1
ATOM 2896 C CA . GLY B 1 83 ? 9.617 11.734 2.484 1 98 83 GLY B CA 1
ATOM 2897 C C . GLY B 1 83 ? 9.836 10.312 2.955 1 98 83 GLY B C 1
ATOM 2898 O O . GLY B 1 83 ? 9.188 9.859 3.902 1 98 83 GLY B O 1
ATOM 2899 N N . VAL B 1 84 ? 10.711 9.594 2.25 1 98.5 84 VAL B N 1
ATOM 2900 C CA . VAL B 1 84 ? 10.93 8.195 2.602 1 98.5 84 VAL B CA 1
ATOM 2901 C C . VAL B 1 84 ? 11.625 8.102 3.959 1 98.5 84 VAL B C 1
ATOM 2903 O O . VAL B 1 84 ? 12.648 8.75 4.184 1 98.5 84 VAL B O 1
ATOM 2906 N N . THR B 1 85 ? 11.047 7.332 4.855 1 97.62 85 THR B N 1
ATOM 2907 C CA . THR B 1 85 ? 11.641 7.148 6.176 1 97.62 85 THR B CA 1
ATOM 2908 C C . THR B 1 85 ? 11.852 5.668 6.477 1 97.62 85 THR B C 1
ATOM 2910 O O . THR B 1 85 ? 12.562 5.312 7.418 1 97.62 85 THR B O 1
ATOM 2913 N N . ARG B 1 86 ? 11.32 4.836 5.656 1 97.56 86 ARG B N 1
ATOM 2914 C CA . ARG B 1 86 ? 11.32 3.4 5.93 1 97.56 86 ARG B CA 1
ATOM 2915 C C . ARG B 1 86 ? 12.672 2.781 5.586 1 97.56 86 ARG B C 1
ATOM 2917 O O . ARG B 1 86 ? 13.047 1.75 6.145 1 97.56 86 ARG B O 1
ATOM 2924 N N . PHE B 1 87 ? 13.328 3.375 4.625 1 98.56 87 PHE B N 1
ATOM 2925 C CA . PHE B 1 87 ? 14.578 2.812 4.121 1 98.56 87 PHE B CA 1
ATOM 2926 C C . PHE B 1 87 ? 15.633 3.9 3.953 1 98.56 87 PHE B C 1
ATOM 2928 O O . PHE B 1 87 ? 15.305 5.082 3.855 1 98.56 87 PHE B O 1
ATOM 2935 N N . ALA B 1 88 ? 16.859 3.502 3.961 1 98.31 88 ALA B N 1
ATOM 2936 C CA . ALA B 1 88 ? 18.016 4.344 3.656 1 98.31 88 ALA B CA 1
ATOM 2937 C C . ALA B 1 88 ? 18.875 3.719 2.566 1 98.31 88 ALA B C 1
ATOM 2939 O O . ALA B 1 88 ? 18.766 2.521 2.291 1 98.31 88 ALA B O 1
ATOM 2940 N N . VAL B 1 89 ? 19.672 4.57 1.927 1 98.75 89 VAL B N 1
ATOM 2941 C CA . VAL B 1 89 ? 20.625 4.07 0.956 1 98.75 89 VAL B CA 1
ATOM 2942 C C . VAL B 1 89 ? 21.5 2.994 1.603 1 98.75 89 VAL B C 1
ATOM 2944 O O . VAL B 1 89 ? 21.984 3.168 2.725 1 98.75 89 VAL B O 1
ATOM 2947 N N . GLY B 1 90 ? 21.609 1.852 0.946 1 98.81 90 GLY B N 1
ATOM 2948 C CA . GLY B 1 90 ? 22.406 0.746 1.467 1 98.81 90 GLY B CA 1
ATOM 2949 C C . GLY B 1 90 ? 21.547 -0.396 1.993 1 98.81 90 GLY B C 1
ATOM 2950 O O . GLY B 1 90 ? 22.031 -1.52 2.139 1 98.81 90 GLY B O 1
ATOM 2951 N N . ASP B 1 91 ? 20.312 -0.102 2.324 1 98.81 91 ASP B N 1
ATOM 2952 C CA . ASP B 1 91 ? 19.422 -1.143 2.83 1 98.81 91 ASP B CA 1
ATOM 2953 C C . ASP B 1 91 ? 19.156 -2.199 1.764 1 98.81 91 ASP B C 1
ATOM 2955 O O . ASP B 1 91 ? 18.953 -1.871 0.593 1 98.81 91 ASP B O 1
ATOM 2959 N N . ARG B 1 92 ? 19.141 -3.5 2.131 1 98.94 92 ARG B N 1
ATOM 2960 C CA . ARG B 1 92 ? 18.703 -4.594 1.267 1 98.94 92 ARG B CA 1
ATOM 2961 C C . ARG B 1 92 ? 17.188 -4.793 1.356 1 98.94 92 ARG B C 1
ATOM 2963 O O . ARG B 1 92 ? 16.656 -4.988 2.447 1 98.94 92 ARG B O 1
ATOM 2970 N N . VAL B 1 93 ? 16.547 -4.691 0.209 1 98.94 93 VAL B N 1
ATOM 2971 C CA . VAL B 1 93 ? 15.086 -4.766 0.229 1 98.94 93 VAL B CA 1
ATOM 2972 C C . VAL B 1 93 ? 14.602 -5.766 -0.821 1 98.94 93 VAL B C 1
ATOM 2974 O O . VAL B 1 93 ? 15.328 -6.078 -1.767 1 98.94 93 VAL B O 1
ATOM 2977 N N . LEU B 1 94 ? 13.492 -6.371 -0.653 1 99 94 LEU B N 1
ATOM 2978 C CA . LEU B 1 94 ? 12.719 -7.137 -1.623 1 99 94 LEU B CA 1
ATOM 2979 C C . LEU B 1 94 ? 11.344 -6.508 -1.841 1 99 94 LEU B C 1
ATOM 2981 O O . LEU B 1 94 ? 10.82 -5.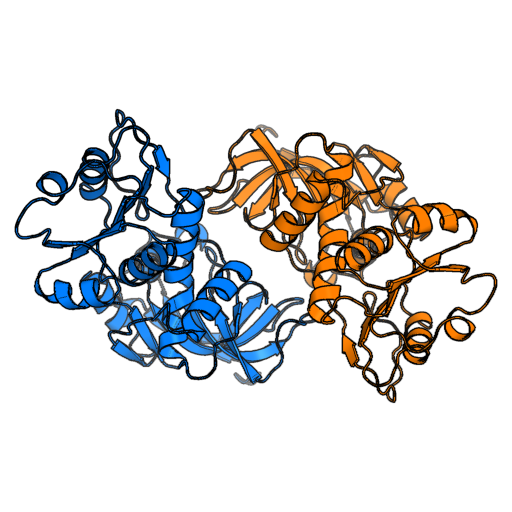828 -0.956 1 99 94 LEU B O 1
ATOM 2985 N N . GLY B 1 95 ? 10.781 -6.66 -3.027 1 98.94 95 GLY B N 1
ATOM 2986 C CA . GLY B 1 95 ? 9.484 -6.047 -3.242 1 98.94 95 GLY B CA 1
ATOM 2987 C C . GLY B 1 95 ? 8.797 -6.531 -4.504 1 98.94 95 GLY B C 1
ATOM 2988 O O . GLY B 1 95 ? 9.367 -7.309 -5.27 1 98.94 95 GLY B O 1
ATOM 2989 N N . MET B 1 96 ? 7.531 -6.184 -4.656 1 98.94 96 MET B N 1
ATOM 2990 C CA . MET B 1 96 ? 6.668 -6.371 -5.82 1 98.94 96 MET B CA 1
ATOM 2991 C C . MET B 1 96 ? 6.176 -5.031 -6.355 1 98.94 96 MET B C 1
ATOM 2993 O O . MET B 1 96 ? 5.031 -4.645 -6.121 1 98.94 96 MET B O 1
ATOM 2997 N N . PRO B 1 97 ? 7.016 -4.375 -7.145 1 98.69 97 PRO B N 1
ATOM 2998 C CA . PRO B 1 97 ? 6.711 -2.996 -7.527 1 98.69 97 PRO B CA 1
ATOM 2999 C C . PRO B 1 97 ? 5.578 -2.902 -8.547 1 98.69 97 PRO B C 1
ATOM 3001 O O . PRO B 1 97 ? 5.535 -3.684 -9.5 1 98.69 97 PRO B O 1
ATOM 3004 N N . HIS B 1 98 ? 4.613 -2.018 -8.367 1 98.19 98 HIS B N 1
ATOM 3005 C CA . HIS B 1 98 ? 3.711 -1.38 -9.312 1 98.19 98 HIS B CA 1
ATOM 3006 C C . HIS B 1 98 ? 2.67 -2.367 -9.836 1 98.19 98 HIS B C 1
ATOM 3008 O O . HIS B 1 98 ? 1.759 -1.984 -10.57 1 98.19 98 HIS B O 1
ATOM 3014 N N . PHE B 1 99 ? 2.725 -3.705 -9.422 1 98.56 99 PHE B N 1
ATOM 3015 C CA . PHE B 1 99 ? 1.761 -4.668 -9.938 1 98.56 99 PHE B CA 1
ATOM 3016 C C . PHE B 1 99 ? 0.335 -4.168 -9.734 1 98.56 99 PHE B C 1
ATOM 3018 O O . PHE B 1 99 ? -0.011 -3.688 -8.656 1 98.56 99 PHE B O 1
ATOM 3025 N N . PRO B 1 100 ? -0.551 -4.23 -10.742 1 97.62 100 PRO B N 1
ATOM 3026 C CA . PRO B 1 100 ? -0.403 -4.977 -11.992 1 97.62 100 PRO B CA 1
ATOM 3027 C C . PRO B 1 100 ? 0.116 -4.109 -13.141 1 97.62 100 PRO B C 1
ATOM 3029 O O . PRO B 1 100 ? 0.105 -4.535 -14.297 1 97.62 100 PRO B O 1
ATOM 3032 N N . ARG B 1 101 ? 0.602 -2.883 -12.922 1 97.31 101 ARG B N 1
ATOM 3033 C CA . ARG B 1 101 ? 1.204 -2.055 -13.961 1 97.31 101 ARG B CA 1
ATOM 3034 C C . ARG B 1 101 ? 2.656 -2.453 -14.203 1 97.31 101 ARG B C 1
ATOM 3036 O O . ARG B 1 101 ? 3.162 -3.387 -13.578 1 97.31 101 ARG B O 1
ATOM 3043 N N . GLU B 1 102 ? 3.283 -1.841 -15.172 1 96.88 102 GLU B N 1
ATOM 3044 C CA . GLU B 1 102 ? 4.66 -2.186 -15.516 1 96.88 102 GLU B CA 1
ATOM 3045 C C . GLU B 1 102 ? 5.613 -1.862 -14.367 1 96.88 102 GLU B C 1
ATOM 3047 O O . GLU B 1 102 ? 5.652 -0.729 -13.883 1 96.88 102 GLU B O 1
ATOM 3052 N N . ALA B 1 103 ? 6.363 -2.846 -13.93 1 93.88 103 ALA B N 1
ATOM 3053 C CA . ALA B 1 103 ? 7.285 -2.693 -12.805 1 93.88 103 ALA B CA 1
ATOM 3054 C C . ALA B 1 103 ? 8.719 -2.527 -13.297 1 93.88 103 ALA B C 1
ATOM 3056 O O . ALA B 1 103 ? 9.492 -1.751 -12.727 1 93.88 103 ALA B O 1
ATOM 3057 N N . GLY B 1 104 ? 9.031 -3.377 -14.336 1 97.38 104 GLY B N 1
ATOM 3058 C CA . GLY B 1 104 ? 10.375 -3.295 -14.883 1 97.38 104 GLY B CA 1
ATOM 3059 C C . GLY B 1 104 ? 11.391 -4.094 -14.094 1 97.38 104 GLY B C 1
ATOM 3060 O O . GLY B 1 104 ? 12.562 -3.707 -14.008 1 97.38 104 GLY B O 1
ATOM 3061 N N . GLY B 1 105 ? 11.008 -5.141 -13.508 1 98.38 105 GLY B N 1
ATOM 3062 C CA . GLY B 1 105 ? 11.891 -5.949 -12.68 1 98.38 105 GLY B CA 1
ATOM 3063 C C . GLY B 1 105 ? 13.031 -6.574 -13.461 1 98.38 105 GLY B C 1
ATOM 3064 O O . GLY B 1 105 ? 14.062 -6.93 -12.883 1 98.38 105 GLY B O 1
ATOM 3065 N N . TYR B 1 106 ? 12.812 -6.77 -14.789 1 98.75 106 TYR B N 1
ATOM 3066 C CA . TYR B 1 106 ? 13.891 -7.246 -15.648 1 98.75 106 TYR B CA 1
ATOM 3067 C C . TYR B 1 106 ? 14.805 -6.098 -16.062 1 98.75 106 TYR B C 1
ATOM 3069 O O . TYR B 1 106 ? 15.047 -5.879 -17.25 1 98.75 106 TYR B O 1
ATOM 3077 N N . GLY B 1 107 ? 15.258 -5.34 -15.164 1 98.62 107 GLY B N 1
ATOM 3078 C CA . GLY B 1 107 ? 16.156 -4.215 -15.336 1 98.62 107 GLY B CA 1
ATOM 3079 C C . GLY B 1 107 ? 17.078 -4 -14.156 1 98.62 107 GLY B C 1
ATOM 3080 O O . GLY B 1 107 ? 16.844 -4.535 -13.07 1 98.62 107 GLY B O 1
ATOM 3081 N N . GLU B 1 108 ? 18.125 -3.215 -14.344 1 98.75 108 GLU B N 1
ATOM 3082 C CA . GLU B 1 108 ? 19.156 -3.025 -13.336 1 98.75 108 GLU B CA 1
ATOM 3083 C C . GLU B 1 108 ? 18.641 -2.203 -12.156 1 98.75 108 GLU B C 1
ATOM 3085 O O . GLU B 1 108 ? 19.172 -2.283 -11.047 1 98.75 108 GLU B O 1
ATOM 3090 N N . TYR B 1 109 ? 17.609 -1.354 -12.453 1 98.81 109 TYR B N 1
ATOM 3091 C CA . TYR B 1 109 ? 17.047 -0.498 -11.414 1 98.81 109 TYR B CA 1
ATOM 3092 C C . TYR B 1 109 ? 15.531 -0.467 -11.492 1 98.81 109 TYR B C 1
ATOM 3094 O O . TYR B 1 109 ? 14.961 -0.524 -12.586 1 98.81 109 TYR B O 1
ATOM 3102 N N . VAL B 1 110 ? 14.891 -0.36 -10.383 1 98.81 110 VAL B N 1
ATOM 3103 C CA . VAL B 1 110 ? 13.461 -0.108 -10.312 1 98.81 110 VAL B CA 1
ATOM 3104 C C . VAL B 1 110 ? 13.18 0.988 -9.289 1 98.81 110 VAL B C 1
ATOM 3106 O O . VAL B 1 110 ? 13.812 1.033 -8.227 1 98.81 110 VAL B O 1
ATOM 3109 N N . ALA B 1 111 ? 12.336 1.917 -9.594 1 98.81 111 ALA B N 1
ATOM 3110 C CA . ALA B 1 111 ? 11.805 2.893 -8.648 1 98.81 111 ALA B CA 1
ATOM 3111 C C . ALA B 1 111 ? 10.336 2.619 -8.336 1 98.81 111 ALA B C 1
ATOM 3113 O O . ALA B 1 111 ? 9.531 2.428 -9.242 1 98.81 111 ALA B O 1
ATOM 3114 N N . ALA B 1 112 ? 10 2.52 -7.109 1 98.81 112 ALA B N 1
ATOM 3115 C CA . ALA B 1 112 ? 8.625 2.258 -6.691 1 98.81 112 ALA B CA 1
ATOM 3116 C C . ALA B 1 112 ? 8.375 2.764 -5.273 1 98.81 112 ALA B C 1
ATOM 3118 O O . ALA B 1 112 ? 9.32 3.076 -4.543 1 98.81 112 ALA B O 1
ATOM 3119 N N . PRO B 1 113 ? 7.094 2.922 -4.867 1 98.75 113 PRO B N 1
ATOM 3120 C CA . PRO B 1 113 ? 6.766 3.363 -3.51 1 98.75 113 PRO B CA 1
ATOM 3121 C C . PRO B 1 113 ? 7.414 2.494 -2.436 1 98.75 113 PRO B C 1
ATOM 3123 O O . PRO B 1 113 ? 7.48 1.271 -2.584 1 98.75 113 PRO B O 1
ATOM 3126 N N . SER B 1 114 ? 7.867 3.145 -1.376 1 98.88 114 SER B N 1
ATOM 3127 C CA . SER B 1 114 ? 8.586 2.443 -0.317 1 98.88 114 SER B CA 1
ATOM 3128 C C . SER B 1 114 ? 7.715 1.354 0.309 1 98.88 114 SER B C 1
ATOM 3130 O O . SER B 1 114 ? 8.227 0.308 0.718 1 98.88 114 SER B O 1
ATOM 3132 N N . LEU B 1 115 ? 6.355 1.532 0.252 1 98.75 115 LEU B N 1
ATOM 3133 C CA . LEU B 1 115 ? 5.441 0.594 0.896 1 98.75 115 LEU B CA 1
ATOM 3134 C C . LEU B 1 115 ? 5.133 -0.581 -0.024 1 98.75 115 LEU B C 1
ATOM 3136 O O . LEU B 1 115 ? 4.191 -1.34 0.226 1 98.75 115 LEU B O 1
ATOM 3140 N N . GLN B 1 116 ? 5.949 -0.755 -1.029 1 98.88 116 GLN B N 1
ATOM 3141 C CA . GLN B 1 116 ? 5.859 -1.952 -1.86 1 98.88 116 GLN B CA 1
ATOM 3142 C C . GLN B 1 116 ? 7.086 -2.84 -1.677 1 98.88 116 GLN B C 1
ATOM 3144 O O . GLN B 1 116 ? 7.305 -3.773 -2.453 1 98.88 116 GLN B O 1
ATOM 3149 N N . PHE B 1 117 ? 7.867 -2.477 -0.661 1 98.94 117 PHE B N 1
ATOM 3150 C CA . PHE B 1 117 ? 9.086 -3.205 -0.336 1 98.94 117 PHE B CA 1
ATOM 3151 C C . PHE B 1 117 ? 9.109 -3.586 1.14 1 98.94 117 PHE B C 1
ATOM 3153 O O . PHE B 1 117 ? 8.312 -3.08 1.932 1 98.94 117 PHE B O 1
ATOM 3160 N N . ALA B 1 118 ? 9.984 -4.465 1.48 1 98.94 118 ALA B N 1
ATOM 3161 C CA . ALA B 1 118 ? 10.367 -4.828 2.844 1 98.94 118 ALA B CA 1
ATOM 3162 C C . ALA B 1 118 ? 11.867 -5.082 2.947 1 98.94 118 ALA B C 1
ATOM 3164 O O . ALA B 1 118 ? 12.523 -5.375 1.945 1 98.94 118 ALA B O 1
ATOM 3165 N N . ARG B 1 119 ? 12.406 -4.98 4.109 1 98.88 119 ARG B N 1
ATOM 3166 C CA . ARG B 1 119 ? 13.828 -5.246 4.336 1 98.88 119 ARG B CA 1
ATOM 3167 C C . ARG B 1 119 ? 14.117 -6.742 4.277 1 98.88 119 ARG B C 1
ATOM 3169 O O . ARG B 1 119 ? 13.344 -7.551 4.797 1 98.88 119 ARG B O 1
ATOM 3176 N N . ILE B 1 120 ? 15.141 -7.074 3.619 1 98.88 120 ILE B N 1
ATOM 3177 C CA . ILE B 1 120 ? 15.594 -8.461 3.586 1 98.88 120 ILE B CA 1
ATOM 3178 C C . ILE B 1 120 ? 16.25 -8.82 4.914 1 98.88 120 ILE B C 1
ATOM 3180 O O . ILE B 1 120 ? 17.172 -8.125 5.367 1 98.88 120 ILE B O 1
ATOM 3184 N N . PRO B 1 121 ? 15.805 -9.906 5.527 1 98.38 121 PRO B N 1
ATOM 3185 C CA . PRO B 1 121 ? 16.453 -10.297 6.785 1 98.38 121 PRO B CA 1
ATOM 3186 C C . PRO B 1 121 ? 17.922 -10.664 6.609 1 98.38 121 PRO B C 1
ATOM 3188 O O . PRO B 1 121 ? 18.328 -11.062 5.52 1 98.38 121 PRO B O 1
ATOM 3191 N N . ASP B 1 122 ? 18.609 -10.562 7.734 1 96.69 122 ASP B N 1
ATOM 3192 C CA . ASP B 1 122 ? 20.016 -10.984 7.738 1 96.69 122 ASP B CA 1
ATOM 3193 C C . ASP B 1 122 ? 20.141 -12.461 7.367 1 96.69 122 ASP B C 1
ATOM 3195 O O . ASP B 1 122 ? 19.328 -13.289 7.793 1 96.69 122 ASP B O 1
ATOM 3199 N N . GLY B 1 123 ? 21.047 -12.75 6.566 1 96.31 123 GLY B N 1
ATOM 3200 C CA . GLY B 1 123 ? 21.328 -14.141 6.23 1 96.31 123 GLY B CA 1
ATOM 3201 C C . GLY B 1 123 ? 20.562 -14.633 5.02 1 96.31 123 GLY B C 1
ATOM 3202 O O . GLY B 1 123 ? 20.828 -15.719 4.508 1 96.31 123 GLY B O 1
ATOM 3203 N N . VAL B 1 124 ? 19.594 -13.891 4.582 1 98.06 124 VAL B N 1
ATOM 3204 C CA . VAL B 1 124 ? 18.844 -14.273 3.398 1 98.06 124 VAL B CA 1
ATOM 3205 C C . VAL B 1 124 ? 19.5 -13.695 2.146 1 98.06 124 VAL B C 1
ATOM 3207 O O . VAL B 1 124 ? 19.75 -12.492 2.072 1 98.06 124 VAL B O 1
ATOM 3210 N N . ASP B 1 125 ? 19.781 -14.539 1.235 1 98.06 125 ASP B N 1
ATOM 3211 C CA . ASP B 1 125 ? 20.422 -14.047 0.02 1 98.06 125 ASP B CA 1
ATOM 3212 C C . ASP B 1 125 ? 19.406 -13.406 -0.921 1 98.06 125 ASP B C 1
ATOM 3214 O O . ASP B 1 125 ? 18.203 -13.547 -0.727 1 98.06 125 ASP B O 1
ATOM 3218 N N . ASP B 1 126 ? 19.906 -12.703 -1.917 1 98.69 126 ASP B N 1
ATOM 3219 C CA . ASP B 1 126 ? 19.047 -11.922 -2.807 1 98.69 126 ASP B CA 1
ATOM 3220 C C . ASP B 1 126 ? 18.172 -12.82 -3.662 1 98.69 126 ASP B C 1
ATOM 3222 O O . ASP B 1 126 ? 17.031 -12.461 -3.992 1 98.69 126 ASP B O 1
ATOM 3226 N N . ALA B 1 127 ? 18.656 -13.961 -4.074 1 98.81 127 ALA B N 1
ATOM 3227 C CA . ALA B 1 127 ? 17.875 -14.859 -4.91 1 98.81 127 ALA B CA 1
ATOM 3228 C C . ALA B 1 127 ? 16.641 -15.367 -4.168 1 98.81 127 ALA B C 1
ATOM 3230 O O . ALA B 1 127 ? 15.523 -15.297 -4.688 1 98.81 127 ALA B O 1
ATOM 3231 N N . ALA B 1 128 ? 16.875 -15.852 -2.961 1 98.81 128 ALA B N 1
ATOM 3232 C CA . ALA B 1 128 ? 15.75 -16.281 -2.137 1 98.81 128 ALA B CA 1
ATOM 3233 C C . ALA B 1 128 ? 14.797 -15.125 -1.862 1 98.81 128 ALA B C 1
ATOM 3235 O O . ALA B 1 128 ? 13.57 -15.281 -1.935 1 98.81 128 ALA B O 1
ATOM 3236 N N . ALA B 1 129 ? 15.344 -13.977 -1.575 1 98.94 129 ALA B N 1
ATOM 3237 C CA . ALA B 1 129 ? 14.531 -12.789 -1.293 1 98.94 129 ALA B CA 1
ATOM 3238 C C . ALA B 1 129 ? 13.648 -12.438 -2.484 1 98.94 129 ALA B C 1
ATOM 3240 O O . ALA B 1 129 ? 12.453 -12.195 -2.324 1 98.94 129 ALA B O 1
ATOM 3241 N N . ALA B 1 130 ? 14.188 -12.445 -3.658 1 98.94 130 ALA B N 1
ATOM 3242 C CA . ALA B 1 130 ? 13.453 -12.07 -4.863 1 98.94 130 ALA B CA 1
ATOM 3243 C C . ALA B 1 130 ? 12.32 -13.055 -5.141 1 98.94 130 ALA B C 1
ATOM 3245 O O . ALA B 1 130 ? 11.305 -12.695 -5.746 1 98.94 130 ALA B O 1
ATOM 3246 N N . GLY B 1 131 ? 12.508 -14.258 -4.707 1 98.88 131 GLY B N 1
ATOM 3247 C CA . GLY B 1 131 ? 11.539 -15.305 -4.996 1 98.88 131 GLY B CA 1
ATOM 3248 C C . GLY B 1 131 ? 10.297 -15.219 -4.125 1 98.88 131 GLY B C 1
ATOM 3249 O O . GLY B 1 131 ? 9.336 -15.961 -4.336 1 98.88 131 GLY B O 1
ATOM 3250 N N . LEU B 1 132 ? 10.172 -14.273 -3.25 1 98.94 132 LEU B N 1
ATOM 3251 C CA . LEU B 1 132 ? 9.156 -14.281 -2.203 1 98.94 132 LEU B CA 1
ATOM 3252 C C . LEU B 1 132 ? 7.98 -13.383 -2.584 1 98.94 132 LEU B C 1
ATOM 3254 O O . LEU B 1 132 ? 6.82 -13.781 -2.451 1 98.94 132 LEU B O 1
ATOM 3258 N N . PRO B 1 133 ? 8.141 -12.133 -3.07 1 98.94 133 PRO B N 1
ATOM 3259 C CA . PRO B 1 133 ? 7.105 -11.102 -2.98 1 98.94 133 PRO B CA 1
ATOM 3260 C C . PRO B 1 133 ? 5.809 -11.508 -3.678 1 98.94 133 PRO B C 1
ATOM 3262 O O . PRO B 1 133 ? 4.773 -11.656 -3.025 1 98.94 133 PRO B O 1
ATOM 3265 N N . LEU B 1 134 ? 5.844 -11.75 -4.945 1 98.88 134 LEU B N 1
ATOM 3266 C CA . LEU B 1 134 ? 4.605 -11.984 -5.676 1 98.88 134 LEU B CA 1
ATOM 3267 C C . LEU B 1 134 ? 3.949 -13.289 -5.238 1 98.88 134 LEU B C 1
ATOM 3269 O O . LEU B 1 134 ? 2.766 -13.305 -4.891 1 98.88 134 LEU B O 1
ATOM 3273 N N . ALA B 1 135 ? 4.672 -14.375 -5.234 1 98.88 135 ALA B N 1
ATOM 3274 C CA . ALA B 1 135 ? 4.129 -15.672 -4.859 1 98.88 135 ALA B CA 1
ATOM 3275 C C . ALA B 1 135 ? 3.688 -15.688 -3.398 1 98.88 135 ALA B C 1
ATOM 3277 O O . ALA B 1 135 ? 2.609 -16.188 -3.07 1 98.88 135 ALA B O 1
ATOM 3278 N N . GLY B 1 136 ? 4.539 -15.164 -2.541 1 98.94 136 GLY B N 1
ATOM 3279 C CA . GLY B 1 136 ? 4.207 -15.102 -1.127 1 98.94 136 GLY B CA 1
ATOM 3280 C C . GLY B 1 136 ? 2.975 -14.266 -0.839 1 98.94 136 GLY B C 1
ATOM 3281 O O . GLY B 1 136 ? 2.1 -14.68 -0.077 1 98.94 136 GLY B O 1
ATOM 3282 N N . LEU B 1 137 ? 2.914 -13.07 -1.438 1 98.94 137 LEU B N 1
ATOM 3283 C CA . LEU B 1 137 ? 1.751 -12.203 -1.255 1 98.94 137 LEU B CA 1
ATOM 3284 C C . LEU B 1 137 ? 0.5 -12.852 -1.846 1 98.94 137 LEU B C 1
ATOM 3286 O O . LEU B 1 137 ? -0.6 -12.672 -1.317 1 98.94 137 LEU B O 1
ATOM 3290 N N . THR B 1 138 ? 0.648 -13.531 -2.98 1 98.88 138 THR B N 1
ATOM 3291 C CA . THR B 1 138 ? -0.486 -14.25 -3.543 1 98.88 138 THR B CA 1
ATOM 3292 C C . THR B 1 138 ? -1.056 -15.242 -2.529 1 98.88 138 THR B C 1
ATOM 3294 O O . THR B 1 138 ? -2.264 -15.258 -2.283 1 98.88 138 THR B O 1
ATOM 3297 N N . ALA B 1 139 ? -0.206 -16.047 -1.928 1 98.94 139 ALA B N 1
ATOM 3298 C CA . ALA B 1 139 ? -0.649 -17.031 -0.938 1 98.94 139 ALA B CA 1
ATOM 3299 C C . ALA B 1 139 ? -1.252 -16.344 0.283 1 98.94 139 ALA B C 1
ATOM 3301 O O . ALA B 1 139 ? -2.352 -16.688 0.721 1 98.94 139 ALA B O 1
ATOM 3302 N N . LEU B 1 140 ? -0.554 -15.367 0.786 1 98.88 140 LEU B N 1
ATOM 3303 C CA . LEU B 1 140 ? -0.976 -14.656 1.992 1 98.88 140 LEU B CA 1
ATOM 3304 C C . LEU B 1 140 ? -2.336 -14 1.789 1 98.88 140 LEU B C 1
ATOM 3306 O O . LEU B 1 140 ? -3.244 -14.18 2.604 1 98.88 140 LEU B O 1
ATOM 3310 N N . GLN B 1 141 ? -2.453 -13.234 0.735 1 98.81 141 GLN B N 1
ATOM 3311 C CA . GLN B 1 141 ? -3.688 -12.5 0.48 1 98.81 141 GLN B CA 1
ATOM 3312 C C . GLN B 1 141 ? -4.836 -13.445 0.156 1 98.81 141 GLN B C 1
ATOM 3314 O O . GLN B 1 141 ? -5.988 -13.18 0.5 1 98.81 141 GLN B O 1
ATOM 3319 N N . SER B 1 142 ? -4.562 -14.562 -0.5 1 98.81 142 SER B N 1
ATOM 3320 C CA . SER B 1 142 ? -5.578 -15.578 -0.763 1 98.81 142 SER B CA 1
ATOM 3321 C C . SER B 1 142 ? -6.125 -16.156 0.536 1 98.81 142 SER B C 1
ATOM 3323 O O . SER B 1 142 ? -7.34 -16.281 0.701 1 98.81 142 SER B O 1
ATOM 3325 N N . PHE B 1 143 ? -5.246 -16.516 1.438 1 98.81 143 PHE B N 1
ATOM 3326 C CA . PHE B 1 143 ? -5.672 -17.109 2.703 1 98.81 143 PHE B CA 1
ATOM 3327 C C . PHE B 1 143 ? -6.418 -16.094 3.553 1 98.81 143 PHE B C 1
ATOM 3329 O O . PHE B 1 143 ? -7.367 -16.438 4.258 1 98.81 143 PHE B O 1
ATOM 3336 N N . ARG B 1 144 ? -5.969 -14.82 3.51 1 98.31 144 ARG B N 1
ATOM 3337 C CA . ARG B 1 144 ? -6.715 -13.773 4.199 1 98.31 144 ARG B CA 1
ATOM 3338 C C . ARG B 1 144 ? -8.125 -13.648 3.637 1 98.31 144 ARG B C 1
ATOM 3340 O O . ARG B 1 144 ? -9.102 -13.594 4.391 1 98.31 144 ARG B O 1
ATOM 3347 N N . ALA B 1 145 ? -8.242 -13.633 2.342 1 98.19 145 ALA B N 1
ATOM 3348 C CA . ALA B 1 145 ? -9.539 -13.508 1.679 1 98.19 145 ALA B CA 1
ATOM 3349 C C . ALA B 1 145 ? -10.43 -14.703 1.991 1 98.19 145 ALA B C 1
ATOM 3351 O O . ALA B 1 145 ? -11.648 -14.555 2.131 1 98.19 145 ALA B O 1
ATOM 3352 N N . ALA B 1 146 ? -9.789 -15.844 2.088 1 98.38 146 ALA B N 1
ATOM 3353 C CA . ALA B 1 146 ? -10.539 -17.078 2.328 1 98.38 146 ALA B CA 1
ATOM 3354 C C . ALA B 1 146 ? -10.914 -17.219 3.799 1 98.38 146 ALA B C 1
ATOM 3356 O O . ALA B 1 146 ? -11.758 -18.047 4.156 1 98.38 146 ALA B O 1
ATOM 3357 N N . GLY B 1 147 ? -10.297 -16.438 4.68 1 98.12 147 GLY B N 1
ATOM 3358 C CA . GLY B 1 147 ? -10.57 -16.516 6.105 1 98.12 147 GLY B CA 1
ATOM 3359 C C . GLY B 1 147 ? -9.984 -17.75 6.758 1 98.12 147 GLY B C 1
ATOM 3360 O O . GLY B 1 147 ? -10.656 -18.438 7.527 1 98.12 147 GLY B O 1
ATOM 3361 N N . LEU B 1 148 ? -8.734 -18.031 6.395 1 98.62 148 LEU B N 1
ATOM 3362 C CA . LEU B 1 148 ? -8.062 -19.203 6.938 1 98.62 148 LEU B CA 1
ATOM 3363 C C . LEU B 1 148 ? -7.949 -19.109 8.461 1 98.62 148 LEU B C 1
ATOM 3365 O O . LEU B 1 148 ? -7.504 -18.094 8.992 1 98.62 148 LEU B O 1
ATOM 3369 N N . GLU B 1 149 ? -8.305 -20.141 9.148 1 98.25 149 GLU B N 1
ATOM 3370 C CA . GLU B 1 149 ? -8.227 -20.25 10.602 1 98.25 149 GLU B CA 1
ATOM 3371 C C . GLU B 1 149 ? -7.52 -21.547 11.008 1 98.25 149 GLU B C 1
ATOM 3373 O O . GLU B 1 149 ? -7.43 -22.484 10.219 1 98.25 149 GLU B O 1
ATOM 3378 N N . LYS B 1 150 ? -7.059 -21.531 12.219 1 98.38 150 LYS B N 1
ATOM 3379 C CA . LYS B 1 150 ? -6.422 -22.703 12.797 1 98.38 150 LYS B CA 1
ATOM 3380 C C . LYS B 1 150 ? -7.355 -23.922 12.75 1 98.38 150 LYS B C 1
ATOM 3382 O O . LYS B 1 150 ? -8.555 -23.797 13.016 1 98.38 150 LYS B O 1
ATOM 3387 N N . GLY B 1 151 ? -6.801 -25.047 12.375 1 98.44 151 GLY B N 1
ATOM 3388 C CA . GLY B 1 151 ? -7.543 -26.297 12.43 1 98.44 151 GLY B CA 1
ATOM 3389 C C . GLY B 1 151 ? -8.258 -26.625 11.133 1 98.44 151 GLY B C 1
ATOM 3390 O O . GLY B 1 151 ? -8.703 -27.75 10.938 1 98.44 151 GLY B O 1
ATOM 3391 N N . GLN B 1 152 ? -8.406 -25.703 10.219 1 98.75 152 GLN B N 1
ATOM 3392 C CA . GLN B 1 152 ? -9.094 -25.938 8.953 1 98.75 152 GLN B CA 1
ATOM 3393 C C . GLN B 1 152 ? -8.281 -26.844 8.039 1 98.75 152 GLN B C 1
ATOM 3395 O O . GLN B 1 152 ? -7.051 -26.875 8.117 1 98.75 152 GLN B O 1
ATOM 3400 N N . ARG B 1 153 ? -8.953 -27.562 7.223 1 98.75 153 ARG B N 1
ATOM 3401 C CA . ARG B 1 153 ? -8.344 -28.375 6.184 1 98.75 153 ARG B CA 1
ATOM 3402 C C . ARG B 1 153 ? -8.133 -27.578 4.902 1 98.75 153 ARG B C 1
ATOM 3404 O O . ARG B 1 153 ? -9.086 -27.031 4.344 1 98.75 153 ARG B O 1
ATOM 3411 N N . VAL B 1 154 ? -6.926 -27.531 4.488 1 98.94 154 VAL B N 1
ATOM 3412 C CA . VAL B 1 154 ? -6.566 -26.734 3.322 1 98.94 154 VAL B CA 1
ATOM 3413 C C . VAL B 1 154 ? -5.918 -27.625 2.264 1 98.94 154 VAL B C 1
ATOM 3415 O O . VAL B 1 154 ? -4.965 -28.344 2.553 1 98.94 154 VAL B O 1
ATOM 3418 N N . LEU B 1 155 ? -6.469 -27.609 1.072 1 98.88 155 LEU B N 1
ATOM 3419 C CA . LEU B 1 155 ? -5.867 -28.297 -0.073 1 98.88 155 LEU B CA 1
ATOM 3420 C C . LEU B 1 155 ? -5.125 -27.297 -0.961 1 98.88 155 LEU B C 1
ATOM 3422 O O . LEU B 1 155 ? -5.719 -26.344 -1.455 1 98.88 155 LEU B O 1
ATOM 3426 N N . VAL B 1 156 ? -3.85 -27.5 -1.12 1 98.88 156 VAL B N 1
ATOM 3427 C CA . VAL B 1 156 ? -3.01 -26.672 -1.982 1 98.88 156 VAL B CA 1
ATOM 3428 C C . VAL B 1 156 ? -2.627 -27.469 -3.234 1 98.88 156 VAL B C 1
ATOM 3430 O O . VAL B 1 156 ? -1.864 -28.422 -3.16 1 98.88 156 VAL B O 1
ATOM 3433 N N . HIS B 1 157 ? -3.178 -27.047 -4.348 1 98.38 157 HIS B N 1
ATOM 3434 C CA . HIS B 1 157 ? -2.771 -27.672 -5.605 1 98.38 157 HIS B CA 1
ATOM 3435 C C . HIS B 1 157 ? -1.401 -27.172 -6.051 1 98.38 157 HIS B C 1
ATOM 3437 O O . HIS B 1 157 ? -1.031 -26.031 -5.766 1 98.38 157 HIS B O 1
ATOM 3443 N N . ALA B 1 158 ? -0.703 -28.047 -6.906 1 98 158 ALA B N 1
ATOM 3444 C CA . ALA B 1 158 ? 0.654 -27.703 -7.328 1 98 158 ALA B CA 1
ATOM 3445 C C . ALA B 1 158 ? 1.489 -27.219 -6.152 1 98 158 ALA B C 1
ATOM 3447 O O . ALA B 1 158 ? 2.107 -26.156 -6.223 1 98 158 ALA B O 1
ATOM 3448 N N . ALA B 1 159 ? 1.553 -28.078 -5.09 1 98.62 159 ALA B N 1
ATOM 3449 C CA . ALA B 1 159 ? 2.068 -27.688 -3.781 1 98.62 159 ALA B CA 1
ATOM 3450 C C . ALA B 1 159 ? 3.574 -27.438 -3.838 1 98.62 159 ALA B C 1
ATOM 3452 O O . ALA B 1 159 ? 4.137 -26.781 -2.957 1 98.62 159 ALA B O 1
ATOM 3453 N N . ALA B 1 160 ? 4.219 -27.953 -4.836 1 98.56 160 ALA B N 1
ATOM 3454 C CA . ALA B 1 160 ? 5.668 -27.797 -4.949 1 98.56 160 ALA B CA 1
ATOM 3455 C C . ALA B 1 160 ? 6.023 -26.578 -5.805 1 98.56 160 ALA B C 1
ATOM 3457 O O . ALA B 1 160 ? 7.195 -26.219 -5.914 1 98.56 160 ALA B O 1
ATOM 3458 N N . GLY B 1 161 ? 5.035 -25.953 -6.395 1 98.19 161 GLY B N 1
ATOM 3459 C CA . GLY B 1 161 ? 5.281 -24.859 -7.328 1 98.19 161 GLY B CA 1
ATOM 3460 C C . GLY B 1 161 ? 5.598 -23.547 -6.637 1 98.19 161 GLY B C 1
ATOM 3461 O O . GLY B 1 161 ? 5.898 -23.531 -5.445 1 98.19 161 GLY B O 1
ATOM 3462 N N . GLY B 1 162 ? 5.59 -22.469 -7.426 1 98.19 162 GLY B N 1
ATOM 3463 C CA . GLY B 1 162 ? 5.969 -21.156 -6.941 1 98.19 162 GLY B CA 1
ATOM 3464 C C . GLY B 1 162 ? 5.102 -20.656 -5.797 1 98.19 162 GLY B C 1
ATOM 3465 O O . GLY B 1 162 ? 5.598 -20.438 -4.688 1 98.19 162 GLY B O 1
ATOM 3466 N N . VAL B 1 163 ? 3.807 -20.547 -6.043 1 98.75 163 VAL B N 1
ATOM 3467 C CA . VAL B 1 163 ? 2.869 -20.109 -5.008 1 98.75 163 VAL B CA 1
ATOM 3468 C C . VAL B 1 163 ? 2.635 -21.25 -4.02 1 98.75 163 VAL B C 1
ATOM 3470 O O . VAL B 1 163 ? 2.582 -21.031 -2.809 1 98.75 163 VAL B O 1
ATOM 3473 N N . GLY B 1 164 ? 2.588 -22.5 -4.508 1 98.81 164 GLY B N 1
ATOM 3474 C CA . GLY B 1 164 ? 2.234 -23.656 -3.705 1 98.81 164 GLY B CA 1
ATOM 3475 C C . GLY B 1 164 ? 3.189 -23.891 -2.551 1 98.81 164 GLY B C 1
ATOM 3476 O O . GLY B 1 164 ? 2.758 -24.125 -1.422 1 98.81 164 GLY B O 1
ATOM 3477 N N . HIS B 1 165 ? 4.484 -23.844 -2.824 1 98.88 165 HIS B N 1
ATOM 3478 C CA . HIS B 1 165 ? 5.441 -24.188 -1.781 1 98.88 165 HIS B CA 1
ATOM 3479 C C . HIS B 1 165 ? 5.41 -23.172 -0.643 1 98.88 165 HIS B C 1
ATOM 3481 O O . HIS B 1 165 ? 5.715 -23.516 0.504 1 98.88 165 HIS B O 1
ATOM 3487 N N . LEU B 1 166 ? 5.055 -21.969 -0.957 1 98.94 166 LEU B N 1
ATOM 3488 C CA . LEU B 1 166 ? 4.898 -20.953 0.084 1 98.94 166 LEU B CA 1
ATOM 3489 C C . LEU B 1 166 ? 3.555 -21.094 0.79 1 98.94 166 LEU B C 1
ATOM 3491 O O . LEU B 1 166 ? 3.469 -20.938 2.008 1 98.94 166 LEU B O 1
ATOM 3495 N N . ALA B 1 167 ? 2.525 -21.422 0.041 1 98.94 167 ALA B N 1
ATOM 3496 C CA . ALA B 1 167 ? 1.183 -21.578 0.591 1 98.94 167 ALA B CA 1
ATOM 3497 C C . ALA B 1 167 ? 1.145 -22.703 1.618 1 98.94 167 ALA B C 1
ATOM 3499 O O . ALA B 1 167 ? 0.509 -22.578 2.668 1 98.94 167 ALA B O 1
ATOM 3500 N N . VAL B 1 168 ? 1.817 -23.828 1.322 1 98.94 168 VAL B N 1
ATOM 3501 C CA . VAL B 1 168 ? 1.88 -24.953 2.256 1 98.94 168 VAL B CA 1
ATOM 3502 C C . VAL B 1 168 ? 2.457 -24.484 3.588 1 98.94 168 VAL B C 1
ATOM 3504 O O . VAL B 1 168 ? 1.878 -24.734 4.648 1 98.94 168 VAL B O 1
ATOM 3507 N N . GLN B 1 169 ? 3.537 -23.781 3.521 1 98.94 169 GLN B N 1
ATOM 3508 C CA . GLN B 1 169 ? 4.227 -23.328 4.723 1 98.94 169 GLN B CA 1
ATOM 3509 C C . GLN B 1 169 ? 3.373 -22.328 5.5 1 98.94 169 GLN B C 1
ATOM 3511 O O . GLN B 1 169 ? 3.275 -22.406 6.727 1 98.94 169 GLN B O 1
ATOM 3516 N N . LEU B 1 170 ? 2.734 -21.375 4.789 1 98.94 170 LEU B N 1
ATOM 3517 C CA . LEU B 1 170 ? 1.925 -20.344 5.434 1 98.94 170 LEU B CA 1
ATOM 3518 C C . LEU B 1 170 ? 0.696 -20.953 6.098 1 98.94 170 LEU B C 1
ATOM 3520 O O . LEU B 1 170 ? 0.333 -20.578 7.215 1 98.94 170 LEU B O 1
ATOM 3524 N N . ALA B 1 171 ? 0.039 -21.859 5.363 1 98.88 171 ALA B N 1
ATOM 3525 C CA . ALA B 1 171 ? -1.12 -22.531 5.941 1 98.88 171 ALA B CA 1
ATOM 3526 C C . ALA B 1 171 ? -0.731 -23.328 7.188 1 98.88 171 ALA B C 1
ATOM 3528 O O . ALA B 1 171 ? -1.448 -23.297 8.188 1 98.88 171 ALA B O 1
ATOM 3529 N N . LYS B 1 172 ? 0.406 -24.016 7.09 1 98.69 172 LYS B N 1
ATOM 3530 C CA . LYS B 1 172 ? 0.889 -24.797 8.227 1 98.69 172 LYS B CA 1
ATOM 3531 C C . LYS B 1 172 ? 1.199 -23.891 9.414 1 98.69 172 LYS B C 1
ATOM 3533 O O . LYS B 1 172 ? 0.827 -24.188 10.555 1 98.69 172 LYS B O 1
ATOM 3538 N N . ALA B 1 173 ? 1.867 -22.797 9.164 1 98.12 173 ALA B N 1
ATOM 3539 C CA . ALA B 1 173 ? 2.217 -21.828 10.211 1 98.12 173 ALA B CA 1
ATOM 3540 C C . ALA B 1 173 ? 0.967 -21.297 10.906 1 98.12 173 ALA B C 1
ATOM 3542 O O . ALA B 1 173 ? 1.014 -20.938 12.078 1 98.12 173 ALA B O 1
ATOM 3543 N N . ARG B 1 174 ? -0.158 -21.25 10.203 1 97.69 174 ARG B N 1
ATOM 3544 C CA . ARG B 1 174 ? -1.421 -20.766 10.758 1 97.69 174 ARG B CA 1
ATOM 3545 C C . ARG B 1 174 ? -2.135 -21.875 11.523 1 97.69 174 ARG B C 1
ATOM 3547 O O . ARG B 1 174 ? -3.176 -21.641 12.141 1 97.69 174 ARG B O 1
ATOM 3554 N N . GLY B 1 175 ? -1.64 -23.094 11.422 1 98.5 175 GLY B N 1
ATOM 3555 C CA . GLY B 1 175 ? -2.178 -24.188 12.203 1 98.5 175 GLY B CA 1
ATOM 3556 C C . GLY B 1 175 ? -3.18 -25.031 11.43 1 98.5 175 GLY B C 1
ATOM 3557 O O . GLY B 1 175 ? -3.969 -25.766 12.031 1 98.5 175 GLY B O 1
ATOM 3558 N N . ALA B 1 176 ? -3.184 -24.938 10.156 1 98.75 176 ALA B N 1
ATOM 3559 C CA . ALA B 1 176 ? -4.113 -25.703 9.328 1 98.75 176 ALA B CA 1
ATOM 3560 C C . ALA B 1 176 ? -3.629 -27.141 9.133 1 98.75 176 ALA B C 1
ATOM 3562 O O . ALA B 1 176 ? -2.459 -27.438 9.383 1 98.75 176 ALA B O 1
ATOM 3563 N N . TYR B 1 177 ? -4.578 -28.078 8.875 1 98.81 177 TYR B N 1
ATOM 3564 C CA . TYR B 1 177 ? -4.25 -29.359 8.281 1 98.81 177 TYR B CA 1
ATOM 3565 C C . TYR B 1 177 ? -4.062 -29.234 6.777 1 98.81 177 TYR B C 1
ATOM 3567 O O . TYR B 1 177 ? -5.023 -29.016 6.039 1 98.81 177 TYR B O 1
ATOM 3575 N N . VAL B 1 178 ? -2.838 -29.422 6.293 1 98.94 178 VAL B N 1
ATOM 3576 C CA . VAL B 1 178 ? -2.502 -29.047 4.926 1 98.94 178 VAL B CA 1
ATOM 3577 C C . VAL B 1 178 ? -2.359 -30.297 4.066 1 98.94 178 VAL B C 1
ATOM 3579 O O . VAL B 1 178 ? -1.589 -31.203 4.402 1 98.94 178 VAL B O 1
ATOM 3582 N N . ILE B 1 179 ? -3.107 -30.359 3.008 1 98.88 179 ILE B N 1
ATOM 3583 C CA . ILE B 1 179 ? -3.018 -31.375 1.971 1 98.88 179 ILE B CA 1
ATOM 3584 C C . ILE B 1 179 ? -2.416 -30.766 0.704 1 98.88 179 ILE B C 1
ATOM 3586 O O . ILE B 1 179 ? -2.916 -29.766 0.188 1 98.88 179 ILE B O 1
ATOM 3590 N N . GLY B 1 180 ? -1.318 -31.312 0.248 1 98.62 180 GLY B N 1
ATOM 3591 C CA . GLY B 1 180 ? -0.703 -30.844 -0.982 1 98.62 180 GLY B CA 1
ATOM 3592 C C . GLY B 1 180 ? -0.769 -31.859 -2.109 1 98.62 180 GLY B C 1
ATOM 3593 O O . GLY B 1 180 ? -0.605 -33.062 -1.882 1 98.62 180 GLY B O 1
ATOM 3594 N N . THR B 1 181 ? -1.124 -31.391 -3.277 1 98.38 181 THR B N 1
ATOM 3595 C CA . THR B 1 181 ? -0.979 -32.281 -4.43 1 98.38 181 THR B CA 1
ATOM 3596 C C . THR B 1 181 ? 0.337 -32 -5.156 1 98.38 181 THR B C 1
ATOM 3598 O O . THR B 1 181 ? 0.751 -30.844 -5.289 1 98.38 181 THR B O 1
ATOM 3601 N N . ALA B 1 182 ? 1.025 -33 -5.555 1 97.5 182 ALA B N 1
ATOM 3602 C CA . ALA B 1 182 ? 2.277 -32.938 -6.305 1 97.5 182 ALA B CA 1
ATOM 3603 C C . ALA 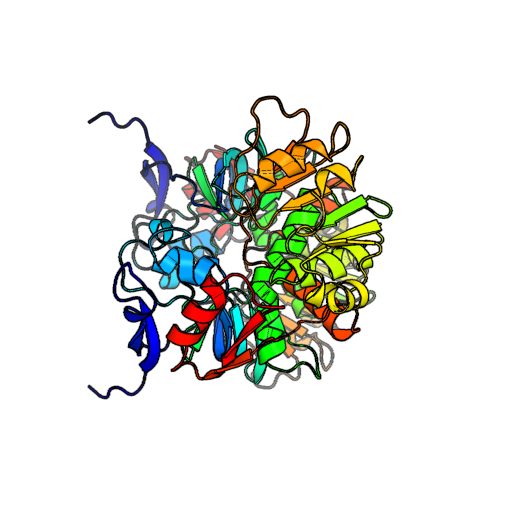B 1 182 ? 2.59 -34.281 -6.945 1 97.5 182 ALA B C 1
ATOM 3605 O O . ALA B 1 182 ? 1.994 -35.312 -6.586 1 97.5 182 ALA B O 1
ATOM 3606 N N . SER B 1 183 ? 3.475 -34.281 -7.945 1 96.38 183 SER B N 1
ATOM 3607 C CA . SER B 1 183 ? 3.969 -35.531 -8.461 1 96.38 183 SER B CA 1
ATOM 3608 C C . SER B 1 183 ? 4.754 -36.312 -7.398 1 96.38 183 SER B C 1
ATOM 3610 O O . SER B 1 183 ? 5.301 -35.688 -6.473 1 96.38 183 SER B O 1
ATOM 3612 N N . ALA B 1 184 ? 4.832 -37.562 -7.59 1 96.12 184 ALA B N 1
ATOM 3613 C CA . ALA B 1 184 ? 5.461 -38.438 -6.59 1 96.12 184 ALA B CA 1
ATOM 3614 C C . ALA B 1 184 ? 6.891 -37.969 -6.305 1 96.12 184 ALA B C 1
ATOM 3616 O O . ALA B 1 184 ? 7.344 -38.031 -5.156 1 96.12 184 ALA B O 1
ATOM 3617 N N . ALA B 1 185 ? 7.605 -37.562 -7.285 1 96.69 185 ALA B N 1
ATOM 3618 C CA . ALA B 1 185 ? 9.008 -37.156 -7.168 1 96.69 185 ALA B CA 1
ATOM 3619 C C . ALA B 1 185 ? 9.164 -35.969 -6.25 1 96.69 185 ALA B C 1
ATOM 3621 O O . ALA B 1 185 ? 10.258 -35.688 -5.738 1 96.69 185 ALA B O 1
ATOM 3622 N N . LYS B 1 186 ? 8.055 -35.219 -5.98 1 97.88 186 LYS B N 1
ATOM 3623 C CA . LYS B 1 186 ? 8.133 -34 -5.207 1 97.88 186 LYS B CA 1
ATOM 3624 C C . LYS B 1 186 ? 7.48 -34.156 -3.838 1 97.88 186 LYS B C 1
ATOM 3626 O O . LYS B 1 186 ? 7.348 -33.188 -3.086 1 97.88 186 LYS B O 1
ATOM 3631 N N . HIS B 1 187 ? 7.047 -35.375 -3.502 1 98.12 187 HIS B N 1
ATOM 3632 C CA . HIS B 1 187 ? 6.312 -35.625 -2.266 1 98.12 187 HIS B CA 1
ATOM 3633 C C . HIS B 1 187 ? 7.164 -35.281 -1.045 1 98.12 187 HIS B C 1
ATOM 3635 O O . HIS B 1 187 ? 6.711 -34.594 -0.129 1 98.12 187 HIS B O 1
ATOM 3641 N N . ALA B 1 188 ? 8.375 -35.75 -1.053 1 98.38 188 ALA B N 1
ATOM 3642 C CA . ALA B 1 188 ? 9.25 -35.5 0.088 1 98.38 188 ALA B CA 1
ATOM 3643 C C . ALA B 1 188 ? 9.453 -34 0.315 1 98.38 188 ALA B C 1
ATOM 3645 O O . ALA B 1 188 ? 9.461 -33.531 1.458 1 98.38 188 ALA B O 1
ATOM 3646 N N . PHE B 1 189 ? 9.625 -33.312 -0.801 1 98.5 189 PHE B N 1
ATOM 3647 C CA . PHE B 1 189 ? 9.797 -31.859 -0.729 1 98.5 189 PHE B CA 1
ATOM 3648 C C . PHE B 1 189 ? 8.578 -31.203 -0.088 1 98.5 189 PHE B C 1
ATOM 3650 O O . PHE B 1 189 ? 8.719 -30.406 0.835 1 98.5 189 PHE B O 1
ATOM 3657 N N . VAL B 1 190 ? 7.387 -31.578 -0.483 1 98.81 190 VAL B N 1
ATOM 3658 C CA . VAL B 1 190 ? 6.145 -30.984 0.004 1 98.81 190 VAL B CA 1
ATOM 3659 C C . VAL B 1 190 ? 5.938 -31.344 1.471 1 98.81 190 VAL B C 1
ATOM 3661 O O . VAL B 1 190 ? 5.469 -30.531 2.264 1 98.81 190 VAL B O 1
ATOM 3664 N N . GLU B 1 191 ? 6.312 -32.594 1.834 1 98.69 191 GLU B N 1
ATOM 3665 C CA . GLU B 1 191 ? 6.246 -33 3.23 1 98.69 191 GLU B CA 1
ATOM 3666 C C . GLU B 1 191 ? 7.188 -32.188 4.102 1 98.69 191 GLU B C 1
ATOM 3668 O O . GLU B 1 191 ? 6.828 -31.781 5.211 1 98.69 191 GLU B O 1
ATOM 3673 N N . GLU B 1 192 ? 8.344 -31.922 3.543 1 98.38 192 GLU B N 1
ATOM 3674 C CA . GLU B 1 192 ? 9.336 -31.125 4.266 1 98.38 192 GLU B CA 1
ATOM 3675 C C . GLU B 1 192 ? 8.836 -29.703 4.496 1 98.38 192 GLU B C 1
ATOM 3677 O O . GLU B 1 192 ? 9.211 -29.062 5.484 1 98.38 192 GLU B O 1
ATOM 3682 N N . LEU B 1 193 ? 8 -29.234 3.623 1 98.69 193 LEU B N 1
ATOM 3683 C CA . LEU B 1 193 ? 7.441 -27.906 3.754 1 98.69 193 LEU B CA 1
ATOM 3684 C C . LEU B 1 193 ? 6.43 -27.844 4.891 1 98.69 193 LEU B C 1
ATOM 3686 O O . LEU B 1 193 ? 6.059 -26.75 5.344 1 98.69 193 LEU B O 1
ATOM 3690 N N . GLY B 1 194 ? 5.863 -28.969 5.297 1 98.56 194 GLY B N 1
ATOM 3691 C CA . GLY B 1 194 ? 4.957 -29.016 6.434 1 98.56 194 GLY B CA 1
ATOM 3692 C C . GLY B 1 194 ? 3.611 -29.625 6.098 1 98.56 194 GLY B C 1
ATOM 3693 O O . GLY B 1 194 ? 2.723 -29.688 6.953 1 98.56 194 GLY B O 1
ATOM 3694 N N . ALA B 1 195 ? 3.424 -30.125 4.895 1 98.81 195 ALA B N 1
ATOM 3695 C CA . ALA B 1 195 ? 2.152 -30.75 4.527 1 98.81 195 ALA B CA 1
ATOM 3696 C C . ALA B 1 195 ? 1.862 -31.969 5.402 1 98.81 195 ALA B C 1
ATOM 3698 O O . ALA B 1 195 ? 2.764 -32.75 5.695 1 98.81 195 ALA B O 1
ATOM 3699 N N . ASP B 1 196 ? 0.638 -32.094 5.82 1 98.56 196 ASP B N 1
ATOM 3700 C CA . ASP B 1 196 ? 0.219 -33.25 6.629 1 98.56 196 ASP B CA 1
ATOM 3701 C C . ASP B 1 196 ? -0.071 -34.469 5.75 1 98.56 196 ASP B C 1
ATOM 3703 O O . ASP B 1 196 ? 0.039 -35.594 6.207 1 98.56 196 ASP B O 1
ATOM 3707 N N . GLU B 1 197 ? -0.522 -34.188 4.613 1 97.94 197 GLU B N 1
ATOM 3708 C CA . GLU B 1 197 ? -0.848 -35.188 3.6 1 97.94 197 GLU B CA 1
ATOM 3709 C C . GLU B 1 197 ? -0.404 -34.75 2.213 1 97.94 197 GLU B C 1
ATOM 3711 O O . GLU B 1 197 ? -0.542 -33.562 1.864 1 97.94 197 GLU B O 1
ATOM 3716 N N . VAL B 1 198 ? 0.185 -35.656 1.441 1 98.31 198 VAL B N 1
ATOM 3717 C CA . VAL B 1 198 ? 0.562 -35.344 0.065 1 98.31 198 VAL B CA 1
ATOM 3718 C C . VAL B 1 198 ? -0.074 -36.344 -0.884 1 98.31 198 VAL B C 1
ATOM 3720 O O . VAL B 1 198 ? 0.017 -37.562 -0.661 1 98.31 198 VAL B O 1
ATOM 3723 N N . ILE B 1 199 ? -0.705 -35.844 -1.859 1 97.56 199 ILE B N 1
ATOM 3724 C CA . ILE B 1 199 ? -1.441 -36.656 -2.809 1 97.56 199 ILE B CA 1
ATOM 3725 C C . ILE B 1 199 ? -0.746 -36.625 -4.168 1 97.56 199 ILE B C 1
ATOM 3727 O O . ILE B 1 199 ? -0.42 -35.562 -4.68 1 97.56 199 ILE B O 1
ATOM 3731 N N . ASP B 1 200 ? -0.503 -37.812 -4.707 1 95.5 200 ASP B N 1
ATOM 3732 C CA . ASP B 1 200 ? -0.042 -37.906 -6.09 1 95.5 200 ASP B CA 1
ATOM 3733 C C . ASP B 1 200 ? -1.215 -37.844 -7.066 1 95.5 200 ASP B C 1
ATOM 3735 O O . ASP B 1 200 ? -1.869 -38.844 -7.324 1 95.5 200 ASP B O 1
ATOM 3739 N N . TYR B 1 201 ? -1.37 -36.688 -7.629 1 88.38 201 TYR B N 1
ATOM 3740 C CA . TYR B 1 201 ? -2.527 -36.438 -8.484 1 88.38 201 TYR B CA 1
ATOM 3741 C C . TYR B 1 201 ? -2.455 -37.281 -9.758 1 88.38 201 TYR B C 1
ATOM 3743 O O . TYR B 1 201 ? -3.451 -37.406 -10.477 1 88.38 201 TYR B O 1
ATOM 3751 N N . ARG B 1 202 ? -1.283 -37.844 -10.086 1 88.75 202 ARG B N 1
ATOM 3752 C CA . ARG B 1 202 ? -1.092 -38.656 -11.297 1 88.75 202 ARG B CA 1
ATOM 3753 C C . ARG B 1 202 ? -1.531 -40.094 -11.078 1 88.75 202 ARG B C 1
ATOM 3755 O O . ARG B 1 202 ? -1.905 -40.781 -12.023 1 88.75 202 ARG B O 1
ATOM 3762 N N . GLU B 1 203 ? -1.387 -40.531 -9.875 1 89.06 203 GLU B N 1
ATOM 3763 C CA . GLU B 1 203 ? -1.724 -41.938 -9.562 1 89.06 203 GLU B CA 1
ATOM 3764 C C . GLU B 1 203 ? -3.232 -42.125 -9.445 1 89.06 203 GLU B C 1
ATOM 3766 O O . GLU B 1 203 ? -3.789 -43.062 -9.977 1 89.06 203 GLU B O 1
ATOM 3771 N N . ARG B 1 204 ? -3.902 -41.281 -8.648 1 91.62 204 ARG B N 1
ATOM 3772 C CA . ARG B 1 204 ? -5.348 -41.281 -8.453 1 91.62 204 ARG B CA 1
ATOM 3773 C C . ARG B 1 204 ? -5.895 -39.844 -8.414 1 91.62 204 ARG B C 1
ATOM 3775 O O . ARG B 1 204 ? -5.25 -38.938 -7.879 1 91.62 204 ARG B O 1
ATOM 3782 N N . PRO B 1 205 ? -7.125 -39.781 -9.023 1 94.56 205 PRO B N 1
ATOM 3783 C CA . PRO B 1 205 ? -7.734 -38.438 -8.93 1 94.56 205 PRO B CA 1
ATOM 3784 C C . PRO B 1 205 ? -7.84 -37.938 -7.488 1 94.56 205 PRO B C 1
ATOM 3786 O O . PRO B 1 205 ? -8.242 -38.688 -6.598 1 94.56 205 PRO B O 1
ATOM 3789 N N . PHE B 1 206 ? -7.422 -36.656 -7.293 1 96.06 206 PHE B N 1
ATOM 3790 C CA . PHE B 1 206 ? -7.359 -36.125 -5.934 1 96.06 206 PHE B CA 1
ATOM 3791 C C . PHE B 1 206 ? -8.75 -36.062 -5.316 1 96.06 206 PHE B C 1
ATOM 3793 O O . PHE B 1 206 ? -8.906 -36.188 -4.098 1 96.06 206 PHE B O 1
ATOM 3800 N N . GLU B 1 207 ? -9.773 -35.812 -6.203 1 94.81 207 GLU B N 1
ATOM 3801 C CA . GLU B 1 207 ? -11.125 -35.656 -5.688 1 94.81 207 GLU B CA 1
ATOM 3802 C C . GLU B 1 207 ? -11.672 -37 -5.152 1 94.81 207 GLU B C 1
ATOM 3804 O O . GLU B 1 207 ? -12.703 -37.031 -4.48 1 94.81 207 GLU B O 1
ATOM 3809 N N . GLU B 1 208 ? -11.047 -38.062 -5.422 1 95.25 208 GLU B N 1
ATOM 3810 C CA . GLU B 1 208 ? -11.391 -39.375 -4.852 1 95.25 208 GLU B CA 1
ATOM 3811 C C . GLU B 1 208 ? -10.656 -39.594 -3.535 1 95.25 208 GLU B C 1
ATOM 3813 O O . GLU B 1 208 ? -10.977 -40.531 -2.797 1 95.25 208 GLU B O 1
ATOM 3818 N N . GLN B 1 209 ? -9.719 -38.812 -3.242 1 94.5 209 GLN B N 1
ATOM 3819 C CA . GLN B 1 209 ? -8.828 -39.062 -2.107 1 94.5 209 GLN B CA 1
ATOM 3820 C C . GLN B 1 209 ? -9.086 -38.031 -0.996 1 94.5 209 GLN B C 1
ATOM 3822 O O . GLN B 1 209 ? -8.734 -38.281 0.162 1 94.5 209 GLN B O 1
ATOM 3827 N N . VAL B 1 210 ? -9.594 -36.906 -1.338 1 95.56 210 VAL B N 1
ATOM 3828 C CA . VAL B 1 210 ? -9.773 -35.844 -0.378 1 95.56 210 VAL B CA 1
ATOM 3829 C C . VAL B 1 210 ? -11.234 -35.375 -0.389 1 95.56 210 VAL B C 1
ATOM 3831 O O . VAL B 1 210 ? -11.867 -35.312 -1.446 1 95.56 210 VAL B O 1
ATOM 3834 N N . ARG B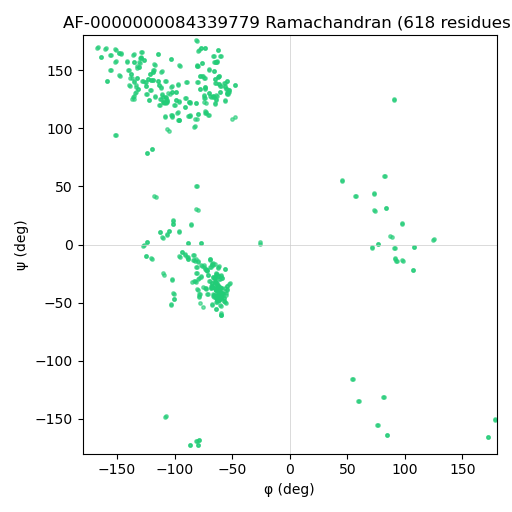 1 211 ? -11.812 -35.094 0.759 1 95.31 211 ARG B N 1
ATOM 3835 C CA . ARG B 1 211 ? -13.164 -34.562 0.911 1 95.31 211 ARG B CA 1
ATOM 3836 C C . ARG B 1 211 ? -13.25 -33.625 2.107 1 95.31 211 ARG B C 1
ATOM 3838 O O . ARG B 1 211 ? -12.32 -33.531 2.91 1 95.31 211 ARG B O 1
ATOM 3845 N N . ASP B 1 212 ? -14.297 -32.875 2.129 1 96.69 212 ASP B N 1
ATOM 3846 C CA . ASP B 1 212 ? -14.664 -32 3.25 1 96.69 212 ASP B CA 1
ATOM 3847 C C . ASP B 1 212 ? -13.555 -31.016 3.562 1 96.69 212 ASP B C 1
ATOM 3849 O O . ASP B 1 212 ? -13.172 -30.844 4.723 1 96.69 212 ASP B O 1
ATOM 3853 N N . VAL B 1 213 ? -12.984 -30.484 2.545 1 98.12 213 VAL B N 1
ATOM 3854 C CA . VAL B 1 213 ? -11.938 -29.469 2.668 1 98.12 213 VAL B CA 1
ATOM 3855 C C . VAL B 1 213 ? -12.57 -28.109 2.941 1 98.12 213 VAL B C 1
ATOM 3857 O O . VAL B 1 213 ? -13.625 -27.781 2.395 1 98.12 213 VAL B O 1
ATOM 3860 N N . ASP B 1 214 ? -11.945 -27.328 3.842 1 98.56 214 ASP B N 1
ATOM 3861 C CA . ASP B 1 214 ? -12.453 -26 4.156 1 98.56 214 ASP B CA 1
ATOM 3862 C C . ASP B 1 214 ? -12.055 -24.984 3.08 1 98.56 214 ASP B C 1
ATOM 3864 O O . ASP B 1 214 ? -12.859 -24.141 2.691 1 98.56 214 ASP B O 1
ATOM 3868 N N . ILE B 1 215 ? -10.82 -25 2.619 1 98.81 215 ILE B N 1
ATOM 3869 C CA . ILE B 1 215 ? -10.273 -24.062 1.641 1 98.81 215 ILE B CA 1
ATOM 3870 C C . ILE B 1 215 ? -9.445 -24.828 0.606 1 98.81 215 ILE B C 1
ATOM 3872 O O . ILE B 1 215 ? -8.594 -25.641 0.962 1 98.81 215 ILE B O 1
ATOM 3876 N N . VAL B 1 216 ? -9.719 -24.641 -0.648 1 98.5 216 VAL B N 1
ATOM 3877 C CA . VAL B 1 216 ? -8.859 -25.094 -1.734 1 98.5 216 VAL B CA 1
ATOM 3878 C C . VAL B 1 216 ? -8.148 -23.906 -2.373 1 98.5 216 VAL B C 1
ATOM 3880 O O . VAL B 1 216 ? -8.781 -22.922 -2.738 1 98.5 216 VAL B O 1
ATOM 3883 N N . LEU B 1 217 ? -6.859 -23.938 -2.4 1 98.75 217 LEU B N 1
ATOM 3884 C CA . LEU B 1 217 ? -6.066 -23.016 -3.211 1 98.75 217 LEU B CA 1
ATOM 3885 C C . LEU B 1 217 ? -5.691 -23.656 -4.547 1 98.75 217 LEU B C 1
ATOM 3887 O O . LEU B 1 217 ? -4.809 -24.516 -4.602 1 98.75 217 LEU B O 1
ATOM 3891 N N . ASP B 1 218 ? -6.316 -23.188 -5.555 1 98.06 218 ASP B N 1
ATOM 3892 C CA . ASP B 1 218 ? -6.117 -23.75 -6.895 1 98.06 218 ASP B CA 1
ATOM 3893 C C . ASP B 1 218 ? -5.211 -22.844 -7.727 1 98.06 218 ASP B C 1
ATOM 3895 O O . ASP B 1 218 ? -5.617 -21.75 -8.148 1 98.06 218 ASP B O 1
ATOM 3899 N N . THR B 1 219 ? -4.016 -23.312 -8.031 1 96.56 219 THR B N 1
ATOM 3900 C CA . THR B 1 219 ? -3.072 -22.578 -8.867 1 96.56 219 THR B CA 1
ATOM 3901 C C . THR B 1 219 ? -2.967 -23.203 -10.25 1 96.56 219 THR B C 1
ATOM 3903 O O . THR B 1 219 ? -2.082 -22.859 -11.031 1 96.56 219 THR B O 1
ATOM 3906 N N . ILE B 1 220 ? -3.816 -24.156 -10.562 1 95.44 220 ILE B N 1
ATOM 3907 C CA . ILE B 1 220 ? -3.75 -24.906 -11.812 1 95.44 220 ILE B CA 1
ATOM 3908 C C . ILE B 1 220 ? -4.812 -24.406 -12.781 1 95.44 220 ILE B C 1
ATOM 3910 O O . ILE B 1 220 ? -4.512 -24.094 -13.938 1 95.44 220 ILE B O 1
ATOM 3914 N N . GLY B 1 221 ? -6.039 -24.312 -12.375 1 94.5 221 GLY B N 1
ATOM 3915 C CA . GLY B 1 221 ? -7.117 -23.812 -13.211 1 94.5 221 GLY B CA 1
ATOM 3916 C C . GLY B 1 221 ? -7.727 -24.891 -14.102 1 94.5 221 GLY B C 1
ATOM 3917 O O . GLY B 1 221 ? -7.598 -26.078 -13.828 1 94.5 221 GLY B O 1
ATOM 3918 N N . GLY B 1 222 ? -8.492 -24.391 -15.125 1 93.12 222 GLY B N 1
ATOM 3919 C CA . GLY B 1 222 ? -9.148 -25.312 -16.047 1 93.12 222 GLY B CA 1
ATOM 3920 C C . GLY B 1 222 ? -10.109 -26.266 -15.367 1 93.12 222 GLY B C 1
ATOM 3921 O O . GLY B 1 222 ? -10.898 -25.844 -14.516 1 93.12 222 GLY B O 1
ATOM 3922 N N . THR B 1 223 ? -10.039 -27.516 -15.734 1 92.75 223 THR B N 1
ATOM 3923 C CA . THR B 1 223 ? -10.945 -28.531 -15.203 1 92.75 223 THR B CA 1
ATOM 3924 C C . THR B 1 223 ? -10.602 -28.844 -13.75 1 92.75 223 THR B C 1
ATOM 3926 O O . THR B 1 223 ? -11.445 -29.344 -13 1 92.75 223 THR B O 1
ATOM 3929 N N . ASN B 1 224 ? -9.375 -28.562 -13.422 1 94.44 224 ASN B N 1
ATOM 3930 C CA . ASN B 1 224 ? -8.969 -28.766 -12.039 1 94.44 224 ASN B CA 1
ATOM 3931 C C . ASN B 1 224 ? -9.82 -27.953 -11.07 1 94.44 224 ASN B C 1
ATOM 3933 O O . ASN B 1 224 ? -10.156 -28.422 -9.977 1 94.44 224 ASN B O 1
ATOM 3937 N N . THR B 1 225 ? -10.148 -26.781 -11.492 1 94.38 225 THR B N 1
ATOM 3938 C CA . THR B 1 225 ? -10.969 -25.891 -10.68 1 94.38 225 THR B CA 1
ATOM 3939 C C . THR B 1 225 ? -12.336 -26.516 -10.406 1 94.38 225 THR B C 1
ATOM 3941 O O . THR B 1 225 ? -12.805 -26.531 -9.266 1 94.38 225 THR B O 1
ATOM 3944 N N . ARG B 1 226 ? -12.914 -27.062 -11.414 1 92.75 226 ARG B N 1
ATOM 3945 C CA . ARG B 1 226 ? -14.211 -27.703 -11.281 1 92.75 226 ARG B CA 1
ATOM 3946 C C . ARG B 1 226 ? -14.133 -28.891 -10.328 1 92.75 226 ARG B C 1
ATOM 3948 O O . ARG B 1 226 ? -15 -29.062 -9.469 1 92.75 226 ARG B O 1
ATOM 3955 N N . ARG B 1 227 ? -13.18 -29.688 -10.516 1 93.81 227 ARG B N 1
ATOM 3956 C CA . ARG B 1 227 ? -12.984 -30.859 -9.664 1 93.81 227 ARG B CA 1
ATOM 3957 C C . ARG B 1 227 ? -12.727 -30.453 -8.219 1 93.81 227 ARG B C 1
ATOM 3959 O O . ARG B 1 227 ? -13.156 -31.141 -7.289 1 93.81 227 ARG B O 1
ATOM 3966 N N . SER B 1 228 ? -12.047 -29.359 -8.031 1 95.31 228 SER B N 1
ATOM 3967 C CA . SER B 1 228 ? -11.727 -28.859 -6.703 1 95.31 228 SER B CA 1
ATOM 3968 C C . SER B 1 228 ? -12.984 -28.453 -5.941 1 95.31 228 SER B C 1
ATOM 3970 O O . SER B 1 228 ? -13.047 -28.594 -4.719 1 95.31 228 SER B O 1
ATOM 3972 N N . ALA B 1 229 ? -13.984 -27.984 -6.656 1 93.88 229 ALA B N 1
ATOM 3973 C CA . ALA B 1 229 ? -15.25 -27.594 -6.031 1 93.88 229 ALA B CA 1
ATOM 3974 C C . ALA B 1 229 ? -15.93 -28.797 -5.383 1 93.88 229 ALA B C 1
ATOM 3976 O O . ALA B 1 229 ? -16.656 -28.641 -4.395 1 93.88 229 ALA B O 1
ATOM 3977 N N . ARG B 1 230 ? -15.656 -29.969 -5.844 1 92.38 230 ARG B N 1
ATOM 3978 C CA . ARG B 1 230 ? -16.344 -31.188 -5.41 1 92.38 230 ARG B CA 1
ATOM 3979 C C . ARG B 1 230 ? -15.781 -31.688 -4.082 1 92.38 230 ARG B C 1
ATOM 3981 O O . ARG B 1 230 ? -16.422 -32.469 -3.389 1 92.38 230 ARG B O 1
ATOM 3988 N N . VAL B 1 231 ? -14.641 -31.266 -3.77 1 95.5 231 VAL B N 1
ATOM 3989 C CA . VAL B 1 231 ? -14.016 -31.812 -2.574 1 95.5 231 VAL B CA 1
ATOM 3990 C C . VAL B 1 231 ? -14.273 -30.906 -1.382 1 95.5 231 VAL B C 1
ATOM 3992 O O . VAL B 1 231 ? -13.977 -31.25 -0.24 1 95.5 231 VAL B O 1
ATOM 3995 N N . LEU B 1 232 ? -14.797 -29.734 -1.646 1 96.5 232 LEU B N 1
ATOM 3996 C CA . LEU B 1 232 ? -15.07 -28.766 -0.595 1 96.5 232 LEU B CA 1
ATOM 3997 C C . LEU B 1 232 ? -16.281 -29.172 0.223 1 96.5 232 LEU B C 1
ATOM 3999 O O . LEU B 1 232 ? -17.266 -29.703 -0.325 1 96.5 232 LEU B O 1
ATOM 4003 N N . ARG B 1 233 ? -16.281 -28.938 1.523 1 95.62 233 ARG B N 1
ATOM 4004 C CA . ARG B 1 233 ? -17.484 -29.031 2.33 1 95.62 233 ARG B CA 1
ATOM 4005 C C . ARG B 1 233 ? -18.484 -27.953 1.939 1 95.62 233 ARG B C 1
ATOM 4007 O O . ARG B 1 233 ? -18.109 -26.953 1.313 1 95.62 233 ARG B O 1
ATOM 4014 N N . PRO B 1 234 ? -19.766 -28.234 2.375 1 93.31 234 PRO B N 1
ATOM 4015 C CA . PRO B 1 234 ? -20.703 -27.125 2.178 1 93.31 234 PRO B CA 1
ATOM 4016 C C . PRO B 1 234 ? -20.234 -25.828 2.836 1 93.31 234 PRO B C 1
AT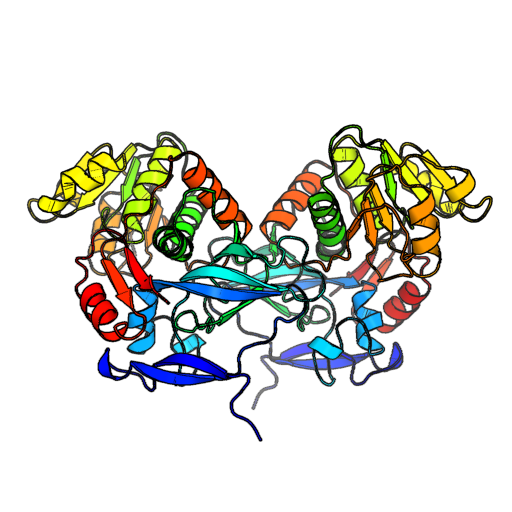OM 4018 O O . PRO B 1 234 ? -19.875 -25.828 4.016 1 93.31 234 PRO B O 1
ATOM 4021 N N . GLY B 1 235 ? -20.156 -24.812 2.033 1 93.12 235 GLY B N 1
ATOM 4022 C CA . GLY B 1 235 ? -19.734 -23.516 2.545 1 93.12 235 GLY B CA 1
ATOM 4023 C C . GLY B 1 235 ? -18.234 -23.297 2.459 1 93.12 235 GLY B C 1
ATOM 4024 O O . GLY B 1 235 ? -17.734 -22.234 2.834 1 93.12 235 GLY B O 1
ATOM 4025 N N . GLY B 1 236 ? -17.516 -24.328 1.993 1 96.69 236 GLY B N 1
ATOM 4026 C CA . GLY B 1 236 ? -16.078 -24.188 1.797 1 96.69 236 GLY B CA 1
ATOM 4027 C C . GLY B 1 236 ? -15.719 -23.125 0.771 1 96.69 236 GLY B C 1
ATOM 4028 O O . GLY B 1 236 ? -16.594 -22.578 0.104 1 96.69 236 GLY B O 1
ATOM 4029 N N . VAL B 1 237 ? -14.453 -22.766 0.726 1 97.69 237 VAL B N 1
ATOM 4030 C CA . VAL B 1 237 ? -14 -21.672 -0.136 1 97.69 237 VAL B CA 1
ATOM 4031 C C . VAL B 1 237 ? -13.031 -22.219 -1.188 1 97.69 237 VAL B C 1
ATOM 4033 O O . VAL B 1 237 ? -12.094 -22.953 -0.861 1 97.69 237 VAL B O 1
ATOM 4036 N N . LEU B 1 238 ? -13.297 -21.938 -2.441 1 97.44 238 LEU B N 1
ATOM 4037 C CA . LEU B 1 238 ? -12.398 -22.219 -3.555 1 97.44 238 LEU B CA 1
ATOM 4038 C C . LEU B 1 238 ? -11.672 -20.938 -3.998 1 97.44 238 LEU B C 1
ATOM 4040 O O . LEU B 1 238 ? -12.297 -20.016 -4.527 1 97.44 238 LEU B O 1
ATOM 4044 N N . VAL B 1 239 ? -10.383 -20.891 -3.732 1 98.12 239 VAL B N 1
ATOM 4045 C CA . VAL B 1 239 ? -9.555 -19.812 -4.266 1 98.12 239 VAL B CA 1
ATOM 4046 C C . VAL B 1 239 ? -9.031 -20.203 -5.648 1 98.12 239 VAL B C 1
ATOM 4048 O O . VAL B 1 239 ? -8.164 -21.062 -5.773 1 98.12 239 VAL B O 1
ATOM 4051 N N . ASP B 1 240 ? -9.531 -19.531 -6.637 1 97.12 240 ASP B N 1
ATOM 4052 C CA . ASP B 1 240 ? -9.203 -19.812 -8.031 1 97.12 240 ASP B CA 1
ATOM 4053 C C . ASP B 1 240 ? -8.273 -18.734 -8.602 1 97.12 240 ASP B C 1
ATOM 4055 O O . ASP B 1 240 ? -8.727 -17.688 -9.055 1 97.12 240 ASP B O 1
ATOM 4059 N N . ILE B 1 241 ? -6.949 -19.031 -8.648 1 96.12 241 ILE B N 1
ATOM 4060 C CA . ILE B 1 241 ? -5.934 -18.047 -9.008 1 96.12 241 ILE B CA 1
ATOM 4061 C C . ILE B 1 241 ? -5.906 -17.859 -10.523 1 96.12 241 ILE B C 1
ATOM 4063 O O . ILE B 1 241 ? -5.871 -16.719 -11.016 1 96.12 241 ILE B O 1
ATOM 4067 N N . PRO B 1 242 ? -5.992 -18.906 -11.344 1 92.25 242 PRO B N 1
ATOM 4068 C CA . PRO B 1 242 ? -5.816 -18.734 -12.789 1 92.25 242 PRO B CA 1
ATOM 4069 C C . PRO B 1 242 ? -7.121 -18.406 -13.508 1 92.25 242 PRO B C 1
ATOM 4071 O O . PRO B 1 242 ? -7.102 -18 -14.68 1 92.25 242 PRO B O 1
ATOM 4074 N N . GLY B 1 243 ? -8.273 -18.531 -12.836 1 88.38 243 GLY B N 1
ATOM 4075 C CA . GLY B 1 243 ? -9.547 -18.344 -13.516 1 88.38 243 GLY B CA 1
ATOM 4076 C C . GLY B 1 243 ? -10.016 -19.578 -14.273 1 88.38 243 GLY B C 1
ATOM 4077 O O . GLY B 1 243 ? -10.32 -19.5 -15.469 1 88.38 243 GLY B O 1
ATOM 4078 N N . GLY B 1 244 ? -10.164 -20.594 -13.555 1 88.38 244 GLY B N 1
ATOM 4079 C CA . GLY B 1 244 ? -10.586 -21.844 -14.148 1 88.38 244 GLY B CA 1
ATOM 4080 C C . GLY B 1 244 ? -12.094 -21.984 -14.258 1 88.38 244 GLY B C 1
ATOM 4081 O O . GLY B 1 244 ? -12.82 -20.984 -14.156 1 88.38 244 GLY B O 1
ATOM 4082 N N . ASP B 1 245 ? -12.539 -23.156 -14.641 1 86.06 245 ASP B N 1
ATOM 4083 C CA . ASP B 1 245 ? -13.945 -23.469 -14.859 1 86.06 245 ASP B CA 1
ATOM 4084 C C . ASP B 1 245 ? -14.648 -23.797 -13.547 1 86.06 245 ASP B C 1
ATOM 4086 O O . ASP B 1 245 ? -14.281 -24.75 -12.859 1 86.06 245 ASP B O 1
ATOM 4090 N N . VAL B 1 246 ? -15.516 -22.859 -13.102 1 84.5 246 VAL B N 1
ATOM 4091 C CA . VAL B 1 246 ? -16.297 -23.156 -11.898 1 84.5 246 VAL B CA 1
ATOM 4092 C C . VAL B 1 246 ? -17.734 -23.469 -12.281 1 84.5 246 VAL B C 1
ATOM 4094 O O . VAL B 1 246 ? -18.359 -22.734 -13.047 1 84.5 246 VAL B O 1
ATOM 4097 N N . PRO B 1 247 ? -18.234 -24.609 -11.734 1 78.75 247 PRO B N 1
ATOM 4098 C CA . PRO B 1 247 ? -19.625 -24.922 -12.062 1 78.75 247 PRO B CA 1
ATOM 4099 C C . PRO B 1 247 ? -20.609 -23.906 -11.508 1 78.75 247 PRO B C 1
ATOM 4101 O O . PRO B 1 247 ? -20.406 -23.359 -10.414 1 78.75 247 PRO B O 1
ATOM 4104 N N . ASP B 1 248 ? -21.609 -23.625 -12.258 1 72.56 248 ASP B N 1
ATOM 4105 C CA . ASP B 1 248 ? -22.641 -22.641 -11.906 1 72.56 248 ASP B CA 1
ATOM 4106 C C . ASP B 1 248 ? -23.359 -23.047 -10.617 1 72.56 248 ASP B C 1
ATOM 4108 O O . ASP B 1 248 ? -23.781 -22.188 -9.844 1 72.56 248 ASP B O 1
ATOM 4112 N N . ASP B 1 249 ? -23.438 -24.312 -10.391 1 69.25 249 ASP B N 1
ATOM 4113 C CA . ASP B 1 249 ? -24.266 -24.797 -9.297 1 69.25 249 ASP B CA 1
ATOM 4114 C C . ASP B 1 249 ? -23.422 -25.172 -8.078 1 69.25 249 ASP B C 1
ATOM 4116 O O . ASP B 1 249 ? -23.906 -25.812 -7.152 1 69.25 249 ASP B O 1
ATOM 4120 N N . ALA B 1 250 ? -22.312 -24.719 -8.078 1 71.69 250 ALA B N 1
ATOM 4121 C CA . ALA B 1 250 ? -21.453 -25.078 -6.949 1 71.69 250 ALA B CA 1
ATOM 4122 C C . ALA B 1 250 ? -21.891 -24.344 -5.68 1 71.69 250 ALA B C 1
ATOM 4124 O O . ALA B 1 250 ? -22.109 -23.141 -5.699 1 71.69 250 ALA B O 1
ATOM 4125 N N . ALA B 1 251 ? -22.234 -25.062 -4.59 1 83.19 251 ALA B N 1
ATOM 4126 C CA . ALA B 1 251 ? -22.625 -24.547 -3.287 1 83.19 251 ALA B CA 1
ATOM 4127 C C . ALA B 1 251 ? -21.406 -24.125 -2.471 1 83.19 251 ALA B C 1
ATOM 4129 O O . ALA B 1 251 ? -21.359 -24.344 -1.258 1 83.19 251 ALA B O 1
ATOM 4130 N N . VAL B 1 252 ? -20.391 -23.719 -3.264 1 89.31 252 VAL B N 1
ATOM 4131 C CA . VAL B 1 252 ? -19.172 -23.281 -2.582 1 89.31 252 VAL B CA 1
ATOM 4132 C C . VAL B 1 252 ? -18.906 -21.812 -2.879 1 89.31 252 VAL B C 1
ATOM 4134 O O . VAL B 1 252 ? -19.453 -21.266 -3.842 1 89.31 252 VAL B O 1
ATOM 4137 N N . ARG B 1 253 ? -18.203 -21.141 -2 1 93.31 253 ARG B N 1
ATOM 4138 C CA . ARG B 1 253 ? -17.766 -19.766 -2.219 1 93.31 253 ARG B CA 1
ATOM 4139 C C . ARG B 1 253 ? -16.5 -19.734 -3.08 1 93.31 253 ARG B C 1
ATOM 4141 O O . ARG B 1 253 ? -15.484 -20.312 -2.721 1 93.31 253 ARG B O 1
ATOM 4148 N N . VAL B 1 254 ? -16.562 -19.047 -4.223 1 95.44 254 VAL B N 1
ATOM 4149 C CA . VAL B 1 254 ? -15.414 -18.953 -5.125 1 95.44 254 VAL B CA 1
ATOM 4150 C C . VAL B 1 254 ? -14.828 -17.547 -5.059 1 95.44 254 VAL B C 1
ATOM 4152 O O . VAL B 1 254 ? -15.555 -16.547 -5.18 1 95.44 254 VAL B O 1
ATOM 4155 N N . ILE B 1 255 ? -13.562 -17.469 -4.801 1 95.62 255 ILE B N 1
ATOM 4156 C CA . ILE B 1 255 ? -12.875 -16.188 -4.875 1 95.62 255 ILE B CA 1
ATOM 4157 C C . ILE B 1 255 ? -11.773 -16.25 -5.934 1 95.62 255 ILE B C 1
ATOM 4159 O O . ILE B 1 255 ? -11.117 -17.281 -6.094 1 95.62 255 ILE B O 1
ATOM 4163 N N . ARG B 1 256 ? -11.578 -15.172 -6.691 1 96.81 256 ARG B N 1
ATOM 4164 C CA . ARG B 1 256 ? -10.555 -15.031 -7.723 1 96.81 256 ARG B CA 1
ATOM 4165 C C . ARG B 1 256 ? -9.68 -13.812 -7.465 1 96.81 256 ARG B C 1
ATOM 4167 O O . ARG B 1 256 ? -9.812 -12.789 -8.141 1 96.81 256 ARG B O 1
ATOM 4174 N N . PRO B 1 257 ? -8.758 -13.992 -6.535 1 98.06 257 PRO B N 1
ATOM 4175 C CA . PRO B 1 257 ? -7.949 -12.844 -6.133 1 98.06 257 PRO B CA 1
ATOM 4176 C C . PRO B 1 257 ? -6.844 -12.516 -7.133 1 98.06 257 PRO B C 1
ATOM 4178 O O . PRO B 1 257 ? -6.34 -13.414 -7.816 1 98.06 257 PRO B O 1
ATOM 4181 N N . LEU B 1 258 ? -6.559 -11.266 -7.297 1 98.5 258 LEU B N 1
ATOM 4182 C CA . LEU B 1 258 ? -5.324 -10.781 -7.906 1 98.5 258 LEU B CA 1
ATOM 4183 C C . LEU B 1 258 ? -4.449 -10.078 -6.871 1 98.5 258 LEU B C 1
ATOM 4185 O O . LEU B 1 258 ? -4.914 -9.164 -6.184 1 98.5 258 LEU B O 1
ATOM 4189 N N . VAL B 1 259 ? -3.275 -10.516 -6.777 1 98.62 259 VAL B N 1
ATOM 4190 C CA . VAL B 1 259 ? -2.357 -10.039 -5.75 1 98.62 259 VAL B CA 1
ATOM 4191 C C . VAL B 1 259 ? -2.107 -8.539 -5.93 1 98.62 259 VAL B C 1
ATOM 4193 O O . VAL B 1 259 ? -2.088 -8.039 -7.055 1 98.62 259 VAL B O 1
ATOM 4196 N N . GLU B 1 260 ? -1.94 -7.828 -4.805 1 98.62 260 GLU B N 1
ATOM 4197 C CA . GLU B 1 260 ? -1.607 -6.406 -4.758 1 98.62 260 GLU B CA 1
ATOM 4198 C C . GLU B 1 260 ? -0.295 -6.172 -4.016 1 98.62 260 GLU B C 1
ATOM 4200 O O . GLU B 1 260 ? -0.015 -6.836 -3.014 1 98.62 260 GLU B O 1
ATOM 4205 N N . PRO B 1 261 ? 0.529 -5.152 -4.586 1 98.69 261 PRO B N 1
ATOM 4206 C CA . PRO B 1 261 ? 1.681 -4.758 -3.771 1 98.69 261 PRO B CA 1
ATOM 4207 C C . PRO B 1 261 ? 1.292 -4.375 -2.346 1 98.69 261 PRO B C 1
ATOM 4209 O O . PRO B 1 261 ? 0.313 -3.652 -2.143 1 98.69 261 PRO B O 1
ATOM 4212 N N . ASP B 1 262 ? 2.002 -4.926 -1.402 1 98.62 262 ASP B N 1
ATOM 4213 C CA . ASP B 1 262 ? 1.587 -4.844 -0.005 1 98.62 262 ASP B CA 1
ATOM 4214 C C . ASP B 1 262 ? 2.793 -4.895 0.93 1 98.62 262 ASP B C 1
ATOM 4216 O O . ASP B 1 262 ? 3.229 -5.977 1.333 1 98.62 262 ASP B O 1
ATOM 4220 N N . GLY B 1 263 ? 3.275 -3.682 1.312 1 98.62 263 GLY B N 1
ATOM 4221 C CA . GLY B 1 263 ? 4.441 -3.611 2.176 1 98.62 263 GLY B CA 1
ATOM 4222 C C . GLY B 1 263 ? 4.23 -4.285 3.52 1 98.62 263 GLY B C 1
ATOM 4223 O O . GLY B 1 263 ? 5.121 -4.977 4.02 1 98.62 263 GLY B O 1
ATOM 4224 N N . ALA B 1 264 ? 3.092 -4.09 4.148 1 98.5 264 ALA B N 1
ATOM 4225 C CA . ALA B 1 264 ? 2.793 -4.711 5.434 1 98.5 264 ALA B CA 1
ATOM 4226 C C . ALA B 1 264 ? 2.754 -6.234 5.312 1 98.5 264 ALA B C 1
ATOM 4228 O O . ALA B 1 264 ? 3.244 -6.945 6.191 1 98.5 264 ALA B O 1
ATOM 4229 N N . GLY B 1 265 ? 2.104 -6.723 4.242 1 98.81 265 GLY B N 1
ATOM 4230 C CA . GLY B 1 265 ? 2.133 -8.156 3.979 1 98.81 265 GLY B CA 1
ATOM 4231 C C . GLY B 1 265 ? 3.537 -8.703 3.809 1 98.81 265 GLY B C 1
ATOM 4232 O O . GLY B 1 265 ? 3.854 -9.781 4.312 1 98.81 265 GLY B O 1
ATOM 4233 N N . LEU B 1 266 ? 4.375 -7.957 3.082 1 98.94 266 LEU B N 1
ATOM 4234 C CA . LEU B 1 266 ? 5.762 -8.375 2.904 1 98.94 266 LEU B CA 1
ATOM 4235 C C . LEU B 1 266 ? 6.5 -8.391 4.238 1 98.94 266 LEU B C 1
ATOM 4237 O O . LEU B 1 266 ? 7.332 -9.266 4.48 1 98.94 266 LEU B O 1
ATOM 4241 N N . ASP B 1 267 ? 6.23 -7.41 5.09 1 98.81 267 ASP B N 1
ATOM 4242 C CA . ASP B 1 267 ? 6.844 -7.395 6.414 1 98.81 267 ASP B CA 1
ATOM 4243 C C . ASP B 1 267 ? 6.492 -8.656 7.195 1 98.81 267 ASP B C 1
ATOM 4245 O O . ASP B 1 267 ? 7.344 -9.227 7.883 1 98.81 267 ASP B O 1
ATOM 4249 N N . GLU B 1 268 ? 5.234 -9.055 7.09 1 98.75 268 GLU B N 1
ATOM 4250 C CA . GLU B 1 268 ? 4.805 -10.289 7.742 1 98.75 268 GLU B CA 1
ATOM 4251 C C . GLU B 1 268 ? 5.559 -11.492 7.191 1 98.75 268 GLU B C 1
ATOM 4253 O O . GLU B 1 268 ? 6.035 -12.336 7.953 1 98.75 268 GLU B O 1
ATOM 4258 N N . LEU B 1 269 ? 5.695 -11.562 5.922 1 98.94 269 LEU B N 1
ATOM 4259 C CA . LEU B 1 269 ? 6.355 -12.688 5.27 1 98.94 269 LEU B CA 1
ATOM 4260 C C . LEU B 1 269 ? 7.84 -12.727 5.621 1 98.94 269 LEU B C 1
ATOM 4262 O O . LEU B 1 269 ? 8.391 -13.789 5.898 1 98.94 269 LEU B O 1
ATOM 4266 N N . VAL B 1 270 ? 8.508 -11.57 5.617 1 98.69 270 VAL B N 1
ATOM 4267 C CA . VAL B 1 270 ? 9.945 -11.531 5.883 1 98.69 270 VAL B CA 1
ATOM 4268 C C . VAL B 1 270 ? 10.203 -11.852 7.352 1 98.69 270 VAL B C 1
ATOM 4270 O O . VAL B 1 270 ? 11.25 -12.422 7.695 1 98.69 270 VAL B O 1
ATOM 4273 N N . ALA B 1 271 ? 9.305 -11.508 8.219 1 98.5 271 ALA B N 1
ATOM 4274 C CA . ALA B 1 271 ? 9.438 -11.906 9.617 1 98.5 271 ALA B CA 1
ATOM 4275 C C . ALA B 1 271 ? 9.469 -13.422 9.766 1 98.5 271 ALA B C 1
ATOM 4277 O O . ALA B 1 271 ? 10.258 -13.961 10.539 1 98.5 271 ALA B O 1
ATOM 4278 N N . LEU B 1 272 ? 8.594 -14.094 9.047 1 98.44 272 LEU B N 1
ATOM 4279 C CA . LEU B 1 272 ? 8.586 -15.555 9.047 1 98.44 272 LEU B CA 1
ATOM 4280 C C . LEU B 1 272 ? 9.875 -16.109 8.445 1 98.44 272 LEU B C 1
ATOM 4282 O O . LEU B 1 272 ? 10.398 -17.125 8.914 1 98.44 272 LEU B O 1
ATOM 4286 N N . MET B 1 273 ? 10.352 -15.43 7.395 1 98.06 273 MET B N 1
ATOM 4287 C CA . MET B 1 273 ? 11.625 -15.836 6.797 1 98.06 273 MET B CA 1
ATOM 4288 C C . MET B 1 273 ? 12.758 -15.719 7.809 1 98.06 273 MET B C 1
ATOM 4290 O O . MET B 1 273 ? 13.617 -16.594 7.887 1 98.06 273 MET B O 1
ATOM 4294 N N . ALA B 1 274 ? 12.75 -14.688 8.578 1 97.75 274 ALA B N 1
ATOM 4295 C CA . ALA B 1 274 ? 13.805 -14.398 9.547 1 97.75 274 ALA B CA 1
ATOM 4296 C C . ALA B 1 274 ? 13.875 -15.484 10.617 1 97.75 274 ALA B C 1
ATOM 4298 O O . ALA B 1 274 ? 14.961 -15.82 11.102 1 97.75 274 ALA B O 1
ATOM 4299 N N . THR B 1 275 ? 12.766 -16.062 10.969 1 96.44 275 THR B N 1
ATOM 4300 C CA . THR B 1 275 ? 12.703 -17.078 12.016 1 96.44 275 THR B CA 1
ATOM 4301 C C . THR B 1 275 ? 12.867 -18.469 11.422 1 96.44 275 THR B C 1
ATOM 4303 O O . THR B 1 275 ? 12.938 -19.453 12.148 1 96.44 275 THR B O 1
ATOM 4306 N N . GLY B 1 276 ? 12.844 -18.578 10.109 1 95.31 276 GLY B N 1
ATOM 4307 C CA . GLY B 1 276 ? 12.992 -19.859 9.445 1 95.31 276 GLY B CA 1
ATOM 4308 C C . GLY B 1 276 ? 11.672 -20.578 9.242 1 95.31 276 GLY B C 1
ATOM 4309 O O . GLY B 1 276 ? 11.641 -21.688 8.703 1 95.31 276 GLY B O 1
ATOM 4310 N N . GLU B 1 277 ? 10.578 -19.953 9.547 1 97.06 277 GLU B N 1
ATOM 4311 C CA . GLU B 1 277 ? 9.258 -20.562 9.414 1 97.06 277 GLU B CA 1
ATOM 4312 C C . GLU B 1 277 ? 8.758 -20.484 7.977 1 97.06 277 GLU B C 1
ATOM 4314 O O . GLU B 1 277 ? 7.781 -21.156 7.621 1 97.06 277 GLU B O 1
ATOM 4319 N N . LEU B 1 278 ? 9.414 -19.719 7.215 1 98.69 278 LEU B N 1
ATOM 4320 C CA . LEU B 1 278 ? 9.125 -19.609 5.789 1 98.69 278 LEU B CA 1
ATOM 4321 C C . LEU B 1 278 ? 10.406 -19.594 4.969 1 98.69 278 LEU B C 1
ATOM 4323 O O . LEU B 1 278 ? 11.312 -18.797 5.227 1 98.69 278 LEU B O 1
ATOM 4327 N N . ARG B 1 279 ? 10.453 -20.484 4.066 1 98.31 279 ARG B N 1
ATOM 4328 C CA . ARG B 1 279 ? 11.625 -20.609 3.213 1 98.31 279 ARG B CA 1
ATOM 4329 C C . ARG B 1 279 ? 11.242 -20.594 1.739 1 98.31 279 ARG B C 1
ATOM 4331 O O . ARG B 1 279 ? 10.234 -21.203 1.352 1 98.31 279 ARG B O 1
ATOM 4338 N N . VAL B 1 280 ? 12.07 -19.922 0.965 1 98.88 280 VAL B N 1
ATOM 4339 C CA . VAL B 1 280 ? 11.914 -19.922 -0.485 1 98.88 280 VAL B CA 1
ATOM 4340 C C . VAL B 1 280 ? 12.867 -20.938 -1.108 1 98.88 280 VAL B C 1
ATOM 4342 O O . VAL B 1 280 ? 14.07 -20.906 -0.845 1 98.88 280 VAL B O 1
ATOM 4345 N N . HIS B 1 281 ? 12.328 -21.812 -1.836 1 98.88 281 HIS B N 1
ATOM 4346 C CA . HIS B 1 281 ? 13.164 -22.734 -2.604 1 98.88 281 HIS B CA 1
ATOM 4347 C C . HIS B 1 281 ? 13.453 -22.172 -3.994 1 98.88 281 HIS B C 1
ATOM 4349 O O . HIS B 1 281 ? 12.531 -21.953 -4.781 1 98.88 281 HIS B O 1
ATOM 4355 N N . VAL B 1 282 ? 14.688 -21.953 -4.27 1 98.88 282 VAL B N 1
ATOM 4356 C CA . VAL B 1 282 ? 15.117 -21.484 -5.582 1 98.88 282 VAL B CA 1
ATOM 4357 C C . VAL B 1 282 ? 15.578 -22.672 -6.43 1 98.88 282 VAL B C 1
ATOM 4359 O O . VAL B 1 282 ? 16.594 -23.297 -6.129 1 98.88 282 VAL B O 1
ATOM 4362 N N . ALA B 1 283 ? 14.828 -22.922 -7.465 1 98.69 283 ALA B N 1
ATOM 4363 C CA . ALA B 1 283 ? 15.125 -24.062 -8.336 1 98.69 283 ALA B CA 1
ATOM 4364 C C . ALA B 1 283 ? 16.375 -23.812 -9.164 1 98.69 283 ALA B C 1
ATOM 4366 O O . ALA B 1 283 ? 17.203 -24.719 -9.344 1 98.69 283 ALA B O 1
ATOM 4367 N N . GLU B 1 284 ? 16.484 -22.625 -9.672 1 98.44 284 GLU B N 1
ATOM 4368 C CA . GLU B 1 284 ? 17.594 -22.266 -10.547 1 98.44 284 GLU B CA 1
ATOM 4369 C C . GLU B 1 284 ? 17.797 -20.766 -10.594 1 98.44 284 GLU B C 1
ATOM 4371 O O . GLU B 1 284 ? 16.828 -20 -10.547 1 98.44 284 GLU B O 1
ATOM 4376 N N . THR B 1 285 ? 19.031 -20.375 -10.602 1 98.81 285 THR B N 1
ATOM 4377 C CA . THR B 1 285 ? 19.391 -18.984 -10.906 1 98.81 285 THR B CA 1
ATOM 4378 C C . THR B 1 285 ? 20.109 -18.906 -12.25 1 98.81 285 THR B C 1
ATOM 4380 O O . THR B 1 285 ? 20.719 -19.875 -12.695 1 98.81 285 THR B O 1
ATOM 4383 N N . ALA B 1 286 ? 19.969 -17.875 -12.914 1 98.81 286 ALA B N 1
ATOM 4384 C CA . ALA B 1 286 ? 20.672 -17.578 -14.156 1 98.81 286 ALA B CA 1
ATOM 4385 C C . ALA B 1 286 ? 20.828 -16.062 -14.336 1 98.81 286 ALA B C 1
ATOM 4387 O O . ALA B 1 286 ? 20.078 -15.281 -13.766 1 98.81 286 ALA B O 1
ATOM 4388 N N . PRO B 1 287 ? 21.812 -15.625 -15.125 1 98.62 287 PRO B N 1
ATOM 4389 C CA . PRO B 1 287 ? 21.938 -14.188 -15.391 1 98.62 287 PRO B CA 1
ATOM 4390 C C . PRO B 1 287 ? 20.75 -13.625 -16.172 1 98.62 287 PRO B C 1
ATOM 4392 O O . PRO B 1 287 ? 20.062 -14.367 -16.875 1 98.62 287 PRO B O 1
ATOM 4395 N N . LEU B 1 288 ? 20.547 -12.367 -16.062 1 98.31 288 LEU B N 1
ATOM 4396 C CA . LEU B 1 288 ? 19.453 -11.664 -16.719 1 98.31 288 LEU B CA 1
ATOM 4397 C C . LEU B 1 288 ? 19.438 -11.969 -18.219 1 98.31 288 LEU B C 1
ATOM 4399 O O . LEU B 1 288 ? 18.375 -12.062 -18.828 1 98.31 288 LEU B O 1
ATOM 4403 N N . ALA B 1 289 ? 20.578 -12.156 -18.797 1 97.56 289 ALA B N 1
ATOM 4404 C CA . ALA B 1 289 ? 20.703 -12.422 -20.219 1 97.56 289 ALA B CA 1
ATOM 4405 C C . ALA B 1 289 ? 20 -13.719 -20.609 1 97.56 289 ALA B C 1
ATOM 4407 O O . ALA B 1 289 ? 19.688 -13.93 -21.781 1 97.56 289 ALA B O 1
ATOM 4408 N N . GLU B 1 290 ? 19.766 -14.57 -19.625 1 98.44 290 GLU B N 1
ATOM 4409 C CA . GLU B 1 290 ? 19.156 -15.867 -19.891 1 98.44 290 GLU B CA 1
ATOM 4410 C C . GLU B 1 290 ? 17.672 -15.867 -19.547 1 98.44 290 GLU B C 1
ATOM 4412 O O . GLU B 1 290 ? 17.062 -16.922 -19.344 1 98.44 290 GLU B O 1
ATOM 4417 N N . VAL B 1 291 ? 17.047 -14.719 -19.484 1 98.69 291 VAL B N 1
ATOM 4418 C CA . VAL B 1 291 ? 15.656 -14.609 -19.062 1 98.69 291 VAL B CA 1
ATOM 4419 C C . VAL B 1 291 ? 14.766 -15.398 -20.016 1 98.69 291 VAL B C 1
ATOM 4421 O O . VAL B 1 291 ? 13.781 -16.016 -19.594 1 98.69 291 VAL B O 1
ATOM 4424 N N . ALA B 1 292 ? 15.062 -15.391 -21.297 1 98.69 292 ALA B N 1
ATOM 4425 C CA . ALA B 1 292 ? 14.266 -16.141 -22.266 1 98.69 292 ALA B CA 1
ATOM 4426 C C . ALA B 1 292 ? 14.281 -17.641 -21.938 1 98.69 292 ALA B C 1
ATOM 4428 O O . ALA B 1 292 ? 13.242 -18.297 -21.984 1 98.69 292 ALA B O 1
ATOM 4429 N N . ARG B 1 293 ? 15.406 -18.094 -21.641 1 98.56 293 ARG B N 1
ATOM 4430 C CA . ARG B 1 293 ? 15.539 -19.516 -21.297 1 98.56 293 ARG B CA 1
ATOM 4431 C C . ARG B 1 293 ? 14.734 -19.844 -20.047 1 98.56 293 ARG B C 1
ATOM 4433 O O . ARG B 1 293 ? 14.078 -20.891 -19.984 1 98.56 293 ARG B O 1
ATOM 4440 N N . LEU B 1 294 ? 14.789 -19.031 -19.062 1 98.62 294 LEU B N 1
ATOM 4441 C CA . LEU B 1 294 ? 14.062 -19.281 -17.828 1 98.62 294 LEU B CA 1
ATOM 4442 C C . LEU B 1 294 ? 12.562 -19.188 -18.047 1 98.62 294 LEU B C 1
ATOM 4444 O O . LEU B 1 294 ? 11.789 -19.906 -17.406 1 98.62 294 LEU B O 1
ATOM 4448 N N . HIS B 1 295 ? 12.148 -18.219 -18.953 1 98.69 295 HIS B N 1
ATOM 4449 C CA . HIS B 1 295 ? 10.742 -18.219 -19.344 1 98.69 295 HIS B CA 1
ATOM 4450 C C . HIS B 1 295 ? 10.32 -19.562 -19.938 1 98.69 295 HIS B C 1
ATOM 4452 O O . HIS B 1 295 ? 9.273 -20.109 -19.578 1 98.69 295 HIS B O 1
ATOM 4458 N N . GLU B 1 296 ? 11.141 -20.094 -20.828 1 98.25 296 GLU B N 1
ATOM 4459 C CA . GLU B 1 296 ? 10.859 -21.375 -21.453 1 98.25 296 GLU B CA 1
ATOM 4460 C C . GLU B 1 296 ? 10.75 -22.484 -20.406 1 98.25 296 GLU B C 1
ATOM 4462 O O . GLU B 1 296 ? 9.828 -23.312 -20.453 1 98.25 296 GLU B O 1
ATOM 4467 N N . LEU B 1 297 ? 11.68 -22.453 -19.516 1 98 297 LEU B N 1
ATOM 4468 C CA . LEU B 1 297 ? 11.68 -23.453 -18.438 1 98 297 LEU B CA 1
ATOM 4469 C C . LEU B 1 297 ? 10.414 -23.328 -17.594 1 98 297 LEU B C 1
ATOM 4471 O O . LEU B 1 297 ? 9.758 -24.328 -17.312 1 98 297 LEU B O 1
ATOM 4475 N N . GLY B 1 298 ? 10.031 -22.172 -17.188 1 97.56 298 GLY B N 1
ATOM 4476 C CA . GLY B 1 298 ? 8.844 -21.922 -16.375 1 97.56 298 GLY B CA 1
ATOM 4477 C C . GLY B 1 298 ? 7.559 -22.344 -17.062 1 97.56 298 GLY B C 1
ATOM 4478 O O . GLY B 1 298 ? 6.652 -22.875 -16.422 1 97.56 298 GLY B O 1
ATOM 4479 N N . GLU B 1 299 ? 7.504 -22.156 -18.328 1 96.75 299 GLU B N 1
ATOM 4480 C CA . GLU B 1 299 ? 6.309 -22.438 -19.125 1 96.75 299 GLU B CA 1
ATOM 4481 C C . GLU B 1 299 ? 6.016 -23.938 -19.156 1 96.75 299 GLU B C 1
ATOM 4483 O O . GLU B 1 299 ? 4.902 -24.359 -19.484 1 96.75 299 GLU B O 1
ATOM 4488 N N . GLN B 1 300 ? 6.996 -24.672 -18.812 1 95.06 300 GLN B N 1
ATOM 4489 C CA . GLN B 1 300 ? 6.809 -26.109 -18.812 1 95.06 300 GLN B CA 1
ATOM 4490 C C . GLN B 1 300 ? 5.938 -26.547 -17.641 1 95.06 300 GLN B C 1
ATOM 4492 O O . GLN B 1 300 ? 5.426 -27.672 -17.609 1 95.06 300 GLN B O 1
ATOM 4497 N N . GLY B 1 301 ? 5.859 -25.703 -16.609 1 93.12 301 GLY B N 1
ATOM 4498 C CA . GLY B 1 301 ? 4.984 -25.984 -15.477 1 93.12 301 GLY B CA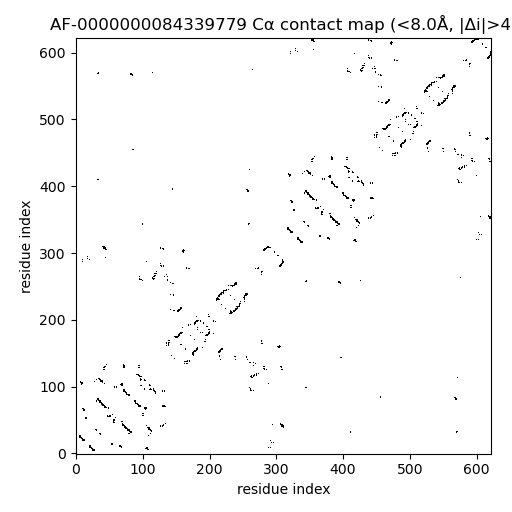 1
ATOM 4499 C C . GLY B 1 301 ? 5.516 -27.078 -14.57 1 93.12 301 GLY B C 1
ATOM 4500 O O . GLY B 1 301 ? 4.738 -27.781 -13.922 1 93.12 301 GLY B O 1
ATOM 4501 N N . ARG B 1 302 ? 6.832 -27.219 -14.508 1 92.25 302 ARG B N 1
ATOM 4502 C CA . ARG B 1 302 ? 7.406 -28.328 -13.766 1 92.25 302 ARG B CA 1
ATOM 4503 C C . ARG B 1 302 ? 8.383 -27.828 -12.703 1 92.25 302 ARG B C 1
ATOM 4505 O O . ARG B 1 302 ? 9 -28.641 -12 1 92.25 302 ARG B O 1
ATOM 4512 N N . THR B 1 303 ? 8.516 -26.609 -12.594 1 95.69 303 THR B N 1
ATOM 4513 C CA . THR B 1 303 ? 9.523 -26.031 -11.711 1 95.69 303 THR B CA 1
ATOM 4514 C C . THR B 1 303 ? 9.156 -26.25 -10.25 1 95.69 303 THR B C 1
ATOM 4516 O O . THR B 1 303 ? 7.996 -26.078 -9.867 1 95.69 303 THR B O 1
ATOM 4519 N N . THR B 1 304 ? 10.094 -26.75 -9.453 1 98.19 304 THR B N 1
ATOM 4520 C CA . THR B 1 304 ? 9.953 -26.812 -8.008 1 98.19 304 THR B CA 1
ATOM 4521 C C . THR B 1 304 ? 10.422 -25.5 -7.367 1 98.19 304 THR B C 1
ATOM 4523 O O . THR B 1 304 ? 11.617 -25.203 -7.359 1 98.19 304 THR B O 1
ATOM 4526 N N . GLY B 1 305 ? 9.508 -24.781 -6.832 1 98.44 305 GLY B N 1
ATOM 4527 C CA . GLY B 1 305 ? 9.844 -23.484 -6.246 1 98.44 305 GLY B CA 1
ATOM 4528 C C . GLY B 1 305 ? 9.953 -22.375 -7.273 1 98.44 305 GLY B C 1
ATOM 4529 O O . GLY B 1 305 ? 9.039 -22.172 -8.078 1 98.44 305 GLY B O 1
ATOM 4530 N N . LYS B 1 306 ? 11.039 -21.609 -7.195 1 98.81 306 LYS B N 1
ATOM 4531 C CA . LYS B 1 306 ? 11.141 -20.359 -7.945 1 98.81 306 LYS B CA 1
ATOM 4532 C C . LYS B 1 306 ? 12.312 -20.406 -8.914 1 98.81 306 LYS B C 1
ATOM 4534 O O . LYS B 1 306 ? 13.328 -21.047 -8.648 1 98.81 306 LYS B O 1
ATOM 4539 N N . LEU B 1 307 ? 12.18 -19.719 -10.031 1 98.94 307 LEU B N 1
ATOM 4540 C CA . LEU B 1 307 ? 13.258 -19.375 -10.953 1 98.94 307 LEU B CA 1
ATOM 4541 C C . LEU B 1 307 ? 13.68 -17.922 -10.781 1 98.94 307 LEU B C 1
ATOM 4543 O O . LEU B 1 307 ? 12.836 -17.031 -10.695 1 98.94 307 LEU B O 1
ATOM 4547 N N . VAL B 1 308 ? 14.992 -17.703 -10.672 1 98.94 308 VAL B N 1
ATOM 4548 C CA . VAL B 1 308 ? 15.453 -16.375 -10.297 1 98.94 308 VAL B CA 1
ATOM 4549 C C . VAL B 1 308 ? 16.562 -15.922 -11.242 1 98.94 308 VAL B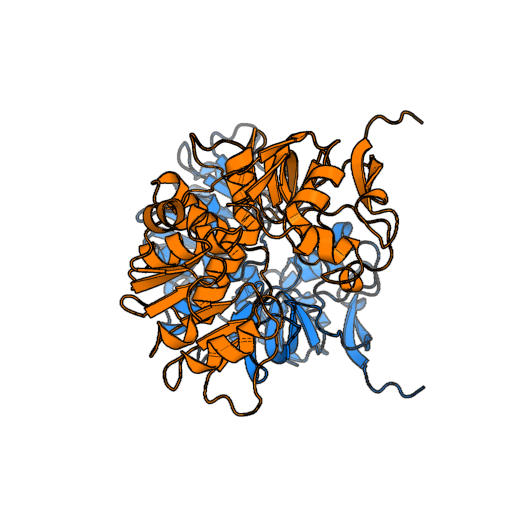 C 1
ATOM 4551 O O . VAL B 1 308 ? 17.453 -16.703 -11.57 1 98.94 308 VAL B O 1
ATOM 4554 N N . LEU B 1 309 ? 16.438 -14.695 -11.688 1 98.94 309 LEU B N 1
ATOM 4555 C CA . LEU B 1 309 ? 17.484 -14.023 -12.453 1 98.94 309 LEU B CA 1
ATOM 4556 C C . LEU B 1 309 ? 18.438 -13.281 -11.523 1 98.94 309 LEU B C 1
ATOM 4558 O O . LEU B 1 309 ? 18.016 -12.68 -10.539 1 98.94 309 LEU B O 1
ATOM 4562 N N . THR B 1 310 ? 19.688 -13.359 -11.859 1 98.62 310 THR B N 1
ATOM 4563 C CA . THR B 1 310 ? 20.688 -12.594 -11.125 1 98.62 310 THR B CA 1
ATOM 4564 C C . THR B 1 310 ? 21.219 -11.438 -11.969 1 98.62 310 THR B C 1
ATOM 4566 O O . THR B 1 310 ? 21.391 -11.578 -13.18 1 98.62 310 THR B O 1
ATOM 4569 N N . LEU B 1 311 ? 21.422 -10.32 -11.336 1 97.62 311 LEU B N 1
ATOM 4570 C CA . LEU B 1 311 ? 21.969 -9.133 -11.984 1 97.62 311 LEU B CA 1
ATOM 4571 C C . LEU B 1 311 ? 23.25 -8.68 -11.312 1 97.62 311 LEU B C 1
ATOM 4573 O O . LEU B 1 311 ? 23.422 -8.828 -10.102 1 97.62 311 LEU B O 1
#

pLDDT: mean 96.53, std 7.13, range [26.45, 99.0]

Sequence (622 aa):
MSDTNTMQVVEATRIGGPEVLRPARRPIPQPAPTEVLVRVRAAAINPVDWKTRSGSGMAGVLGPAPWVLGWDVAGEVVAVGFGVTRFAVGDRVLGMPHFPREAGGYGEYVAAPSLQFARIPDGVDDAAAAGLPLAGLTALQSFRAAGLEKGQRVLVHAAAGGVGHLAVQLAKARGAYVIGTASAAKHAFVEELGADEVIDYRERPFEEQVRDVDIVLDTIGGTNTRRSARVLRPGGVLVDIPGGDVPDDAAVRVIRPLVEPDGAGLDELVALMATGELRVHVAETAPLAEVARLHELGEQGRTTGKLVLTLMSDTNTMQVVEATRIGGPEVLRPARRPIPQPAPTEVLVRVRAAAINPVDWKTRSGSGMAGVLGPAPWVLGWDVAGEVVAVGFGVTRFAVGDRVLGMPHFPREAGGYGEYVAAPSLQFARIPDGVDDAAAAGLPLAGLTALQSFRAAGLEKGQRVLVHAAAGGVGHLAVQLAKARGAYVIGTASAAKHAFVEELGADEVIDYRERPFEEQVRDVDIVLDTIGGTNTRRSARVLRPGGVLVDIPGGDVPDDAAVRVIRPLVEPDGAGLDELVALMATGELRVHVAETAPLAEVARLHELGEQGRTTGKLVLTL

Foldseek 3Di:
DDLPQKWKFWWQAFADALVSTDIDIDGQDDAAAQKFKFQFFKFWDDPLQRCCSNPHRCVVVADGDGAQDTQKTWGFTQDHYHPHDQDDGGFIKIFGFPPPYGQNRRIRMGMHHPQRIDTAAPPDDGQFRRLCYQLVLVLVVLCVVQVQAAAFEEEEEPLQESNNLQNLLVSVVRHYQYEYEDAPVCQVVSVVSPHPHYDDCVVDPVLVVAAQGQEYEDPDAAVVQCSVLNRHDQAHEYEDAPHHDHDPPRSYHYDHDDGDRGSVSVNVQSVCVNVVSGTFDEQDEEASVCVSVVSVVVVVVRGRGIYMHGD/DDLPQKWKFWWQAFADALVSTDIDIDGQDDAAAQKFKFQFFKFWDDPLQRCCSNPHRCVVVADGDGAQDTQKTWGFTQDHHHPHDQDDGGFIKIFGFPPPYGQNRRIRMGMHHPQRIDTAAPPDDGQFRRLCYQLVLVLVVLCVVQVQAAAFEEEEEPLQESNNLQNLLVSVVRHYQYEYEDAPVCQVVSVVSPHPHYDDCVVDPVLVVAAQGQEYEDPDAEVVQCSVLNRHDQAHEYEDAPHHDHDPPRSYHYDHDDGDRGNVSVNVQSVCVNVVSGTFDEQDEEASVCVSVVSVVVVVVRGRGIYMHGD

Radius of gyration: 25.51 Å; Cα contacts (8 Å, |Δi|>4): 1655; chains: 2; bounding box: 51×75×59 Å

Secondary structure (DSSP, 8-state):
---TTEEEEEEE-SSSSGGGEEEEEEEPPPPPTTEEEEEEEEEEE-HHHHHHHTT-TTHHHH-SSPB----EEEEEEEEE-TT--S--TT-EEEE--STTS----SBSEEEEEGGGEEEPPTT--HHHHHTSHHHHHHHHHHHHHHT--TT-EEEETTTTSHHHHHHHHHHHHTT-EEEEEE-GGGHHHHHHTT-SEEEETTTS-GGGT--SEEEEEESS-THHHHHHHTTEEEEEEEEESS-----TT--SEEE-------HHHHHHHHHHHHHTSS---EEEEEEGGGHHHHHHHHHTT--SSEEEEE-/---TTEEEEEEE-SSSSGGGEEEEEEEPPPPPTTEEEEEEEEEEE-HHHHHHHTT-TTHHHH-SSPB----EEEEEEEEE-TT--S--TT-EEEE--STTS----SBSEEEEEGGGEEEPPTT--HHHHHTSHHHHHHHHHHHHHHT--TT-EEEETTTTSHHHHHHHHHHHHTT-EEEEEE-GGGHHHHHHHT-SEEEETTTS-GGGT--SEEEEEESS-THHHHHHHTTEEEEEEEEESS-----TT--SEEE-------HHHHHHHHHHHHHTSS---EEEEEEGGGHHHHHHHHHTT--SSEEEEE-

InterPro domains:
  IPR002364 Quinone oxidoreductase/zeta-crystallin, conserved site [PS01162] (151-172)
  IPR011032 GroES-like superfamily [SSF50129] (4-156)
  IPR013154 Alcohol dehydrogenase-like, N-terminal [PF08240] (33-122)
  IPR020843 Enoylreductase domain [SM00829] (16-309)
  IPR036291 NAD(P)-binding domain superfamily [SSF51735] (124-247)
  IPR052733 Chloroplast-localized Quinone Oxidoreductase [PTHR44013] (5-310)

Solvent-accessible surface area (backbone atoms only — not comparable to full-atom values): 30658 Å² total; per-residue (Å²): 131,87,84,77,65,50,35,56,30,39,25,32,60,43,72,40,64,52,82,34,53,36,80,46,76,42,71,57,73,72,38,48,72,32,11,28,21,27,43,34,38,10,23,19,64,53,70,60,43,56,35,21,38,52,56,36,74,41,25,76,72,55,49,72,62,60,40,36,47,32,44,11,26,7,27,30,27,71,40,70,14,57,21,49,66,90,66,53,69,68,41,45,33,23,23,20,34,59,48,72,45,78,34,25,31,40,26,46,53,38,54,37,54,51,60,23,32,28,66,56,42,87,91,60,51,46,57,44,43,6,46,34,37,54,34,42,44,36,33,51,53,48,38,59,68,66,60,72,51,63,67,38,34,34,37,31,37,54,17,41,20,53,39,18,38,40,33,42,21,53,42,34,75,53,43,29,46,30,34,26,29,35,55,71,93,44,39,66,61,37,43,71,46,49,31,74,40,71,42,40,52,83,82,45,62,52,63,79,74,44,63,66,24,42,34,36,43,35,69,76,21,46,68,54,37,36,49,53,60,70,18,35,28,89,70,13,32,39,37,33,58,67,66,35,45,69,62,89,80,56,72,48,46,76,44,52,56,44,69,62,58,42,19,70,60,40,45,56,52,38,52,34,36,62,73,62,65,37,73,63,54,69,61,45,74,43,50,58,89,44,47,39,57,52,47,57,53,52,72,67,71,69,55,54,26,25,43,27,29,37,94,133,88,84,77,63,49,34,57,30,39,26,30,62,41,73,40,64,50,82,34,52,38,79,44,76,43,71,57,74,73,38,49,72,33,10,29,20,28,41,34,36,10,24,19,63,52,70,58,43,56,35,22,36,52,56,38,73,42,26,76,72,55,50,72,61,63,40,36,46,33,44,11,26,6,28,30,26,70,40,70,14,59,21,49,68,90,66,52,68,69,41,43,32,23,24,20,36,59,46,72,44,77,35,25,31,40,26,46,52,38,52,36,52,51,61,22,31,28,66,56,42,86,91,59,52,47,54,44,43,6,48,34,38,54,33,42,45,36,33,51,54,48,38,59,67,66,61,72,51,63,66,38,34,33,40,30,36,54,17,43,20,52,39,18,38,42,34,43,21,53,42,34,75,53,44,28,46,30,33,27,28,35,54,70,91,43,40,66,60,37,43,70,46,49,31,74,40,73,41,39,53,82,81,45,62,53,63,80,75,44,65,65,25,42,33,37,42,35,70,77,22,47,66,55,38,37,49,53,59,71,17,36,28,89,69,11,33,40,37,33,57,67,67,36,46,69,63,88,79,55,72,48,46,77,43,53,57,43,66,64,57,42,18,68,61,40,44,54,52,38,53,33,38,63,73,63,64,39,73,65,51,68,61,45,74,43,50,58,91,43,48,38,58,51,46,56,52,54,72,66,72,69,56,54,26,26,44,27,29,36,95

Nearest PDB structures (foldseek):
  3tqh-assembly1_A  TM=9.080E-01  e=7.483E-35  Coxiella burnetii
  4j6f-assembly1_B  TM=8.939E-01  e=2.089E-26  Sinorhizobium meliloti 1021
  5yat-assembly1_B  TM=8.722E-01  e=1.440E-24  Komagataella phaffii GS115
  6c49-assembly1_A  TM=8.504E-01  e=2.574E-23  Acinetobacter baumannii
  5h82-assembly1_B  TM=8.428E-01  e=7.487E-20  Catharanthus roseus

Organism: Pseudonocardia thermophila (NCBI:txid1848)

=== Feature glossary ===
Legend for the data blocks above and below:

— What the protein is —

Sequence gives the chain of amino acids in standard one-letter code (A=alanine, C=cysteine, …, Y=tyrosine), read N→C. It is the only feature that is directly encoded by the gene; all structural features are derived from the folded form of this sequence.

The annotation block draws on four external resources. InterPro: which protein families and domains the sequence belongs to. GO: standardized terms for what the protein does, what process it participates in, and where in the cell it acts. CATH: which structural fold it has in the CATH hierarchy. Organism: the species of origin.

— Where its atoms are —

Atomic coordinates in PDBx/mmCIF format — the same representation the Protein Data Bank distributes. Each line of the _atom_site loop places one backbone atom in Cartesian space (units: ångströms, origin: arbitrary).

Six rendered views show the 3D structure from the faces of a cube — i.e. along ±x, ±y, ±z. Rendering representation is drawn randomly per protein from cartoon (secondary-structure ribbons), sticks (backbone bonds), or molecular surface; coloring is either N→C rainbow (blue at the N-terminus through red at the C-terminus) or one color per chain.

— Local backbone conformation —

DSSP 8-state secondary structure assigns each residue one of H (α-helix), G (3₁₀-helix), I (π-helix), E (extended β-strand), B (isolated β-bridge), T (hydrogen-bonded turn), S (bend), or '-' (coil). The assignment is computed from backbone hydrogen-bond geometry via the Kabsch–Sander algorithm.

P-SEA three-state annotation labels each residue as helix, strand, or coil based purely on the geometry of the Cα trace. It serves as a fallback when the full backbone (and thus DSSP) is unavailable.

φ (phi) and ψ (psi) are the two rotatable backbone dihedrals per residue: φ is the C(i-1)–N–Cα–C torsion, ψ is the N–Cα–C–N(i+1) torsion, both in degrees on (−180°, 180°]. α-helical residues cluster near (−60°, −45°); β-strand residues near (−120°, +130°). A Ramachandran plot is simply a scatter of (φ, ψ) for every residue.

— Global shape and packing —

Radius of gyration (Rg) is the root-mean-square distance of Cα atoms from their centroid — a single number for overall size and compactness. A globular domain of N residues has Rg ≈ 2.2·N^0.38 Å; an extended or disordered chain has a much larger Rg. The Cα contact count is the number of residue pairs whose Cα atoms are within 8 Å and are more than four positions apart in sequence — a standard proxy for tertiary packing density. The bounding box is the smallest axis-aligned box enclosing all Cα atoms.

Accessible surface area quantifies burial. A residue with SASA near zero is packed into the hydrophobic core; one with SASA >100 Å² sits on the surface. Computed here via the Shrake–Rupley numerical algorithm with a 1.4 Å probe.

The contact map is a binary N×N matrix image: pixel (i, j) is dark where Cα_i and Cα_j are within 8 Å and |i−j|>4. Because the |i−j|>4 filter removes local helical contacts, off-diagonal stripes parallel to the main diagonal indicate parallel β-sheets; stripes perpendicular to it indicate antiparallel β-sheets. The Ramachandran plot scatters every residue's (φ, ψ) pair against the sterically allowed regions. The PAE heatmap renders the predicted-aligned-error matrix.

— Structural neighborhood —

A 3Di character summarizes, for each residue, the relative orientation of the Cα frame of its nearest spatial neighbor. Because it encodes fold topology rather than chemistry, 3Di alignments detect remote structural similarity that sequence alignment misses.

Structural nearest neighbors (via Foldseek easy-search vs the PDB). Reported per hit: target PDB id, E-value, and alignment TM-score. A TM-score above ~0.5 is the conventional threshold for 'same fold'.

— Confidence and disorder —

For AlphaFold models, the B-factor field carries pLDDT — the model's own estimate of local accuracy on a 0–100 scale. Regions with pLDDT<50 should be treated as essentially unmodeled; they often correspond to intrinsically disordered segments.

B-factor (Debye–Waller factor) reflects atomic displacement in the crystal lattice. It is an experimental observable (units Å²), not a prediction; low values mean the atom is pinned down, high values mean it moves or is heterogeneous across the crystal.

Predicted Aligned Error (PAE) is an AlphaFold confidence matrix: entry (i, j) is the expected error in the position of residue j, in ångströms, when the prediction is superimposed on the true structure at residue i. Low PAE within a block of residues means that block is internally rigid and well-predicted; high PAE between two blocks means their relative placement is uncertain even if each block individually is confident.